Protein AF-0000000080325460 (afdb_homodimer)

Structure (mmCIF, N/CA/C/O backbone):
data_AF-0000000080325460-model_v1
#
loop_
_entity.id
_entity.type
_entity.pdbx_description
1 polymer 'DeoR faimly transcriptional regulator'
#
loop_
_atom_site.group_PDB
_atom_site.id
_atom_site.type_symbol
_atom_site.label_atom_id
_atom_site.label_alt_id
_atom_site.label_comp_id
_atom_site.label_asym_id
_atom_site.label_entity_id
_atom_site.label_seq_id
_atom_site.pdbx_PDB_ins_code
_atom_site.Cartn_x
_atom_site.Cartn_y
_atom_site.Cartn_z
_atom_site.occupancy
_atom_site.B_iso_or_equiv
_atom_site.auth_seq_id
_atom_site.auth_comp_id
_atom_site.auth_asym_id
_atom_site.auth_atom_id
_atom_site.pdbx_PDB_model_num
ATOM 1 N N . MET A 1 1 ? -28.156 44.875 14.109 1 83.12 1 MET A N 1
ATOM 2 C CA . MET A 1 1 ? -27.75 43.938 13.062 1 83.12 1 MET A CA 1
ATOM 3 C C . MET A 1 1 ? -28.438 42.594 13.227 1 83.12 1 MET A C 1
ATOM 5 O O . MET A 1 1 ? -28.703 42.156 14.352 1 83.12 1 MET A O 1
ATOM 9 N N . ILE A 1 2 ? -28.984 42.062 12.258 1 88.31 2 ILE A N 1
ATOM 10 C CA . ILE A 1 2 ? -29.672 40.781 12.391 1 88.31 2 ILE A CA 1
ATOM 11 C C . ILE A 1 2 ? -28.641 39.656 12.492 1 88.31 2 ILE A C 1
ATOM 13 O O . ILE A 1 2 ? -27.516 39.781 12.031 1 88.31 2 ILE A O 1
ATOM 17 N N . LYS A 1 3 ? -29.125 38.594 13.211 1 91.56 3 LYS A N 1
ATOM 18 C CA . LYS A 1 3 ? -28.234 37.5 13.523 1 91.56 3 LYS A CA 1
ATOM 19 C C . LYS A 1 3 ? -27.562 36.969 12.266 1 91.56 3 LYS A C 1
ATOM 21 O O . LYS A 1 3 ? -26.359 36.688 12.25 1 91.56 3 LYS A O 1
ATOM 26 N N . ALA A 1 4 ? -28.344 36.781 11.234 1 88.94 4 ALA A N 1
ATOM 27 C CA . ALA A 1 4 ? -27.828 36.219 9.992 1 88.94 4 ALA A CA 1
ATOM 28 C C . ALA A 1 4 ? -26.688 37.062 9.438 1 88.94 4 ALA A C 1
ATOM 30 O O . ALA A 1 4 ? -25.688 36.531 8.961 1 88.94 4 ALA A O 1
ATOM 31 N N . GLU A 1 5 ? -26.859 38.281 9.453 1 90.88 5 GLU A N 1
ATOM 32 C CA . GLU A 1 5 ? -25.844 39.219 9 1 90.88 5 GLU A CA 1
ATOM 33 C C . GLU A 1 5 ? -24.609 39.156 9.898 1 90.88 5 GLU A C 1
ATOM 35 O O . GLU A 1 5 ? -23.469 39.219 9.414 1 90.88 5 GLU A O 1
ATOM 40 N N . ARG A 1 6 ? -24.891 39.156 11.141 1 92.69 6 ARG A N 1
ATOM 41 C CA . ARG A 1 6 ? -23.812 39.094 12.125 1 92.69 6 ARG A CA 1
ATOM 42 C C . ARG A 1 6 ? -22.969 37.844 11.938 1 92.69 6 ARG A C 1
ATOM 44 O O . ARG A 1 6 ? -21.734 37.906 11.938 1 92.69 6 ARG A O 1
ATOM 51 N N . LEU A 1 7 ? -23.578 36.719 11.727 1 93.25 7 LEU A N 1
ATOM 52 C CA . LEU A 1 7 ? -22.875 35.469 11.5 1 93.25 7 LEU A CA 1
ATOM 53 C C . LEU A 1 7 ? -22.016 35.531 10.25 1 93.25 7 LEU A C 1
ATOM 55 O O . LEU A 1 7 ? -20.859 35.062 10.25 1 93.25 7 LEU A O 1
ATOM 59 N N . GLN A 1 8 ? -22.516 36.156 9.25 1 92.06 8 GLN A N 1
ATOM 60 C CA . GLN A 1 8 ? -21.766 36.312 8 1 92.06 8 GLN A CA 1
ATOM 61 C C . GLN A 1 8 ? -20.531 37.156 8.203 1 92.06 8 GLN A C 1
ATOM 63 O O . GLN A 1 8 ? -19.469 36.875 7.645 1 92.06 8 GLN A O 1
ATOM 68 N N . LEU A 1 9 ? -20.672 38.188 8.938 1 92.19 9 LEU A N 1
ATOM 69 C CA . LEU A 1 9 ? -19.562 39.094 9.211 1 92.19 9 LEU A CA 1
ATOM 70 C C . LEU A 1 9 ? -18.469 38.375 10.016 1 92.19 9 LEU A C 1
ATOM 72 O O . LEU A 1 9 ? -17.281 38.594 9.781 1 92.19 9 LEU A O 1
ATOM 76 N N . ILE A 1 10 ? -18.938 37.562 10.906 1 91.56 10 ILE A N 1
ATOM 77 C CA . ILE A 1 10 ? -17.984 36.812 11.703 1 91.56 10 ILE A CA 1
ATOM 78 C C . ILE A 1 10 ? -17.188 35.875 10.789 1 91.56 10 ILE A C 1
ATOM 80 O O . ILE A 1 10 ? -15.953 35.812 10.875 1 91.56 10 ILE A O 1
ATOM 84 N N . ILE A 1 11 ? -17.859 35.188 9.891 1 88.19 11 ILE A N 1
ATOM 85 C CA . ILE A 1 11 ? -17.234 34.25 8.977 1 88.19 11 ILE A CA 1
ATOM 86 C C . ILE A 1 11 ? -16.25 35 8.078 1 88.19 11 ILE A C 1
ATOM 88 O O . ILE A 1 11 ? -15.125 34.531 7.871 1 88.19 11 ILE A O 1
ATOM 92 N N . GLU A 1 12 ? -16.656 36.094 7.602 1 88.06 12 GLU A N 1
ATOM 93 C CA . GLU A 1 12 ? -15.797 36.906 6.73 1 88.06 12 GLU A CA 1
ATOM 94 C C . GLU A 1 12 ? -14.547 37.375 7.469 1 88.06 12 GLU A C 1
ATOM 96 O O . GLU A 1 12 ? -13.445 37.344 6.918 1 88.06 12 GLU A O 1
ATOM 101 N N . HIS A 1 13 ? -14.836 37.781 8.68 1 88.69 13 HIS A N 1
ATOM 102 C CA . HIS A 1 13 ? -13.719 38.25 9.492 1 88.69 13 HIS A CA 1
ATOM 103 C C . HIS A 1 13 ? -12.727 37.125 9.773 1 88.69 13 HIS A C 1
ATOM 105 O O . HIS A 1 13 ? -11.516 37.312 9.648 1 88.69 13 HIS A O 1
ATOM 111 N N . ILE A 1 14 ? -13.203 36.062 10.133 1 86.62 14 ILE A N 1
ATOM 112 C CA . ILE A 1 14 ? -12.352 34.938 10.469 1 86.62 14 ILE A CA 1
ATOM 113 C C . ILE A 1 14 ? -11.633 34.438 9.219 1 86.62 14 ILE A C 1
ATOM 115 O O . ILE A 1 14 ? -10.477 34 9.289 1 86.62 14 ILE A O 1
ATOM 119 N N . ARG A 1 15 ? -12.305 34.438 8.164 1 80.44 15 ARG A N 1
ATOM 120 C CA . ARG A 1 15 ? -11.68 34.031 6.906 1 80.44 15 ARG A CA 1
ATOM 121 C C . ARG A 1 15 ? -10.5 34.938 6.566 1 80.44 15 ARG A C 1
ATOM 123 O O . ARG A 1 15 ? -9.477 34.469 6.062 1 80.44 15 ARG A O 1
ATOM 130 N N . LYS A 1 16 ? -10.648 36.156 6.895 1 81.31 16 LYS A N 1
ATOM 131 C CA . LYS A 1 16 ? -9.625 37.125 6.566 1 81.31 16 LYS A CA 1
ATOM 132 C C . LYS A 1 16 ? -8.5 37.125 7.594 1 81.31 16 LYS A C 1
ATOM 134 O O . LYS A 1 16 ? -7.324 37.094 7.234 1 81.31 16 LYS A O 1
A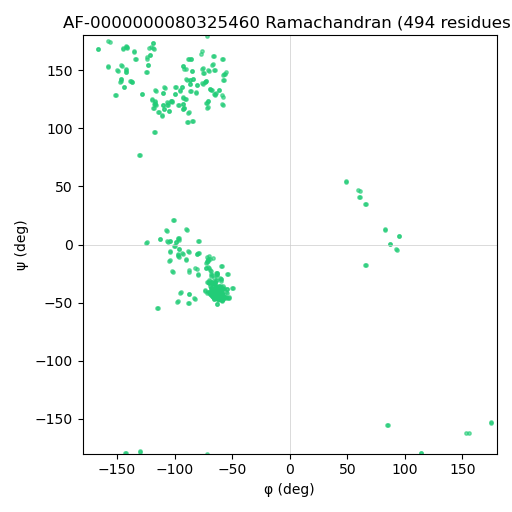TOM 139 N N . GLU A 1 17 ? -8.914 37.125 8.828 1 81.69 17 GLU A N 1
ATOM 140 C CA . GLU A 1 17 ? -7.934 37.312 9.898 1 81.69 17 GLU A CA 1
ATOM 141 C C . GLU A 1 17 ? -7.48 35.969 10.469 1 81.69 17 GLU A C 1
ATOM 143 O O . GLU A 1 17 ? -6.535 35.906 11.258 1 81.69 17 GLU A O 1
ATOM 148 N N . ARG A 1 18 ? -8.102 34.844 10.164 1 82.38 18 ARG A N 1
ATOM 149 C CA . ARG A 1 18 ? -7.84 33.469 10.57 1 82.38 18 ARG A CA 1
ATOM 150 C C . ARG A 1 18 ? -8.078 33.281 12.062 1 82.38 18 ARG A C 1
ATOM 152 O O . ARG A 1 18 ? -8.148 32.156 12.555 1 82.38 18 ARG A O 1
ATOM 159 N N . LYS A 1 19 ? -8.102 34.406 12.789 1 85.31 19 LYS A N 1
ATOM 160 C CA . LYS A 1 19 ? -8.391 34.344 14.219 1 85.31 19 LYS A CA 1
ATOM 161 C C . LYS A 1 19 ? -9.109 35.625 14.68 1 85.31 19 LYS A C 1
ATOM 163 O O . LYS A 1 19 ? -8.977 36.688 14.055 1 85.31 19 LYS A O 1
ATOM 168 N N . VAL A 1 20 ? -9.969 35.438 15.734 1 86 20 VAL A N 1
ATOM 169 C CA . VAL A 1 20 ? -10.656 36.594 16.281 1 86 20 VAL A CA 1
ATOM 170 C C . VAL A 1 20 ? -10.859 36.406 17.797 1 86 20 VAL A C 1
ATOM 172 O O . VAL A 1 20 ? -11.055 35.281 18.266 1 86 20 VAL A O 1
ATOM 175 N N . LEU A 1 21 ? -10.68 37.469 18.469 1 89.69 21 LEU A N 1
ATOM 176 C CA . LEU A 1 21 ? -10.977 37.469 19.906 1 89.69 21 LEU A CA 1
ATOM 177 C C . LEU A 1 21 ? -12.422 37.906 20.156 1 89.69 21 LEU A C 1
ATOM 179 O O . LEU A 1 21 ? -12.961 38.75 19.422 1 89.69 21 LEU A O 1
ATOM 183 N N . LEU A 1 22 ? -12.945 37.375 21.25 1 91.19 22 LEU A N 1
ATOM 184 C CA . LEU A 1 22 ? -14.32 37.688 21.594 1 91.19 22 LEU A CA 1
ATOM 185 C C . LEU A 1 22 ? -14.492 39.188 21.766 1 91.19 22 LEU A C 1
ATOM 187 O O . LEU A 1 22 ? -15.461 39.781 21.266 1 91.19 22 LEU A O 1
ATOM 191 N N . GLY A 1 23 ? -13.523 39.75 22.422 1 92.25 23 GLY A N 1
ATOM 192 C CA . GLY A 1 23 ? -13.586 41.188 22.656 1 92.25 23 GLY A CA 1
ATOM 193 C C . GLY A 1 23 ? -13.57 42 21.375 1 92.25 23 GLY A C 1
ATOM 194 O O . GLY A 1 23 ? -14.352 42.938 21.234 1 92.25 23 GLY A O 1
ATOM 195 N N . ASP A 1 24 ? -12.727 41.656 20.484 1 92.75 24 ASP A N 1
ATOM 196 C CA . ASP A 1 24 ? -12.609 42.344 19.219 1 92.75 24 ASP A CA 1
ATOM 197 C C . ASP A 1 24 ? -13.906 42.25 18.406 1 92.75 24 ASP A C 1
ATOM 199 O O . ASP A 1 24 ? -14.367 43.25 17.844 1 92.75 24 ASP A O 1
ATOM 203 N N . LEU A 1 25 ? -14.406 41.094 18.359 1 92.69 25 LEU A N 1
ATOM 204 C CA . LEU A 1 25 ? -15.656 40.906 17.641 1 92.69 25 LEU A CA 1
ATOM 205 C C . LEU A 1 25 ? -16.797 41.688 18.281 1 92.69 25 LEU A C 1
ATOM 207 O O . LEU A 1 25 ? -17.641 42.25 17.594 1 92.69 25 LEU A O 1
ATOM 211 N N . SER A 1 26 ? -16.781 41.594 19.578 1 94.38 26 SER A N 1
ATOM 212 C CA . SER A 1 26 ? -17.797 42.344 20.312 1 94.38 26 SER A CA 1
ATOM 213 C C . SER A 1 26 ? -17.75 43.812 19.938 1 94.38 26 SER A C 1
ATOM 215 O O . SER A 1 26 ? -18.797 44.438 19.672 1 94.38 26 SER A O 1
ATOM 217 N N . THR A 1 27 ? -16.609 44.375 19.891 1 94.94 27 THR A N 1
ATOM 218 C CA . THR A 1 27 ? -16.422 45.781 19.547 1 94.94 27 THR A CA 1
ATOM 219 C C . THR A 1 27 ? -16.797 46.031 18.094 1 94.94 27 THR A C 1
ATOM 221 O O . THR A 1 27 ? -17.531 47 17.797 1 94.94 27 THR A O 1
ATOM 224 N N . MET A 1 28 ? -16.406 45.219 17.266 1 92.5 28 MET A N 1
ATOM 225 C CA . MET A 1 28 ? -16.625 45.406 15.828 1 92.5 28 MET A CA 1
ATOM 226 C C . MET A 1 28 ? -18.109 45.281 15.484 1 92.5 28 MET A C 1
ATOM 228 O O . MET A 1 28 ? -18.609 46 14.625 1 92.5 28 MET A O 1
ATOM 232 N N . LEU A 1 29 ? -18.703 44.406 16.141 1 93.69 29 LEU A N 1
ATOM 233 C CA . LEU A 1 29 ? -20.094 44.094 15.789 1 93.69 29 LEU A CA 1
ATOM 234 C C . LEU A 1 29 ? -21.062 44.844 16.703 1 93.69 29 LEU A C 1
ATOM 236 O O . LEU A 1 29 ? -22.281 44.75 16.5 1 93.69 29 LEU A O 1
ATOM 240 N N . GLU A 1 30 ? -20.578 45.469 17.734 1 93.88 30 GLU A N 1
ATOM 241 C CA . GLU A 1 30 ? -21.375 46.25 18.672 1 93.88 30 GLU A CA 1
ATOM 242 C C . GLU A 1 30 ? -22.422 45.375 19.375 1 93.88 30 GLU A C 1
ATOM 244 O O . GLU A 1 30 ? -23.594 45.75 19.438 1 93.88 30 GLU A O 1
ATOM 249 N N . VAL A 1 31 ? -21.938 44.25 19.812 1 95.12 31 VAL A N 1
ATOM 250 C CA . VAL A 1 31 ? -22.766 43.344 20.609 1 95.12 31 VAL A CA 1
ATOM 251 C C . VAL A 1 31 ? -21.953 42.844 21.812 1 95.12 31 VAL A C 1
ATOM 253 O O . VAL A 1 31 ? -20.734 43.031 21.859 1 95.12 31 VAL A O 1
ATOM 256 N N . SER A 1 32 ? -22.641 42.25 22.781 1 94.06 32 SER A N 1
ATOM 257 C CA . SER A 1 32 ? -21.953 41.719 23.969 1 94.06 32 SER A CA 1
ATOM 258 C C . SER A 1 32 ? -21.062 40.531 23.625 1 94.06 32 SER A C 1
ATOM 260 O O . SER A 1 32 ? -21.297 39.844 22.641 1 94.06 32 SER A O 1
ATOM 262 N N . GLU A 1 33 ? -20.062 40.344 24.453 1 94.69 33 GLU A N 1
ATOM 263 C CA . GLU A 1 33 ? -19.219 39.156 24.281 1 94.69 33 GLU A CA 1
ATOM 264 C C . GLU A 1 33 ? -20.016 37.875 24.391 1 94.69 33 GLU A C 1
ATOM 266 O O . GLU A 1 33 ? -19.719 36.875 23.734 1 94.69 33 GLU A O 1
ATOM 271 N N . ASP A 1 34 ? -21.078 37.938 25.188 1 94.44 34 ASP A N 1
ATOM 272 C CA . ASP A 1 34 ? -21.922 36.75 25.344 1 94.44 34 ASP A CA 1
ATOM 273 C C . ASP A 1 34 ? -22.656 36.438 24.047 1 94.44 34 ASP A C 1
ATOM 275 O O . ASP A 1 34 ? -22.812 35.281 23.688 1 94.44 34 ASP A O 1
ATOM 279 N N . THR A 1 35 ? -23.062 37.438 23.422 1 94.06 35 THR A N 1
ATOM 280 C CA . THR A 1 35 ? -23.719 37.25 22.125 1 94.06 35 THR A CA 1
ATOM 281 C C . THR A 1 35 ? -22.734 36.656 21.109 1 94.06 35 THR A C 1
ATOM 283 O O . THR A 1 35 ? -23.078 35.719 20.391 1 94.06 35 THR A O 1
ATOM 286 N N . VAL A 1 36 ? -21.531 37.188 21.094 1 94.38 36 VAL A N 1
ATOM 287 C CA . VAL A 1 36 ? -20.516 36.719 20.172 1 94.38 36 VAL A CA 1
ATOM 288 C C . VAL A 1 36 ? -20.188 35.25 20.469 1 94.38 36 VAL A C 1
ATOM 290 O O . VAL A 1 36 ? -20.047 34.438 19.547 1 94.38 36 VAL A O 1
ATOM 293 N N . ARG A 1 37 ? -20.141 34.906 21.734 1 94.06 37 ARG A N 1
ATOM 294 C CA . ARG A 1 37 ? -19.844 33.562 22.156 1 94.06 37 ARG A CA 1
ATOM 295 C C . ARG A 1 37 ? -20.875 32.562 21.625 1 94.06 37 ARG A C 1
ATOM 297 O O . ARG A 1 37 ? -20.531 31.484 21.156 1 94.06 37 ARG A O 1
ATOM 304 N N . ARG A 1 38 ? -22.094 32.906 21.688 1 94.69 38 ARG A N 1
ATOM 305 C CA . ARG A 1 38 ? -23.172 32.062 21.203 1 94.69 38 ARG A CA 1
ATOM 306 C C . ARG A 1 38 ? -23.094 31.906 19.688 1 94.69 38 ARG A C 1
ATOM 308 O O . ARG A 1 38 ? -23.297 30.812 19.172 1 94.69 38 ARG A O 1
ATOM 315 N N . ASP A 1 39 ? -22.797 33 19.078 1 94.25 39 ASP A N 1
ATOM 316 C CA . ASP A 1 39 ? -22.672 32.969 17.625 1 94.25 39 ASP A CA 1
ATOM 317 C C . ASP A 1 39 ? -21.516 32.094 17.188 1 94.25 39 ASP A C 1
ATOM 319 O O . ASP A 1 39 ? -21.656 31.266 16.281 1 94.25 39 ASP A O 1
ATOM 323 N N . ILE A 1 40 ? -20.422 32.219 17.844 1 93 40 ILE A N 1
ATOM 324 C CA . ILE A 1 40 ? -19.219 31.453 17.547 1 93 40 ILE A CA 1
ATOM 325 C C . ILE A 1 40 ? -19.484 29.969 17.766 1 93 40 ILE A C 1
ATOM 327 O O . ILE A 1 40 ? -19.078 29.125 16.969 1 93 40 ILE A O 1
ATOM 331 N N . LYS A 1 41 ? -20.156 29.656 18.797 1 93.06 41 LYS A N 1
ATOM 332 C CA . LYS A 1 41 ? -20.484 28.266 19.078 1 93.06 41 LYS A CA 1
ATOM 333 C C . LYS A 1 41 ? -21.344 27.672 17.969 1 93.06 41 LYS A C 1
ATOM 335 O O . LYS A 1 41 ? -21.109 26.547 17.531 1 93.06 41 LYS A O 1
ATOM 340 N N . GLU A 1 42 ? -22.266 28.422 17.609 1 92 42 GLU A N 1
ATOM 341 C CA . GLU A 1 42 ? -23.141 27.984 16.531 1 92 42 GLU A CA 1
ATOM 342 C C . GLU A 1 42 ? -22.344 27.734 15.242 1 92 42 GLU A C 1
ATOM 344 O O . GLU A 1 42 ? -22.547 26.719 14.57 1 92 42 GLU A O 1
ATOM 349 N N . LEU A 1 43 ? -21.531 28.672 14.922 1 91.5 43 LEU A N 1
ATOM 350 C CA . LEU A 1 43 ? -20.719 28.547 13.711 1 91.5 43 LEU A CA 1
ATOM 351 C C . LEU A 1 43 ? -19.734 27.391 13.828 1 91.5 43 LEU A C 1
ATOM 353 O O . LEU A 1 43 ? -19.453 26.719 12.836 1 91.5 43 LEU A O 1
ATOM 357 N N . SER A 1 44 ? -19.281 27.172 14.953 1 90.81 44 SER A N 1
ATOM 358 C CA . SER A 1 44 ? -18.375 26.047 15.211 1 90.81 44 SER A CA 1
ATOM 359 C C . SER A 1 44 ? -19.078 24.719 15.047 1 90.81 44 SER A C 1
ATOM 361 O O . SER A 1 44 ? -18.547 23.781 14.445 1 90.81 44 SER A O 1
ATOM 363 N N . ASP A 1 45 ? -20.281 24.703 15.523 1 89.12 45 ASP A N 1
ATOM 364 C CA . ASP A 1 45 ? -21.094 23.484 15.414 1 89.12 45 ASP A CA 1
ATOM 365 C C . ASP A 1 45 ? -21.375 23.156 13.945 1 89.12 45 ASP A C 1
ATOM 367 O O . ASP A 1 45 ? -21.516 21.984 13.586 1 89.12 45 ASP A O 1
ATOM 371 N N . GLN A 1 46 ? -21.359 24.203 13.148 1 87.06 46 GLN A N 1
ATOM 372 C CA . GLN A 1 46 ? -21.609 24.031 11.719 1 87.06 46 GLN A CA 1
ATOM 373 C C . GLN A 1 46 ? -20.312 23.734 10.969 1 87.06 46 GLN A C 1
ATOM 375 O O . GLN A 1 46 ? -20.328 23.531 9.75 1 87.06 46 GLN A O 1
ATOM 380 N N . GLY A 1 47 ? -19.234 23.797 11.672 1 83.12 47 GLY A N 1
ATOM 381 C CA . GLY A 1 47 ? -17.953 23.469 11.078 1 83.12 47 GLY A CA 1
ATOM 382 C C . GLY A 1 47 ? -17.328 24.625 10.312 1 83.12 47 GLY A C 1
ATOM 383 O O . GLY A 1 47 ? -16.375 24.438 9.555 1 83.12 47 GLY A O 1
ATOM 384 N N . LEU A 1 48 ? -17.828 25.828 10.461 1 82.88 48 LEU A N 1
ATOM 385 C CA . LEU A 1 48 ? -17.391 26.984 9.672 1 82.88 48 LEU A CA 1
ATOM 386 C C . LEU A 1 48 ? -16.188 27.672 10.32 1 82.88 48 LEU A C 1
ATOM 388 O O . LEU A 1 48 ? -15.469 28.422 9.664 1 82.88 48 LEU A O 1
ATOM 392 N N . LEU A 1 49 ? -16.047 27.453 11.531 1 86.88 49 LEU A N 1
ATOM 393 C CA . LEU A 1 49 ? -14.906 27.891 12.328 1 86.88 49 LEU A CA 1
ATOM 394 C C . LEU A 1 49 ? -14.758 27.031 13.578 1 86.88 49 LEU A C 1
ATOM 396 O O . LEU A 1 49 ? -15.57 26.125 13.82 1 86.88 49 LEU A O 1
ATOM 400 N N . LYS A 1 50 ? -13.695 27.266 14.32 1 88.88 50 LYS A N 1
ATOM 401 C CA . LYS A 1 50 ? -13.508 26.531 15.57 1 88.88 50 LYS A CA 1
ATOM 402 C C . LYS A 1 50 ? -13.508 27.484 16.766 1 88.88 50 LYS A C 1
ATOM 404 O O . LYS A 1 50 ? -12.664 28.375 16.859 1 88.88 50 LYS A O 1
ATOM 409 N N . ALA A 1 51 ? -14.469 27.234 17.688 1 88.31 51 ALA A N 1
ATOM 410 C CA . ALA A 1 51 ? -14.508 27.984 18.922 1 88.31 51 ALA A CA 1
ATOM 411 C C . ALA A 1 51 ? -13.352 27.594 19.844 1 88.31 51 ALA A C 1
ATOM 413 O O . ALA A 1 51 ? -13.07 26.406 20.016 1 88.31 51 ALA A O 1
ATOM 414 N N . VAL A 1 52 ? -12.547 28.578 20.25 1 84.81 52 VAL A N 1
ATOM 415 C CA . VAL A 1 52 ? -11.492 28.359 21.234 1 84.81 52 VAL A CA 1
ATOM 416 C C . VAL A 1 52 ? -11.695 29.281 22.438 1 84.81 52 VAL A C 1
ATOM 418 O O . VAL A 1 52 ? -12.617 30.109 22.453 1 84.81 52 VAL A O 1
ATOM 421 N N . ARG A 1 53 ? -10.992 29.078 23.469 1 82.62 53 ARG A N 1
ATOM 422 C CA . ARG A 1 53 ? -11.117 29.969 24.625 1 82.62 53 ARG A CA 1
ATOM 423 C C . ARG A 1 53 ? -10.812 31.406 24.25 1 82.62 53 ARG A C 1
ATOM 425 O O . ARG A 1 53 ? -9.719 31.703 23.75 1 82.62 53 ARG A O 1
ATOM 432 N N . GLY A 1 54 ? -11.758 32.312 24.422 1 85.19 54 GLY A N 1
ATOM 433 C CA . GLY A 1 54 ? -11.562 33.75 24.219 1 85.19 54 GLY A CA 1
ATOM 434 C C . GLY A 1 54 ? -11.789 34.156 22.781 1 85.19 54 GLY A C 1
ATOM 435 O O . GLY A 1 54 ? -11.594 35.344 22.438 1 85.19 54 GLY A O 1
ATOM 436 N N . GLY A 1 55 ? -12.148 33.125 21.891 1 89.31 55 GLY A N 1
ATOM 437 C CA . GLY A 1 55 ? -12.344 33.562 20.5 1 89.31 55 GLY A CA 1
ATOM 438 C C . GLY A 1 55 ? -12.617 32.375 19.562 1 89.31 55 GLY A C 1
ATOM 439 O O . GLY A 1 55 ? -13.328 31.453 19.922 1 89.31 55 GLY A O 1
ATOM 440 N N . ALA A 1 56 ? -12.25 32.625 18.328 1 88.38 56 ALA A N 1
ATOM 441 C CA . ALA A 1 56 ? -12.422 31.609 17.297 1 88.38 56 ALA A CA 1
ATOM 442 C C . ALA A 1 56 ? -11.25 31.625 16.312 1 88.38 56 ALA A C 1
ATOM 444 O O . ALA A 1 56 ? -10.562 32.625 16.172 1 88.38 56 ALA A O 1
ATOM 445 N N . ILE A 1 57 ? -10.977 30.422 15.82 1 86.38 57 ILE A N 1
ATOM 446 C CA . ILE A 1 57 ? -9.914 30.25 14.828 1 86.38 57 ILE A CA 1
ATOM 447 C C . ILE A 1 57 ? -10.469 29.578 13.586 1 86.38 57 ILE A C 1
ATOM 449 O O . ILE A 1 57 ? -11.422 28.797 13.664 1 86.38 57 ILE A O 1
ATOM 453 N N . SER A 1 58 ? -9.891 29.922 12.492 1 86.56 58 SER A N 1
ATOM 454 C CA . SER A 1 58 ? -10.352 29.375 11.219 1 86.56 58 SER A CA 1
ATOM 455 C C . SER A 1 58 ? -10 27.891 11.094 1 86.56 58 SER A C 1
ATOM 457 O O . SER A 1 58 ? -8.992 27.453 11.648 1 86.56 58 SER A O 1
ATOM 459 N N . ARG A 1 59 ? -10.852 27.188 10.352 1 84.44 59 ARG A N 1
ATOM 460 C CA . ARG A 1 59 ? -10.531 25.828 9.945 1 84.44 59 ARG A CA 1
ATOM 461 C C . ARG A 1 59 ? -9.766 25.812 8.625 1 84.44 59 ARG A C 1
ATOM 463 O O . ARG A 1 59 ? -9.789 26.812 7.883 1 84.44 59 ARG A O 1
ATOM 470 N N . SER A 1 60 ? -9.094 24.688 8.43 1 81.88 60 SER A N 1
ATOM 471 C CA . SER A 1 60 ? -8.414 24.562 7.148 1 81.88 60 SER A CA 1
ATOM 472 C C . SER A 1 60 ? -9.414 24.531 5.996 1 81.88 60 SER A C 1
ATOM 474 O O . SER A 1 60 ? -10.43 23.828 6.066 1 81.88 60 SER A O 1
ATOM 476 N N . PRO A 1 61 ? -9.188 25.359 4.965 1 77.5 61 PRO A N 1
ATOM 477 C CA . PRO A 1 61 ? -10.094 25.391 3.814 1 77.5 61 PRO A CA 1
ATOM 478 C C . PRO A 1 61 ? -9.844 24.234 2.846 1 77.5 61 PRO A C 1
ATOM 480 O O . PRO A 1 61 ? -10.531 24.125 1.822 1 77.5 61 PRO A O 1
ATOM 483 N N . ILE A 1 62 ? -8.953 23.391 3.174 1 82.12 62 ILE A N 1
ATOM 484 C CA . ILE A 1 62 ? -8.453 22.391 2.238 1 82.12 62 ILE A CA 1
ATOM 485 C C . ILE A 1 62 ? -9.391 21.188 2.234 1 82.12 62 ILE A C 1
ATOM 487 O O . ILE A 1 62 ? -9.852 20.734 3.289 1 82.12 62 ILE A O 1
ATOM 491 N N . PRO A 1 63 ? -9.586 20.594 0.985 1 83 63 PRO A N 1
ATOM 492 C CA . PRO A 1 63 ? -10.422 19.391 0.894 1 83 63 PRO A CA 1
ATOM 493 C C . PRO A 1 63 ? -9.891 18.25 1.749 1 83 63 PRO A C 1
ATOM 495 O O . PRO A 1 63 ? -8.695 18.203 2.059 1 83 63 PRO A O 1
ATOM 498 N N . GLN A 1 64 ? -10.789 17.312 2.043 1 83.88 64 GLN A N 1
ATOM 499 C CA . GLN A 1 64 ? -10.406 16.25 2.965 1 83.88 64 GLN A CA 1
ATOM 500 C C . GLN A 1 64 ? -9.914 15.016 2.207 1 83.88 64 GLN A C 1
ATOM 502 O O . GLN A 1 64 ? -8.906 14.414 2.574 1 83.88 64 GLN A O 1
ATOM 507 N N . HIS A 1 65 ? -10.594 14.688 1.133 1 90.06 65 HIS A N 1
ATOM 508 C CA . HIS A 1 65 ? -10.273 13.445 0.432 1 90.06 65 HIS A CA 1
ATOM 509 C C . HIS A 1 65 ? -8.953 13.562 -0.31 1 90.06 65 HIS A C 1
ATOM 511 O O . HIS A 1 65 ? -8.688 14.57 -0.97 1 90.06 65 HIS A O 1
ATOM 517 N N . PHE A 1 66 ? -8.195 12.539 -0.297 1 93.88 66 PHE A N 1
ATOM 518 C CA . PHE A 1 66 ? -6.84 12.516 -0.829 1 93.88 66 PHE A CA 1
ATOM 519 C C . PHE A 1 66 ? -6.832 12.883 -2.309 1 93.88 66 PHE A C 1
ATOM 521 O O . PHE A 1 66 ? -6.047 13.727 -2.742 1 93.88 66 PHE A O 1
ATOM 528 N N . ARG A 1 67 ? -7.672 12.289 -3.088 1 91.75 67 ARG A N 1
ATOM 529 C CA . ARG A 1 67 ? -7.68 12.484 -4.535 1 91.75 67 ARG A CA 1
ATOM 530 C C . ARG A 1 67 ? -8 13.93 -4.895 1 91.75 67 ARG A C 1
ATOM 532 O O . ARG A 1 67 ? -7.492 14.461 -5.883 1 91.75 67 ARG A O 1
ATOM 539 N N . GLU A 1 68 ? -8.758 14.555 -4.098 1 91.88 68 GLU A N 1
ATOM 540 C CA . GLU A 1 68 ? -9.031 15.977 -4.281 1 91.88 68 GLU A CA 1
ATOM 541 C C . GLU A 1 68 ? -7.828 16.828 -3.902 1 91.88 68 GLU A C 1
ATOM 543 O O . GLU A 1 68 ? -7.496 17.797 -4.598 1 91.88 68 GLU A O 1
ATOM 548 N N . ARG A 1 69 ? -7.172 16.453 -2.852 1 93.5 69 ARG A N 1
ATOM 549 C CA . ARG A 1 69 ? -6.02 17.203 -2.357 1 93.5 69 ARG A CA 1
ATOM 550 C C . ARG A 1 69 ? -4.824 17.047 -3.287 1 93.5 69 ARG A C 1
ATOM 552 O O . ARG A 1 69 ? -3.996 17.953 -3.406 1 93.5 69 ARG A O 1
ATOM 559 N N . GLU A 1 70 ? -4.75 15.875 -3.898 1 93.44 70 GLU A N 1
ATOM 560 C CA . GLU A 1 70 ? -3.633 15.594 -4.793 1 93.44 70 GLU A CA 1
ATOM 561 C C . GLU A 1 70 ? -3.502 16.672 -5.867 1 93.44 70 GLU A C 1
ATOM 563 O O . GLU A 1 70 ? -2.393 17 -6.285 1 93.44 70 GLU A O 1
ATOM 568 N N . HIS A 1 71 ? -4.543 17.312 -6.16 1 91.75 71 HIS A N 1
ATOM 569 C CA . HIS A 1 71 ? -4.551 18.281 -7.246 1 91.75 71 HIS A CA 1
ATOM 570 C C . HIS A 1 71 ? -4.75 19.703 -6.715 1 91.75 71 HIS A C 1
ATOM 572 O O . HIS A 1 71 ? -4.832 20.656 -7.492 1 91.75 71 HIS A O 1
ATOM 578 N N . TYR A 1 72 ? -4.777 19.781 -5.453 1 91.44 72 TYR A N 1
ATOM 579 C CA . TYR A 1 72 ? -4.922 21.078 -4.789 1 91.44 72 TYR A CA 1
ATOM 580 C C . TYR A 1 72 ? -3.562 21.672 -4.473 1 91.44 72 TYR A C 1
ATOM 582 O O . TYR A 1 72 ? -2.688 21 -3.926 1 91.44 72 TYR A O 1
ATOM 590 N N . ASP A 1 73 ? -3.281 22.969 -4.906 1 91.69 73 ASP A N 1
ATOM 591 C CA . ASP A 1 73 ? -2.078 23.719 -4.551 1 91.69 73 ASP A CA 1
ATOM 592 C C . ASP A 1 73 ? -0.821 23 -5.02 1 91.69 73 ASP A C 1
ATOM 594 O O . ASP A 1 73 ? 0.165 22.906 -4.285 1 91.69 73 ASP A O 1
ATOM 598 N N . VAL A 1 74 ? -0.873 22.453 -6.176 1 94.5 74 VAL A N 1
ATOM 599 C CA . VAL A 1 74 ? 0.199 21.625 -6.715 1 94.5 74 VAL A CA 1
ATOM 600 C C . VAL A 1 74 ? 1.496 22.438 -6.77 1 94.5 74 VAL A C 1
ATOM 602 O O . VAL A 1 74 ? 2.549 21.953 -6.34 1 94.5 74 VAL A O 1
ATOM 605 N N . SER A 1 75 ? 1.424 23.672 -7.262 1 96.12 75 SER A N 1
ATOM 606 C CA . SER A 1 75 ? 2.617 24.516 -7.379 1 96.12 75 SER A CA 1
ATOM 607 C C . SER A 1 75 ? 3.227 24.797 -6.012 1 96.12 75 SER A C 1
ATOM 609 O O . SER A 1 75 ? 4.449 24.812 -5.859 1 96.12 75 SER A O 1
ATOM 611 N N . HIS A 1 76 ? 2.414 25.031 -5.031 1 95.56 76 HIS A N 1
ATOM 612 C CA . HIS A 1 76 ? 2.889 25.281 -3.678 1 95.56 76 HIS A CA 1
ATOM 613 C C . HIS A 1 76 ? 3.561 24.047 -3.09 1 95.56 76 HIS A C 1
ATOM 615 O O . HIS A 1 76 ? 4.602 24.156 -2.439 1 95.56 76 HIS A O 1
ATOM 621 N N . LYS A 1 77 ? 2.971 22.875 -3.352 1 96.88 77 LYS A N 1
ATOM 622 C CA . LYS A 1 77 ? 3.57 21.641 -2.877 1 96.88 77 LYS A CA 1
ATOM 623 C C . LYS A 1 77 ? 4.918 21.391 -3.547 1 96.88 77 LYS A C 1
ATOM 625 O O . LYS A 1 77 ? 5.84 20.859 -2.924 1 96.88 77 LYS A O 1
ATOM 630 N N . GLU A 1 78 ? 5.023 21.812 -4.738 1 96.88 78 GLU A N 1
ATOM 631 C CA . GLU A 1 78 ? 6.289 21.656 -5.449 1 96.88 78 GLU A CA 1
ATOM 632 C C . GLU A 1 78 ? 7.387 22.5 -4.805 1 96.88 78 GLU A C 1
ATOM 634 O O . GLU A 1 78 ? 8.523 22.031 -4.652 1 96.88 78 GLU A O 1
ATOM 639 N N . ILE A 1 79 ? 7.074 23.719 -4.488 1 97.25 79 ILE A N 1
ATOM 640 C CA . ILE A 1 79 ? 8.016 24.594 -3.807 1 97.25 79 ILE A CA 1
ATOM 641 C C . ILE A 1 79 ? 8.492 23.938 -2.51 1 97.25 79 ILE A C 1
ATOM 643 O O . ILE A 1 79 ? 9.688 23.875 -2.232 1 97.25 79 ILE A O 1
ATOM 647 N N . ILE A 1 80 ? 7.586 23.406 -1.8 1 97.88 80 ILE A N 1
ATOM 648 C CA . ILE A 1 80 ? 7.879 22.75 -0.53 1 97.88 80 ILE A CA 1
ATOM 649 C C . ILE A 1 80 ? 8.758 21.516 -0.772 1 97.88 80 ILE A C 1
ATOM 651 O O . ILE A 1 80 ? 9.734 21.297 -0.058 1 97.88 80 ILE A O 1
ATOM 655 N N . ALA A 1 81 ? 8.406 20.734 -1.775 1 98.38 81 ALA A N 1
ATOM 656 C CA . ALA A 1 81 ? 9.141 19.516 -2.102 1 98.38 81 ALA A CA 1
ATOM 657 C C . ALA A 1 81 ? 10.602 19.828 -2.412 1 98.38 81 ALA A C 1
ATOM 659 O O . ALA A 1 81 ? 11.5 19.125 -1.938 1 98.38 81 ALA A O 1
ATOM 660 N N . GLN A 1 82 ? 10.812 20.859 -3.113 1 97.62 82 GLN A N 1
ATOM 661 C CA . GLN A 1 82 ? 12.164 21.25 -3.506 1 97.62 82 GLN A CA 1
ATOM 662 C C . GLN A 1 82 ? 13 21.641 -2.289 1 97.62 82 GLN A C 1
ATOM 664 O O . GLN A 1 82 ? 14.195 21.359 -2.236 1 97.62 82 GLN A O 1
ATOM 669 N N . LYS A 1 83 ? 12.391 22.281 -1.393 1 98.06 83 LYS A N 1
ATOM 670 C CA . LYS A 1 83 ? 13.078 22.625 -0.153 1 98.06 83 LYS A CA 1
ATOM 671 C C . LYS A 1 83 ? 13.359 21.391 0.688 1 98.06 83 LYS A C 1
ATOM 673 O O . LYS A 1 83 ? 14.461 21.234 1.215 1 98.06 83 LYS A O 1
ATOM 678 N N . ALA A 1 84 ? 12.398 20.516 0.775 1 98.5 84 ALA A N 1
ATOM 679 C CA . ALA A 1 84 ? 12.438 19.359 1.665 1 98.5 84 ALA A CA 1
ATOM 680 C C . ALA A 1 84 ? 13.516 18.359 1.231 1 98.5 84 ALA A C 1
ATOM 682 O O . ALA A 1 84 ? 14.25 17.828 2.066 1 98.5 84 ALA A O 1
ATOM 683 N N . VAL A 1 85 ? 13.664 18.125 -0.082 1 98.38 85 VAL A N 1
ATOM 684 C CA . VAL A 1 85 ? 14.555 17.078 -0.596 1 98.38 85 VAL A CA 1
ATOM 685 C C . VAL A 1 85 ? 16 17.422 -0.232 1 98.38 85 VAL A C 1
ATOM 687 O O . VAL A 1 85 ? 16.828 16.531 -0.054 1 98.38 85 VAL A O 1
ATOM 690 N N . LYS A 1 86 ? 16.297 18.688 -0.01 1 97.94 86 LYS A N 1
ATOM 691 C CA . LYS A 1 86 ? 17.641 19.141 0.299 1 97.94 86 LYS A CA 1
ATOM 692 C C . LYS A 1 86 ? 18.062 18.734 1.708 1 97.94 86 LYS A C 1
ATOM 694 O O . LYS A 1 86 ? 19.25 18.75 2.045 1 97.94 86 LYS A O 1
ATOM 699 N N . LEU A 1 87 ? 17.109 18.359 2.479 1 98.25 87 LEU A N 1
ATOM 700 C CA . LEU A 1 87 ? 17.375 18.047 3.879 1 98.25 87 LEU A CA 1
ATOM 701 C C . LEU A 1 87 ? 17.656 16.562 4.066 1 98.25 87 LEU A C 1
ATOM 703 O O . LEU A 1 87 ? 18.016 16.125 5.16 1 98.25 87 LEU A O 1
ATOM 707 N N . ILE A 1 88 ? 17.469 15.727 3.043 1 98.69 88 ILE A N 1
ATOM 708 C CA . ILE A 1 88 ? 17.594 14.273 3.129 1 98.69 88 ILE A CA 1
ATOM 709 C C . ILE A 1 88 ? 19.016 13.859 2.74 1 98.69 88 ILE A C 1
ATOM 711 O O . ILE A 1 88 ? 19.562 14.352 1.751 1 98.69 88 ILE A O 1
ATOM 715 N N . LYS A 1 89 ? 19.562 12.977 3.494 1 98.5 89 LYS A N 1
ATOM 716 C CA . LYS A 1 89 ? 20.922 12.484 3.244 1 98.5 89 LYS A CA 1
ATOM 717 C C . LYS A 1 89 ? 20.922 10.961 3.086 1 98.5 89 LYS A C 1
ATOM 719 O O . LYS A 1 89 ? 20.094 10.266 3.684 1 98.5 89 LYS A O 1
ATOM 724 N N . ASN A 1 90 ? 21.938 10.477 2.342 1 98.56 90 ASN A N 1
ATOM 725 C CA . ASN A 1 90 ? 22.109 9.039 2.156 1 98.56 90 ASN A CA 1
ATOM 726 C C . ASN A 1 90 ? 22.234 8.312 3.492 1 98.56 90 ASN A C 1
ATOM 728 O O . ASN A 1 90 ? 22.859 8.812 4.422 1 98.56 90 ASN A O 1
ATOM 732 N N . GLY A 1 91 ? 21.656 7.145 3.59 1 98.56 91 GLY A N 1
ATOM 733 C CA . GLY A 1 91 ? 21.797 6.289 4.758 1 98.56 91 GLY A CA 1
ATOM 734 C C . GLY A 1 91 ? 20.703 6.508 5.793 1 98.56 91 GLY A C 1
ATOM 735 O O . GLY A 1 91 ? 20.609 5.75 6.762 1 98.56 91 GLY A O 1
ATOM 736 N N . GLN A 1 92 ? 19.828 7.473 5.559 1 98.75 92 GLN A N 1
ATOM 737 C CA . GLN A 1 92 ? 18.828 7.82 6.559 1 98.75 92 GLN A CA 1
ATOM 738 C C . GLN A 1 92 ? 17.609 6.926 6.445 1 98.75 92 GLN A C 1
ATOM 740 O O . GLN A 1 92 ? 17.312 6.406 5.367 1 98.75 92 GLN A O 1
ATOM 745 N N . VAL A 1 93 ? 16.969 6.691 7.559 1 98.88 93 VAL A N 1
ATOM 746 C CA . VAL A 1 93 ? 15.602 6.191 7.613 1 98.88 93 VAL A CA 1
ATOM 747 C C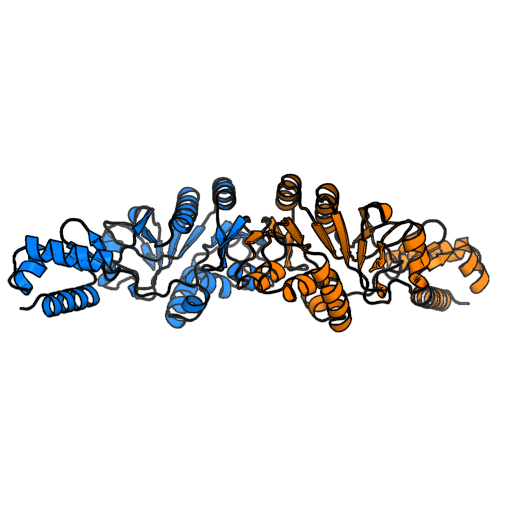 . VAL A 1 93 ? 14.625 7.359 7.688 1 98.88 93 VAL A C 1
ATOM 749 O O . VAL A 1 93 ? 14.656 8.148 8.641 1 98.88 93 VAL A O 1
ATOM 752 N N . VAL A 1 94 ? 13.805 7.461 6.672 1 98.94 94 VAL A N 1
ATOM 753 C CA . VAL A 1 94 ? 12.906 8.609 6.555 1 98.94 94 VAL A CA 1
ATOM 754 C C . VAL A 1 94 ? 11.453 8.141 6.617 1 98.94 94 VAL A C 1
ATOM 756 O O . VAL A 1 94 ? 11.047 7.277 5.836 1 98.94 94 VAL A O 1
ATOM 759 N N . LEU A 1 95 ? 10.703 8.68 7.566 1 98.88 95 LEU A N 1
ATOM 760 C CA . LEU A 1 95 ? 9.289 8.391 7.738 1 98.88 95 LEU A CA 1
ATOM 761 C C . LEU A 1 95 ? 8.43 9.398 6.984 1 98.88 95 LEU A C 1
ATOM 763 O O . LEU A 1 95 ? 8.508 10.602 7.242 1 98.88 95 LEU A O 1
ATOM 767 N N . PHE A 1 96 ? 7.672 8.906 5.984 1 98.81 96 PHE A N 1
ATOM 768 C CA . PHE A 1 96 ? 6.77 9.734 5.188 1 98.81 96 PHE A CA 1
ATOM 769 C C . PHE A 1 96 ? 5.324 9.531 5.625 1 98.81 96 PHE A C 1
ATOM 771 O O . PHE A 1 96 ? 4.801 8.414 5.566 1 98.81 96 PHE A O 1
ATOM 778 N N . ASP A 1 97 ? 4.703 10.586 5.988 1 97.19 97 ASP A N 1
ATOM 779 C CA . ASP A 1 97 ? 3.273 10.555 6.289 1 97.19 97 ASP A CA 1
ATOM 780 C C . ASP A 1 97 ? 2.451 10.391 5.012 1 97.19 97 ASP A C 1
ATOM 782 O O . ASP A 1 97 ? 3.006 10.336 3.912 1 97.19 97 ASP A O 1
ATOM 786 N N . SER A 1 98 ? 1.118 10.328 5.109 1 97.06 98 SER A N 1
ATOM 787 C CA . SER A 1 98 ? 0.277 9.961 3.975 1 97.06 98 SER A CA 1
ATOM 788 C C . SER A 1 98 ? -0.346 11.195 3.332 1 97.06 98 SER A C 1
ATOM 790 O O . SER A 1 98 ? -1.275 11.086 2.529 1 97.06 98 SER A O 1
ATOM 792 N N . GLY A 1 99 ? 0.184 12.344 3.506 1 96.44 99 GLY A N 1
ATOM 793 C CA . GLY A 1 99 ? -0.381 13.539 2.91 1 96.44 99 GLY A CA 1
ATOM 794 C C . GLY A 1 99 ? 0.093 13.781 1.489 1 96.44 99 GLY A C 1
ATOM 795 O O . GLY A 1 99 ? 1.139 13.273 1.083 1 96.44 99 GLY A O 1
ATOM 796 N N . THR A 1 100 ? -0.703 14.602 0.75 1 97.38 100 THR A N 1
ATOM 797 C CA . THR A 1 100 ? -0.373 14.898 -0.639 1 97.38 100 THR A CA 1
ATOM 798 C C . THR A 1 100 ? 0.87 15.781 -0.72 1 97.38 100 THR A C 1
ATOM 800 O O . THR A 1 100 ? 1.612 15.734 -1.702 1 97.38 100 THR A O 1
ATOM 803 N N . SER A 1 101 ? 1.09 16.609 0.255 1 97.19 101 SER A N 1
ATOM 804 C CA . SER A 1 101 ? 2.311 17.406 0.281 1 97.19 101 SER A CA 1
ATOM 805 C C . SER A 1 101 ? 3.545 16.531 0.446 1 97.19 101 SER A C 1
ATOM 807 O O . SER A 1 101 ? 4.586 16.797 -0.157 1 97.19 101 SER A O 1
ATOM 809 N N . VAL A 1 102 ? 3.408 15.539 1.251 1 98.25 102 VAL A N 1
ATOM 810 C CA . VAL A 1 102 ? 4.492 14.578 1.453 1 98.25 102 VAL A CA 1
A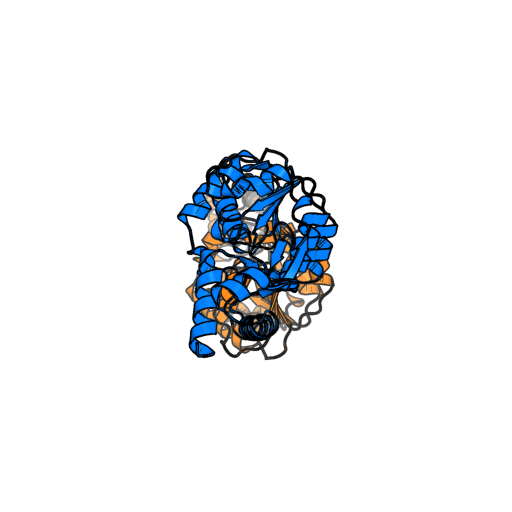TOM 811 C C . VAL A 1 102 ? 4.711 13.773 0.177 1 98.25 102 VAL A C 1
ATOM 813 O O . VAL A 1 102 ? 5.852 13.484 -0.195 1 98.25 102 VAL A O 1
ATOM 816 N N . LEU A 1 103 ? 3.613 13.414 -0.5 1 98.56 103 LEU A N 1
ATOM 817 C CA . LEU A 1 103 ? 3.732 12.734 -1.787 1 98.56 103 LEU A CA 1
ATOM 818 C C . LEU A 1 103 ? 4.578 13.555 -2.756 1 98.56 103 LEU A C 1
ATOM 820 O O . LEU A 1 103 ? 5.398 13 -3.494 1 98.56 103 LEU A O 1
ATOM 824 N N . ALA A 1 104 ? 4.414 14.852 -2.781 1 98.31 104 ALA A N 1
ATOM 825 C CA . ALA A 1 104 ? 5.195 15.719 -3.654 1 98.31 104 ALA A CA 1
ATOM 826 C C . ALA A 1 104 ? 6.688 15.602 -3.354 1 98.31 104 ALA A C 1
ATOM 828 O O . ALA A 1 104 ? 7.512 15.586 -4.27 1 98.31 104 ALA A O 1
ATOM 829 N N . ILE A 1 105 ? 7.027 15.492 -2.096 1 98.62 105 ILE A N 1
ATOM 830 C CA . ILE A 1 105 ? 8.422 15.305 -1.716 1 98.62 105 ILE A CA 1
ATOM 831 C C . ILE A 1 105 ? 8.945 13.984 -2.279 1 98.62 105 ILE A C 1
ATOM 833 O O . ILE A 1 105 ? 10 13.945 -2.912 1 98.62 105 ILE A O 1
ATOM 837 N N . ALA A 1 106 ? 8.203 12.906 -2.035 1 98.69 106 ALA A N 1
ATOM 838 C CA . ALA A 1 106 ? 8.594 11.586 -2.506 1 98.69 106 ALA A CA 1
ATOM 839 C C . ALA A 1 106 ? 8.828 11.586 -4.012 1 98.69 106 ALA A C 1
ATOM 841 O O . ALA A 1 106 ? 9.766 10.945 -4.504 1 98.69 106 ALA A O 1
ATOM 842 N N . THR A 1 107 ? 8.023 12.312 -4.754 1 98.06 107 THR A N 1
ATOM 843 C CA . THR A 1 107 ? 8.078 12.375 -6.211 1 98.06 107 THR A CA 1
ATOM 844 C C . THR A 1 107 ? 9.352 13.078 -6.68 1 98.06 107 THR A C 1
ATOM 846 O O . THR A 1 107 ? 9.836 12.828 -7.781 1 98.06 107 THR A O 1
ATOM 849 N N . HIS A 1 108 ? 9.93 13.875 -5.852 1 97.81 108 HIS A N 1
ATOM 850 C CA . HIS A 1 108 ? 11.047 14.711 -6.254 1 97.81 108 HIS A CA 1
ATOM 851 C C . HIS A 1 108 ? 12.367 14.148 -5.738 1 97.81 108 HIS A C 1
ATOM 853 O O . HIS A 1 108 ? 13.43 14.758 -5.93 1 97.81 108 HIS A O 1
ATOM 859 N N . LEU A 1 109 ? 12.289 13.016 -5.102 1 98.56 109 LEU A N 1
ATOM 860 C CA . LEU A 1 109 ? 13.523 12.453 -4.566 1 98.56 109 LEU A CA 1
ATOM 861 C C . LEU A 1 109 ? 14.516 12.156 -5.688 1 98.56 109 LEU A C 1
ATOM 863 O O . LEU A 1 109 ? 14.148 11.562 -6.703 1 98.56 109 LEU A O 1
ATOM 867 N N . PRO A 1 110 ? 15.805 12.578 -5.492 1 98.12 110 PRO A N 1
ATOM 868 C CA . PRO A 1 110 ? 16.812 12.281 -6.508 1 98.12 110 PRO A CA 1
ATOM 869 C C . PRO A 1 110 ? 16.953 10.781 -6.785 1 98.12 110 PRO A C 1
ATOM 871 O O . PRO A 1 110 ? 16.859 9.969 -5.859 1 98.12 110 PRO A O 1
ATOM 874 N N . ARG A 1 111 ? 17.234 10.398 -8.039 1 97 111 ARG A N 1
ATOM 875 C CA . ARG A 1 111 ? 17.266 9 -8.477 1 97 111 ARG A CA 1
ATOM 876 C C . ARG A 1 111 ? 18.453 8.266 -7.887 1 97 111 ARG A C 1
ATOM 878 O O . ARG A 1 111 ? 18.469 7.031 -7.836 1 97 111 ARG A O 1
ATOM 885 N N . ASP A 1 112 ? 19.484 9.031 -7.434 1 97.81 112 ASP A N 1
ATOM 886 C CA . ASP A 1 112 ? 20.672 8.398 -6.883 1 97.81 112 ASP A CA 1
ATOM 887 C C . ASP A 1 112 ? 20.625 8.383 -5.355 1 97.81 112 ASP A C 1
ATOM 889 O O . ASP A 1 112 ? 21.578 7.914 -4.711 1 97.81 112 ASP A O 1
ATOM 893 N N . LEU A 1 113 ? 19.578 8.859 -4.777 1 98.38 113 LEU A N 1
ATOM 894 C CA . LEU A 1 113 ? 19.422 8.906 -3.324 1 98.38 113 LEU A CA 1
ATOM 895 C C . LEU A 1 113 ? 19.297 7.496 -2.748 1 98.38 113 LEU A C 1
ATOM 897 O O . LEU A 1 113 ? 18.547 6.672 -3.275 1 98.38 113 LEU A O 1
ATOM 901 N N . GLN A 1 114 ? 20.062 7.223 -1.675 1 98.56 114 GLN A N 1
ATOM 902 C CA . GLN A 1 114 ? 20.047 5.922 -1.017 1 98.56 114 GLN A CA 1
ATOM 903 C C . GLN A 1 114 ? 19.562 6.043 0.424 1 98.56 114 GLN A C 1
ATOM 905 O O . GLN A 1 114 ? 20.359 6.27 1.338 1 98.56 114 GLN A O 1
ATOM 910 N N . ILE A 1 115 ? 18.266 5.77 0.579 1 98.75 115 ILE A N 1
ATOM 911 C CA . ILE A 1 115 ? 17.672 5.844 1.907 1 98.75 115 ILE A CA 1
ATOM 912 C C . ILE A 1 115 ? 16.641 4.719 2.078 1 98.75 115 ILE A C 1
ATOM 914 O O . ILE A 1 115 ? 16.391 3.955 1.143 1 98.75 115 ILE A O 1
ATOM 918 N N . THR A 1 116 ? 16.203 4.57 3.309 1 98.88 116 THR A N 1
ATOM 919 C CA . THR A 1 116 ? 15.047 3.738 3.607 1 98.88 116 THR A CA 1
ATOM 920 C C . THR A 1 116 ? 13.828 4.602 3.928 1 98.88 116 THR A C 1
ATOM 922 O O . THR A 1 116 ? 13.883 5.445 4.824 1 98.88 116 THR A O 1
ATOM 925 N N . VAL A 1 117 ? 12.812 4.387 3.154 1 98.88 117 VAL A N 1
ATOM 926 C CA . VAL A 1 117 ? 11.555 5.09 3.396 1 98.88 117 VAL A CA 1
ATOM 927 C C . VAL A 1 117 ? 10.586 4.172 4.141 1 98.88 117 VAL A C 1
ATOM 929 O O . VAL A 1 117 ? 10.406 3.012 3.762 1 98.88 117 VAL A O 1
ATOM 932 N N . VAL A 1 118 ? 10.031 4.664 5.203 1 98.88 118 VAL A N 1
ATOM 933 C CA . VAL A 1 118 ? 8.922 4.02 5.898 1 98.88 118 VAL A CA 1
ATOM 934 C C . VAL A 1 118 ? 7.645 4.832 5.699 1 98.88 118 VAL A C 1
ATOM 936 O O . VAL A 1 118 ? 7.648 6.055 5.871 1 98.88 118 VAL A O 1
ATOM 939 N N . THR A 1 119 ? 6.52 4.18 5.293 1 98.88 119 THR A N 1
ATOM 940 C CA . THR A 1 119 ? 5.312 4.949 5.008 1 98.88 119 THR A CA 1
ATOM 941 C C . THR A 1 119 ? 4.07 4.066 5.105 1 98.88 119 THR A C 1
ATOM 943 O O . THR A 1 119 ? 4.16 2.844 4.973 1 98.88 119 THR A O 1
ATOM 946 N N . ASN A 1 120 ? 2.988 4.699 5.414 1 98.75 120 ASN A N 1
ATOM 947 C CA . ASN A 1 120 ? 1.692 4.031 5.34 1 98.75 120 ASN A CA 1
ATOM 948 C C . ASN A 1 120 ? 0.88 4.52 4.141 1 98.75 120 ASN A C 1
ATOM 950 O O . ASN A 1 120 ? -0.328 4.289 4.07 1 98.75 120 ASN A O 1
ATOM 954 N N . SER A 1 121 ? 1.492 5.258 3.234 1 98.75 121 SER A N 1
ATOM 955 C CA . SER A 1 121 ? 0.841 5.867 2.078 1 98.75 121 SER A CA 1
ATOM 956 C C . SER A 1 121 ? 1.002 5 0.833 1 98.75 121 SER A C 1
ATOM 958 O O . SER A 1 121 ? 2.117 4.801 0.348 1 98.75 121 SER A O 1
ATOM 960 N N . PHE A 1 122 ? -0.138 4.559 0.266 1 98.69 122 PHE A N 1
ATOM 961 C CA . PHE A 1 122 ? -0.084 3.785 -0.97 1 98.69 122 PHE A CA 1
ATOM 962 C C . PHE A 1 122 ? 0.495 4.621 -2.105 1 98.69 122 PHE A C 1
ATOM 964 O O . PHE A 1 122 ? 1.357 4.152 -2.852 1 98.69 122 PHE A O 1
ATOM 971 N N . PRO A 1 123 ? 0.177 5.91 -2.256 1 98.5 123 PRO A N 1
ATOM 972 C CA . PRO A 1 123 ? 0.754 6.73 -3.324 1 98.5 123 PRO A CA 1
ATOM 973 C C . PRO A 1 123 ? 2.266 6.898 -3.189 1 98.5 123 PRO A C 1
ATOM 975 O O . PRO A 1 123 ? 2.986 6.867 -4.188 1 98.5 123 PRO A O 1
ATOM 978 N N . VAL A 1 124 ? 2.707 7.062 -1.977 1 98.69 124 VAL A N 1
ATOM 979 C CA . VAL A 1 124 ? 4.145 7.211 -1.773 1 98.69 124 VAL A CA 1
ATOM 980 C C . VAL A 1 124 ? 4.863 5.934 -2.193 1 98.69 124 VAL A C 1
ATOM 982 O O . VAL A 1 124 ? 5.875 5.984 -2.895 1 98.69 124 VAL A O 1
ATOM 985 N N . ALA A 1 125 ? 4.328 4.77 -1.761 1 98.62 125 ALA A N 1
ATOM 986 C CA . ALA A 1 125 ? 4.906 3.496 -2.178 1 98.62 125 ALA A CA 1
ATOM 987 C C . ALA A 1 125 ? 4.906 3.363 -3.697 1 98.62 125 ALA A C 1
ATOM 989 O O . ALA A 1 125 ? 5.875 2.875 -4.285 1 98.62 125 ALA A O 1
ATOM 990 N N . THR A 1 126 ? 3.863 3.828 -4.324 1 97.81 126 THR A N 1
ATOM 991 C CA . THR A 1 126 ? 3.689 3.695 -5.766 1 97.81 126 THR A CA 1
ATOM 992 C C . THR A 1 126 ? 4.742 4.508 -6.516 1 97.81 126 THR A C 1
ATOM 994 O O . THR A 1 126 ? 5.371 4.004 -7.449 1 97.81 126 THR A O 1
ATOM 997 N N . VAL A 1 127 ? 5.008 5.727 -6.129 1 97.62 127 VAL A N 1
ATOM 998 C CA . VAL A 1 127 ? 5.938 6.57 -6.867 1 97.62 127 VAL A CA 1
ATOM 999 C C . VAL A 1 127 ? 7.367 6.09 -6.645 1 97.62 127 VAL A C 1
ATOM 1001 O O . VAL A 1 127 ? 8.258 6.371 -7.445 1 97.62 127 VAL A O 1
ATOM 1004 N N . LEU A 1 128 ? 7.559 5.34 -5.566 1 98.25 128 LEU A N 1
ATOM 1005 C CA . LEU A 1 128 ? 8.914 4.898 -5.25 1 98.25 128 LEU A CA 1
ATOM 1006 C C . LEU A 1 128 ? 9.156 3.488 -5.777 1 98.25 128 LEU A C 1
ATOM 1008 O O . LEU A 1 128 ? 10.25 2.941 -5.613 1 98.25 128 LEU A O 1
ATOM 1012 N N . GLU A 1 129 ? 8.117 2.863 -6.359 1 95.12 129 GLU A N 1
ATOM 1013 C CA . GLU A 1 129 ? 8.203 1.503 -6.883 1 95.12 129 GLU A CA 1
ATOM 1014 C C . GLU A 1 129 ? 9.414 1.334 -7.785 1 95.12 129 GLU A C 1
ATOM 1016 O O . GLU A 1 129 ? 10.102 0.308 -7.734 1 95.12 129 GLU A O 1
ATOM 1021 N N . ASP A 1 130 ? 9.703 2.395 -8.555 1 91.31 130 ASP A N 1
ATOM 1022 C CA . ASP A 1 130 ? 10.75 2.254 -9.57 1 91.31 130 ASP A CA 1
ATOM 1023 C C . ASP A 1 130 ? 12.023 2.986 -9.156 1 91.31 130 ASP A C 1
ATOM 1025 O O . ASP A 1 130 ? 12.938 3.158 -9.969 1 91.31 130 ASP A O 1
ATOM 1029 N N . HIS A 1 131 ? 11.992 3.545 -7.996 1 96.69 131 HIS A N 1
ATOM 1030 C CA . HIS A 1 131 ? 13.227 4.199 -7.566 1 96.69 131 HIS A CA 1
ATOM 1031 C C . HIS A 1 131 ? 14.352 3.186 -7.375 1 96.69 131 HIS A C 1
ATOM 1033 O O . HIS A 1 131 ? 14.172 2.182 -6.68 1 96.69 131 HIS A O 1
ATOM 1039 N N . PRO A 1 132 ? 15.484 3.369 -7.926 1 95.88 132 PRO A N 1
ATOM 1040 C CA . PRO A 1 132 ? 16.516 2.33 -8.016 1 95.88 132 PRO A CA 1
ATOM 1041 C C . PRO A 1 132 ? 17.141 1.993 -6.66 1 95.88 132 PRO A C 1
ATOM 1043 O O . PRO A 1 132 ? 17.484 0.836 -6.406 1 95.88 132 PRO A O 1
ATOM 1046 N N . PHE A 1 133 ? 17.266 3.043 -5.711 1 97.19 133 PHE A N 1
ATOM 1047 C CA . PHE A 1 133 ? 18.125 2.795 -4.562 1 97.19 133 PHE A CA 1
ATOM 1048 C C . PHE A 1 133 ? 17.359 3.016 -3.258 1 97.19 133 PHE A C 1
ATOM 1050 O O . PHE A 1 133 ? 17.922 2.838 -2.172 1 97.19 133 PHE A O 1
ATOM 1057 N N . ILE A 1 134 ? 16.125 3.348 -3.352 1 98.62 134 ILE A N 1
ATOM 1058 C CA . ILE A 1 134 ? 15.359 3.57 -2.129 1 98.62 134 ILE A CA 1
ATOM 1059 C C . ILE A 1 134 ? 14.664 2.275 -1.71 1 98.62 134 ILE A C 1
ATOM 1061 O O . ILE A 1 134 ? 13.953 1.656 -2.506 1 98.62 134 ILE A O 1
ATOM 1065 N N . GLU A 1 135 ? 14.969 1.841 -0.54 1 98.38 135 GLU A N 1
ATOM 1066 C CA . GLU A 1 135 ? 14.203 0.774 0.094 1 98.38 135 GLU A CA 1
ATOM 1067 C C . GLU A 1 135 ? 12.922 1.318 0.727 1 98.38 135 GLU A C 1
ATOM 1069 O O . GLU A 1 135 ? 12.938 2.389 1.339 1 98.38 135 GLU A O 1
ATOM 1074 N N . VAL A 1 136 ? 11.812 0.592 0.547 1 98.75 136 VAL A N 1
ATOM 1075 C CA . VAL A 1 136 ? 10.555 1.03 1.128 1 98.75 136 VAL A CA 1
ATOM 1076 C C . VAL A 1 136 ? 10.031 -0.028 2.1 1 98.75 136 VAL A C 1
ATOM 1078 O O . VAL A 1 136 ? 9.953 -1.209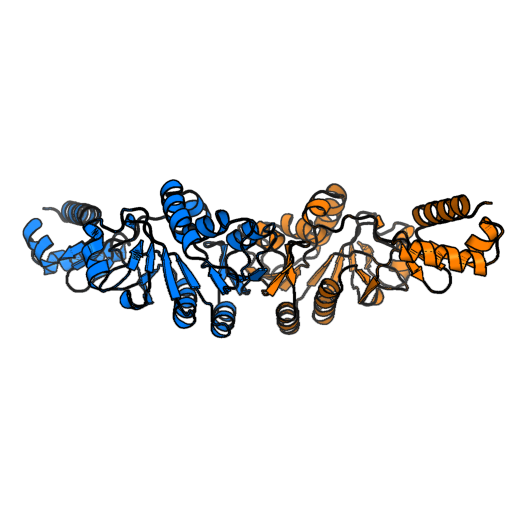 1.755 1 98.75 136 VAL A O 1
ATOM 1081 N N . ILE A 1 137 ? 9.789 0.353 3.279 1 98.62 137 ILE A N 1
ATOM 1082 C CA . ILE A 1 137 ? 9.047 -0.423 4.27 1 98.62 137 ILE A CA 1
ATOM 1083 C C . ILE A 1 137 ? 7.645 0.15 4.434 1 98.62 137 ILE A C 1
ATOM 1085 O O . ILE A 1 137 ? 7.48 1.294 4.863 1 98.62 137 ILE A O 1
ATOM 1089 N N . PHE A 1 138 ? 6.668 -0.654 4.059 1 98.81 138 PHE A N 1
ATOM 1090 C CA . PHE A 1 138 ? 5.285 -0.197 4.113 1 98.81 138 PHE A CA 1
ATOM 1091 C C . PHE A 1 138 ? 4.625 -0.629 5.418 1 98.81 138 PHE A C 1
ATOM 1093 O O . PHE A 1 138 ? 4.695 -1.8 5.797 1 98.81 138 PHE A O 1
ATOM 1100 N N . LEU A 1 139 ? 3.959 0.288 6.074 1 98.62 139 LEU A N 1
ATOM 1101 C CA . LEU A 1 139 ? 3.238 0.039 7.316 1 98.62 139 LEU A CA 1
ATOM 1102 C C . LEU A 1 139 ? 1.844 -0.51 7.035 1 98.62 139 LEU A C 1
ATOM 1104 O O . LEU A 1 139 ? 0.946 0.237 6.645 1 98.62 139 LEU A O 1
ATOM 1108 N N . GLY A 1 140 ? 1.676 -1.759 7.273 1 97.44 140 GLY A N 1
ATOM 1109 C CA . GLY A 1 140 ? 0.414 -2.416 6.977 1 97.44 140 GLY A CA 1
ATOM 1110 C C . GLY A 1 140 ? -0.677 -2.1 7.98 1 97.44 140 GLY A C 1
ATOM 1111 O O . GLY A 1 140 ? -0.393 -1.628 9.086 1 97.44 140 GLY A O 1
ATOM 1112 N N . GLY A 1 141 ? -1.926 -2.438 7.605 1 97.81 141 GLY A N 1
ATOM 1113 C CA . GLY A 1 141 ? -3.125 -2.184 8.383 1 97.81 141 GLY A CA 1
ATOM 1114 C C . GLY A 1 141 ? -4.375 -2.051 7.535 1 97.81 141 GLY A C 1
ATOM 1115 O O . GLY A 1 141 ? -4.398 -2.502 6.387 1 97.81 141 GLY A O 1
ATOM 1116 N N . ARG A 1 142 ? -5.375 -1.462 8.18 1 98.06 142 ARG A N 1
ATOM 1117 C CA . ARG A 1 142 ? -6.641 -1.273 7.473 1 98.06 142 ARG A CA 1
ATOM 1118 C C . ARG A 1 142 ? -6.543 -0.128 6.469 1 98.06 142 ARG A C 1
ATOM 1120 O O . ARG A 1 142 ? -5.98 0.926 6.777 1 98.06 142 ARG A O 1
ATOM 1127 N N . LEU A 1 143 ? -7.129 -0.353 5.289 1 98.25 143 LEU A N 1
ATOM 1128 C CA . LEU A 1 143 ? -7.148 0.696 4.277 1 98.25 143 LEU A CA 1
ATOM 1129 C C . LEU A 1 143 ? -8.102 1.818 4.672 1 98.25 143 LEU A C 1
ATOM 1131 O O . LEU A 1 143 ? -9.289 1.577 4.906 1 98.25 143 LEU A O 1
ATOM 1135 N N . ASN A 1 144 ? -7.539 2.967 4.844 1 97.56 144 ASN A N 1
ATOM 1136 C CA . ASN A 1 144 ? -8.328 4.191 4.871 1 97.56 144 ASN A CA 1
ATOM 1137 C C . ASN A 1 144 ? -8.5 4.781 3.475 1 97.56 144 ASN A C 1
ATOM 1139 O O . ASN A 1 144 ? -7.566 5.355 2.916 1 97.56 144 ASN A O 1
ATOM 1143 N N . LYS A 1 145 ? -9.664 4.617 2.973 1 95.06 145 LYS A N 1
ATOM 1144 C CA . LYS A 1 145 ? -9.938 4.977 1.585 1 95.06 145 LYS A CA 1
ATOM 1145 C C . LYS A 1 145 ? -9.852 6.484 1.38 1 95.06 145 LYS A C 1
ATOM 1147 O O . LYS A 1 145 ? -9.367 6.949 0.344 1 95.06 145 LYS A O 1
ATOM 1152 N N . SER A 1 146 ? -10.195 7.258 2.322 1 93.81 146 SER A N 1
ATOM 1153 C CA . SER A 1 146 ? -10.234 8.711 2.197 1 93.81 146 SER A CA 1
ATOM 1154 C C . SER A 1 146 ? -8.828 9.289 2.082 1 93.81 146 SER A C 1
ATOM 1156 O O . SER A 1 146 ? -8.602 10.258 1.353 1 93.81 146 SER A O 1
ATOM 1158 N N . SER A 1 147 ? -7.902 8.703 2.777 1 94.94 147 SER A N 1
ATOM 1159 C CA . SER A 1 147 ? -6.531 9.195 2.744 1 94.94 147 SER A CA 1
ATOM 1160 C C . SER A 1 147 ? -5.645 8.305 1.884 1 94.94 147 SER A C 1
ATOM 1162 O O . SER A 1 147 ? -4.469 8.609 1.663 1 94.94 147 SER A O 1
ATOM 1164 N N . PHE A 1 148 ? -6.172 7.168 1.391 1 97 148 PHE A N 1
ATOM 1165 C CA . PHE A 1 148 ? -5.477 6.141 0.626 1 97 148 PHE A CA 1
ATOM 1166 C C . PHE A 1 148 ? -4.172 5.746 1.312 1 97 148 PHE A C 1
ATOM 1168 O O . PHE A 1 148 ? -3.104 5.797 0.7 1 97 148 PHE A O 1
ATOM 1175 N N . SER A 1 149 ? -4.34 5.391 2.518 1 98.44 149 SER A N 1
ATOM 1176 C CA . SER A 1 149 ? -3.293 4.965 3.441 1 98.44 149 SER A CA 1
ATOM 1177 C C . SER A 1 149 ? -3.793 3.871 4.375 1 98.44 149 SER A C 1
ATOM 1179 O O . SER A 1 149 ? -4.973 3.518 4.352 1 98.44 149 SER A O 1
ATOM 1181 N N . THR A 1 150 ? -2.885 3.293 5.055 1 98.56 150 THR A N 1
ATOM 1182 C CA . THR A 1 150 ? -3.324 2.355 6.082 1 98.56 150 THR A CA 1
ATOM 1183 C C . THR A 1 150 ? -3.465 3.055 7.43 1 98.56 150 THR A C 1
ATOM 1185 O O . THR A 1 150 ? -2.83 4.082 7.672 1 98.56 150 THR A O 1
ATOM 1188 N N . THR A 1 151 ? -4.348 2.482 8.258 1 98 151 THR A N 1
ATOM 1189 C CA . THR A 1 151 ? -4.637 3.012 9.586 1 98 151 THR A CA 1
ATOM 1190 C C . THR A 1 151 ? -4.836 1.878 10.586 1 98 151 THR A C 1
ATOM 1192 O O . THR A 1 151 ? -4.836 0.704 10.211 1 98 151 THR A O 1
ATOM 1195 N N . GLY A 1 152 ? -4.879 2.303 11.914 1 96.44 152 GLY A N 1
ATOM 1196 C CA . GLY A 1 152 ? -5.195 1.327 12.945 1 96.44 152 GLY A CA 1
ATOM 1197 C C . GLY A 1 152 ? -4.043 1.067 13.891 1 96.44 152 GLY A C 1
ATOM 1198 O O . GLY A 1 152 ? -2.957 1.626 13.727 1 96.44 152 GLY A O 1
ATOM 1199 N N . PHE A 1 153 ? -4.312 0.203 14.789 1 95.38 153 PHE A N 1
ATOM 1200 C CA . PHE A 1 153 ? -3.4 -0.126 15.875 1 95.38 153 PHE A CA 1
ATOM 1201 C C . PHE A 1 153 ? -2.104 -0.719 15.344 1 95.38 153 PHE A C 1
ATOM 1203 O O . PHE A 1 153 ? -1.022 -0.43 15.859 1 95.38 153 PHE A O 1
ATOM 1210 N N . GLU A 1 154 ? -2.168 -1.508 14.305 1 94.31 154 GLU A N 1
ATOM 1211 C CA . GLU A 1 154 ? -0.998 -2.176 13.742 1 94.31 154 GLU A CA 1
ATOM 1212 C C . GLU A 1 154 ? 0.005 -1.164 13.195 1 94.31 154 GLU A C 1
ATOM 1214 O O . GLU A 1 154 ? 1.216 -1.34 13.344 1 94.31 154 GLU A O 1
ATOM 1219 N N . VAL A 1 155 ? -0.523 -0.145 12.57 1 97.69 155 VAL A N 1
ATOM 1220 C CA . VAL A 1 155 ? 0.334 0.909 12.039 1 97.69 155 VAL A CA 1
ATOM 1221 C C . VAL A 1 155 ? 1.104 1.573 13.18 1 97.69 155 VAL A C 1
ATOM 1223 O O . VAL A 1 155 ? 2.326 1.723 13.109 1 97.69 155 VAL A O 1
ATOM 1226 N N . ILE A 1 156 ? 0.41 1.896 14.234 1 97.88 156 ILE A N 1
ATOM 1227 C CA . ILE A 1 156 ? 0.985 2.59 15.383 1 97.88 156 ILE A CA 1
ATOM 1228 C C . ILE A 1 156 ? 2.037 1.704 16.047 1 97.88 156 ILE A C 1
ATOM 1230 O O . ILE A 1 156 ? 3.129 2.17 16.375 1 97.88 156 ILE A O 1
ATOM 1234 N N . GLN A 1 157 ? 1.712 0.465 16.141 1 96.31 157 GLN A N 1
ATOM 1235 C CA . GLN A 1 157 ? 2.637 -0.464 16.781 1 96.31 157 GLN A CA 1
ATOM 1236 C C . GLN A 1 157 ? 3.938 -0.576 16 1 96.31 157 GLN A C 1
ATOM 1238 O O . GLN A 1 157 ? 5.023 -0.592 16.578 1 96.31 157 GLN A O 1
ATOM 1243 N N . THR A 1 158 ? 3.82 -0.673 14.711 1 96.62 158 THR A N 1
ATOM 1244 C CA . THR A 1 158 ? 5.023 -0.766 13.891 1 96.62 158 THR A CA 1
ATOM 1245 C C . THR A 1 158 ? 5.84 0.519 13.977 1 96.62 158 THR A C 1
ATOM 1247 O O . THR A 1 158 ? 7.066 0.474 14.078 1 96.62 158 THR A O 1
ATOM 1250 N N . ILE A 1 159 ? 5.188 1.648 13.992 1 98.25 159 ILE A N 1
ATOM 1251 C CA . ILE A 1 159 ? 5.875 2.93 14.109 1 98.25 159 ILE A CA 1
ATOM 1252 C C . ILE A 1 159 ? 6.645 2.98 15.43 1 98.25 159 ILE A C 1
ATOM 1254 O O . ILE A 1 159 ? 7.793 3.434 15.469 1 98.25 159 ILE A O 1
ATOM 1258 N N . ARG A 1 160 ? 6.098 2.473 16.422 1 97.69 160 ARG A N 1
ATOM 1259 C CA . ARG A 1 160 ? 6.707 2.525 17.734 1 97.69 160 ARG A CA 1
ATOM 1260 C C . ARG A 1 160 ? 7.926 1.61 17.828 1 97.69 160 ARG A C 1
ATOM 1262 O O . ARG A 1 160 ? 8.719 1.709 18.75 1 97.69 160 ARG A O 1
ATOM 1269 N N . SER A 1 161 ? 8.07 0.78 16.859 1 96.56 161 SER A N 1
ATOM 1270 C CA . SER A 1 161 ? 9.195 -0.15 16.859 1 96.56 161 SER A CA 1
ATOM 1271 C C . SER A 1 161 ? 10.344 0.384 16.016 1 96.56 161 SER A C 1
ATOM 1273 O O . SER A 1 161 ? 11.352 -0.302 15.828 1 96.56 161 SER A O 1
ATOM 1275 N N . ILE A 1 162 ? 10.234 1.576 15.5 1 97.31 162 ILE A N 1
ATOM 1276 C CA . ILE A 1 162 ? 11.289 2.148 14.672 1 97.31 162 ILE A CA 1
ATOM 1277 C C . ILE A 1 162 ? 11.734 3.49 15.25 1 97.31 162 ILE A C 1
ATOM 1279 O O . ILE A 1 162 ? 11.031 4.078 16.078 1 97.31 162 ILE A O 1
ATOM 1283 N N . ARG A 1 163 ? 12.93 3.926 14.867 1 98.44 163 ARG A N 1
ATOM 1284 C CA . ARG A 1 163 ? 13.5 5.219 15.234 1 98.44 163 ARG A CA 1
ATOM 1285 C C . ARG A 1 163 ? 14.016 5.953 14 1 98.44 163 ARG A C 1
ATOM 1287 O O . ARG A 1 163 ? 15.227 6.043 13.789 1 98.44 163 ARG A O 1
ATOM 1294 N N . PRO A 1 164 ? 13.109 6.535 13.211 1 98.69 164 PRO A N 1
ATOM 1295 C CA . PRO A 1 164 ? 13.539 7.207 11.984 1 98.69 164 PRO A CA 1
ATOM 1296 C C . PRO A 1 164 ? 14.406 8.438 12.258 1 98.69 164 PRO A C 1
ATOM 1298 O O . PRO A 1 164 ? 14.258 9.078 13.305 1 98.69 164 PRO A O 1
ATOM 1301 N N . ASP A 1 165 ? 15.297 8.711 11.305 1 98.75 165 ASP A N 1
ATOM 1302 C CA . ASP A 1 165 ? 16.125 9.906 11.383 1 98.75 165 ASP A CA 1
ATOM 1303 C C . ASP A 1 165 ? 15.297 11.172 11.156 1 98.75 165 ASP A C 1
ATOM 1305 O O . ASP A 1 165 ? 15.5 12.18 11.836 1 98.75 165 ASP A O 1
ATOM 1309 N N . ILE A 1 166 ? 14.367 11.07 10.18 1 98.69 166 ILE A N 1
ATOM 1310 C CA . ILE A 1 166 ? 13.523 12.203 9.797 1 98.69 166 ILE A CA 1
ATOM 1311 C C . ILE A 1 166 ? 12.086 11.734 9.609 1 98.69 166 ILE A C 1
ATOM 1313 O O . ILE A 1 166 ? 11.844 10.641 9.094 1 98.69 166 ILE A O 1
ATOM 1317 N N . CYS A 1 167 ? 11.203 12.555 10.07 1 98.81 167 CYS A N 1
ATOM 1318 C CA . CYS A 1 167 ? 9.789 12.406 9.742 1 98.81 167 CYS A CA 1
ATOM 1319 C C . CYS A 1 167 ? 9.273 13.617 8.984 1 98.81 167 CYS A C 1
ATOM 1321 O O . CYS A 1 167 ? 9.336 14.742 9.492 1 98.81 167 CYS A O 1
ATOM 1323 N N . PHE A 1 168 ? 8.836 13.391 7.77 1 98.88 168 PHE A N 1
ATOM 1324 C CA . PHE A 1 168 ? 8.07 14.414 7.074 1 98.88 168 PHE A CA 1
ATOM 1325 C C . PHE A 1 168 ? 6.582 14.289 7.387 1 98.88 168 PHE A C 1
ATOM 1327 O O . PHE A 1 168 ? 5.93 13.336 6.949 1 98.88 168 PHE A O 1
ATOM 1334 N N . LEU A 1 169 ? 6.062 15.266 8.062 1 98.69 169 LEU A N 1
ATOM 1335 C CA . LEU A 1 169 ? 4.695 15.258 8.578 1 98.69 169 LEU A CA 1
ATOM 1336 C C . LEU A 1 169 ? 3.826 16.266 7.832 1 98.69 169 LEU A C 1
ATOM 1338 O O . LEU A 1 169 ? 4.027 17.469 7.949 1 98.69 169 LEU A O 1
ATOM 1342 N N . GLY A 1 170 ? 2.879 15.727 7.047 1 97.75 170 GLY A N 1
ATOM 1343 C CA . GLY A 1 170 ? 1.9 16.625 6.457 1 97.75 170 GLY A CA 1
ATOM 1344 C C . GLY A 1 170 ? 0.946 17.219 7.477 1 97.75 170 GLY A C 1
ATOM 1345 O O . GLY A 1 170 ? 0.339 16.484 8.266 1 97.75 170 GLY A O 1
ATOM 1346 N N . ILE A 1 171 ? 0.757 18.453 7.387 1 95.75 171 ILE A N 1
ATOM 1347 C CA . ILE A 1 171 ? -0.026 19.172 8.391 1 95.75 171 ILE A CA 1
ATOM 1348 C C . ILE A 1 171 ? -1.366 19.594 7.797 1 95.75 171 ILE A C 1
ATOM 1350 O O . ILE A 1 171 ? -1.42 20.094 6.672 1 95.75 171 ILE A O 1
ATOM 1354 N N . CYS A 1 172 ? -2.363 19.375 8.562 1 94.62 172 CYS A N 1
ATOM 1355 C CA . CYS A 1 172 ? -3.68 19.922 8.234 1 94.62 172 CYS A CA 1
ATOM 1356 C C . CYS A 1 172 ? -3.85 21.328 8.812 1 94.62 172 CYS A C 1
ATOM 1358 O O . CYS A 1 172 ? -4.25 22.25 8.102 1 94.62 172 CYS A O 1
ATOM 1360 N N . SER A 1 173 ? -3.551 21.469 10.086 1 94.56 173 SER A N 1
ATOM 1361 C CA . SER A 1 173 ? -3.65 22.75 10.789 1 94.56 173 SER A CA 1
ATOM 1362 C C . SER A 1 173 ? -2.566 22.875 11.852 1 94.56 173 SER A C 1
ATOM 1364 O O . SER A 1 173 ? -2.221 21.906 12.516 1 94.56 173 SER A O 1
ATOM 1366 N N . ILE A 1 174 ? -2.098 24.094 11.93 1 95.19 174 ILE A N 1
ATOM 1367 C CA . ILE A 1 174 ? -1.092 24.359 12.953 1 95.19 174 ILE A CA 1
ATOM 1368 C C . ILE A 1 174 ? -1.291 25.766 13.516 1 95.19 174 ILE A C 1
ATOM 1370 O O . ILE A 1 174 ? -1.581 26.703 12.766 1 95.19 174 ILE A O 1
ATOM 1374 N N . ASP A 1 175 ? -1.213 25.844 14.773 1 91.25 175 ASP A N 1
ATOM 1375 C CA . ASP A 1 175 ? -1.257 27.125 15.484 1 91.25 175 ASP A CA 1
ATOM 1376 C C . ASP A 1 175 ? -0.375 27.094 16.734 1 91.25 175 ASP A C 1
ATOM 1378 O O . ASP A 1 175 ? -0.102 26.016 17.266 1 91.25 175 ASP A O 1
ATOM 1382 N N . LEU A 1 176 ? 0.078 28.234 17.141 1 90.12 176 LEU A N 1
ATOM 1383 C CA . LEU A 1 176 ? 1.059 28.328 18.219 1 90.12 176 LEU A CA 1
ATOM 1384 C C . LEU A 1 176 ? 0.458 27.844 19.547 1 90.12 176 LEU A C 1
ATOM 1386 O O . LEU A 1 176 ? 1.165 27.297 20.391 1 90.12 176 LEU A O 1
ATOM 1390 N N . ILE A 1 177 ? -0.75 27.984 19.688 1 86.38 177 ILE A N 1
ATOM 1391 C CA . ILE A 1 177 ? -1.391 27.688 20.969 1 86.38 177 ILE A CA 1
ATOM 1392 C C . ILE A 1 177 ? -1.974 26.281 20.938 1 86.38 177 ILE A C 1
ATOM 1394 O O . ILE A 1 177 ? -1.655 25.453 21.781 1 86.38 177 ILE A O 1
ATOM 1398 N N . SER A 1 178 ? -2.693 25.969 19.922 1 89.94 178 SER A N 1
ATOM 1399 C CA . SER A 1 178 ? -3.398 24.703 19.844 1 89.94 178 SER A CA 1
ATOM 1400 C C . SER A 1 178 ? -2.467 23.578 19.375 1 89.94 178 SER A C 1
ATOM 1402 O O . SER A 1 178 ? -2.771 22.406 19.562 1 89.94 178 SER A O 1
ATOM 1404 N N . GLY A 1 179 ? -1.354 24.016 18.734 1 94.81 179 GLY A N 1
ATOM 1405 C CA . GLY A 1 179 ? -0.427 23.016 18.219 1 94.81 179 GLY A CA 1
ATOM 1406 C C . GLY A 1 179 ? -0.809 22.5 16.844 1 94.81 179 GLY A C 1
ATOM 1407 O O . GLY A 1 179 ? -1.41 23.234 16.047 1 94.81 179 GLY A O 1
ATOM 1408 N N . VAL A 1 180 ? -0.326 21.281 16.609 1 97.5 180 VAL A N 1
ATOM 1409 C CA . VAL A 1 180 ? -0.68 20.609 15.359 1 97.5 180 VAL A CA 1
ATOM 1410 C C . VAL A 1 180 ? -1.95 19.781 15.562 1 97.5 180 VAL A C 1
ATOM 1412 O O . VAL A 1 180 ? -2.037 18.984 16.5 1 97.5 180 VAL A O 1
ATOM 1415 N N . THR A 1 181 ? -2.918 20.062 14.703 1 96.06 181 THR A N 1
ATOM 1416 C CA . THR A 1 181 ? -4.199 19.375 14.844 1 96.06 181 THR A CA 1
ATOM 1417 C C . THR A 1 181 ? -4.691 18.859 13.5 1 96.06 181 THR A C 1
ATOM 1419 O O . THR A 1 181 ? -4.172 19.234 12.453 1 96.06 181 THR A O 1
ATOM 1422 N N . GLY A 1 182 ? -5.582 17.891 13.555 1 95.06 182 GLY A N 1
ATOM 1423 C CA . GLY A 1 182 ? -6.16 17.312 12.352 1 95.06 182 GLY A CA 1
ATOM 1424 C C . GLY A 1 182 ? -7.625 16.969 12.5 1 95.06 182 GLY A C 1
ATOM 1425 O O . GLY A 1 182 ? -8.203 17.125 13.578 1 95.06 182 GLY A O 1
ATOM 1426 N N . ILE A 1 183 ? -8.25 16.438 11.484 1 91.5 183 ILE A N 1
ATOM 1427 C CA . ILE A 1 183 ? -9.695 16.25 11.414 1 91.5 183 ILE A CA 1
ATOM 1428 C C . ILE A 1 183 ? -10.047 14.797 11.711 1 91.5 183 ILE A C 1
ATOM 1430 O O . ILE A 1 183 ? -11.164 14.5 12.148 1 91.5 183 ILE A O 1
ATOM 1434 N N . SER A 1 184 ? -9.148 13.898 11.508 1 94.56 184 SER A N 1
ATOM 1435 C CA . SER A 1 184 ? -9.375 12.469 11.727 1 94.56 184 SER A CA 1
ATOM 1436 C C . SER A 1 184 ? -8.68 11.984 12.992 1 94.56 184 SER A C 1
ATOM 1438 O O . SER A 1 184 ? -7.449 12.031 13.086 1 94.56 184 SER A O 1
ATOM 1440 N N . TYR A 1 185 ? -9.469 11.492 13.875 1 94.81 185 TYR A N 1
ATOM 1441 C CA . TYR A 1 185 ? -8.898 11.016 15.125 1 94.81 185 TYR A CA 1
ATOM 1442 C C . TYR A 1 185 ? -7.852 9.938 14.867 1 94.81 185 TYR A C 1
ATOM 1444 O O . TYR A 1 185 ? -6.742 10 15.406 1 94.81 185 TYR A O 1
ATOM 1452 N N . GLU A 1 186 ? -8.164 8.984 14.031 1 95.62 186 GLU A N 1
ATOM 1453 C CA . GLU A 1 186 ? -7.258 7.867 13.758 1 95.62 186 GLU A CA 1
ATOM 1454 C C . GLU A 1 186 ? -5.973 8.352 13.094 1 95.62 186 GLU A C 1
ATOM 1456 O O . GLU A 1 186 ? -4.879 7.902 13.445 1 95.62 186 GLU A O 1
ATOM 1461 N N . ASP A 1 187 ? -6.129 9.203 12.188 1 96.5 187 ASP A N 1
ATOM 1462 C CA . ASP A 1 187 ? -4.965 9.758 11.508 1 96.5 187 ASP A CA 1
ATOM 1463 C C . ASP A 1 187 ? -4.062 10.516 12.484 1 96.5 187 ASP A C 1
ATOM 1465 O O . ASP A 1 187 ? -2.838 10.391 12.422 1 96.5 187 ASP A O 1
ATOM 1469 N N . CYS A 1 188 ? -4.684 11.227 13.383 1 97.5 188 CYS A N 1
ATOM 1470 C CA . CYS A 1 188 ? -3.928 12.016 14.352 1 97.5 188 CYS A CA 1
ATOM 1471 C C . CYS A 1 188 ? -3.164 11.109 15.312 1 97.5 188 CYS A C 1
ATOM 1473 O O . CYS A 1 188 ? -2.061 11.445 15.742 1 97.5 188 CYS A O 1
ATOM 1475 N N . GLN A 1 189 ? -3.736 9.945 15.609 1 97.94 189 GLN A N 1
ATOM 1476 C CA . GLN A 1 189 ? -3.025 9 16.469 1 97.94 189 GLN A CA 1
ATOM 1477 C C . GLN A 1 189 ? -1.777 8.461 15.773 1 97.94 189 GLN A C 1
ATOM 1479 O O . GLN A 1 189 ? -0.739 8.273 16.406 1 97.94 189 GLN A O 1
ATOM 1484 N N . ILE A 1 190 ? -1.878 8.227 14.547 1 98.56 190 ILE A N 1
ATOM 1485 C CA . ILE A 1 190 ? -0.743 7.746 13.766 1 98.56 190 ILE A CA 1
ATOM 1486 C C . ILE A 1 190 ? 0.335 8.828 13.703 1 98.56 190 ILE A C 1
ATOM 1488 O O . ILE A 1 190 ? 1.51 8.555 13.961 1 98.56 190 ILE A O 1
ATOM 1492 N N . LYS A 1 191 ? -0.06 10.023 13.422 1 98.62 191 LYS A N 1
ATOM 1493 C CA . LYS A 1 191 ? 0.884 11.133 13.336 1 98.62 191 LYS A CA 1
ATOM 1494 C C . LYS A 1 191 ? 1.549 11.391 14.688 1 98.62 191 LYS A C 1
ATOM 1496 O O . LYS A 1 191 ? 2.732 11.734 14.75 1 98.62 191 LYS A O 1
ATOM 1501 N N . LYS A 1 192 ? 0.785 11.234 15.734 1 98.5 192 LYS A N 1
ATOM 1502 C CA . LYS A 1 192 ? 1.357 11.367 17.078 1 98.5 192 LYS A CA 1
ATOM 1503 C C . LYS A 1 192 ? 2.49 10.367 17.281 1 98.5 192 LYS A C 1
ATOM 1505 O O . LYS A 1 192 ? 3.564 10.734 17.766 1 98.5 192 LYS A O 1
ATOM 1510 N N . ALA A 1 193 ? 2.246 9.141 16.922 1 98.69 193 ALA A N 1
ATOM 1511 C CA . ALA A 1 193 ? 3.273 8.109 17.031 1 98.69 193 ALA A CA 1
ATOM 1512 C C . ALA A 1 193 ? 4.5 8.453 16.203 1 98.69 193 ALA A C 1
ATOM 1514 O O . ALA A 1 193 ? 5.633 8.234 16.625 1 98.69 193 ALA A O 1
ATOM 1515 N N . MET A 1 194 ? 4.285 9.008 15.008 1 98.75 194 MET A N 1
ATOM 1516 C CA . MET A 1 194 ? 5.383 9.406 14.133 1 98.75 194 MET A CA 1
ATOM 1517 C C . MET A 1 194 ? 6.254 10.461 14.805 1 98.75 194 MET A C 1
ATOM 1519 O O . MET A 1 194 ? 7.484 10.367 14.773 1 98.75 194 MET A O 1
ATOM 1523 N N . VAL A 1 195 ? 5.605 11.375 15.383 1 98.56 195 VAL A N 1
ATOM 1524 C CA . VAL A 1 195 ? 6.32 12.461 16.062 1 98.56 195 VAL A CA 1
ATOM 1525 C C . VAL A 1 195 ? 7.109 11.906 17.234 1 98.56 195 VAL A C 1
ATOM 1527 O O . VAL A 1 195 ? 8.289 12.234 17.406 1 98.56 195 VAL A O 1
ATOM 1530 N N . GLU A 1 196 ? 6.531 11.023 17.969 1 98.19 196 GLU A N 1
ATOM 1531 C CA . GLU A 1 196 ? 7.098 10.508 19.219 1 98.19 196 GLU A CA 1
ATOM 1532 C C . GLU A 1 196 ? 8.336 9.656 18.953 1 98.19 196 GLU A C 1
ATOM 1534 O O . GLU A 1 196 ? 9.234 9.586 19.781 1 98.19 196 GLU A O 1
ATOM 1539 N N . THR A 1 197 ? 8.438 9.102 17.828 1 98.44 197 THR A N 1
ATOM 1540 C CA . THR A 1 197 ? 9.484 8.117 17.594 1 98.44 197 THR A CA 1
ATOM 1541 C C . THR A 1 197 ? 10.609 8.711 16.75 1 98.44 197 THR A C 1
ATOM 1543 O O . THR A 1 197 ? 11.703 8.148 16.672 1 98.44 197 THR A O 1
ATOM 1546 N N . SER A 1 198 ? 10.422 9.844 16.125 1 98.62 198 SER A N 1
ATOM 1547 C CA . SER A 1 198 ? 11.359 10.367 15.133 1 98.62 198 SER A CA 1
ATOM 1548 C C . SER A 1 198 ? 12.422 11.242 15.797 1 98.62 198 SER A C 1
ATOM 1550 O O . SER A 1 198 ? 12.117 12 16.719 1 98.62 198 SER A O 1
ATOM 1552 N N . LYS A 1 199 ? 13.633 11.141 15.312 1 98.38 199 LYS A N 1
ATOM 1553 C CA . LYS A 1 199 ? 14.719 11.984 15.797 1 98.38 199 LYS A CA 1
ATOM 1554 C C . LYS A 1 199 ? 14.5 13.445 15.406 1 98.38 199 LYS A C 1
ATOM 1556 O O . LYS A 1 199 ? 14.742 14.352 16.203 1 98.38 199 LYS A O 1
ATOM 1561 N N . GLN A 1 200 ? 14.109 13.641 14.195 1 98.25 200 GLN A N 1
ATOM 1562 C CA . GLN A 1 200 ? 13.797 14.969 13.688 1 98.25 200 GLN A CA 1
ATOM 1563 C C . GLN A 1 200 ? 12.422 15.008 13.031 1 98.25 200 GLN A C 1
ATOM 1565 O O . GLN A 1 200 ? 12.109 14.164 12.18 1 98.25 200 GLN A O 1
ATOM 1570 N N . VAL A 1 201 ? 11.625 15.969 13.43 1 98.38 201 VAL A N 1
ATOM 1571 C CA . VAL A 1 201 ? 10.281 16.109 12.883 1 98.38 201 VAL A CA 1
ATOM 1572 C C . VAL A 1 201 ? 10.211 17.359 12.008 1 98.38 201 VAL A C 1
ATOM 1574 O O . VAL A 1 201 ? 10.438 18.484 12.492 1 98.38 201 VAL A O 1
ATOM 1577 N N . ILE A 1 202 ? 9.883 17.188 10.742 1 98.69 202 ILE A N 1
ATOM 1578 C CA . ILE A 1 202 ? 9.727 18.266 9.773 1 98.69 202 ILE A CA 1
ATOM 1579 C C . ILE A 1 202 ? 8.266 18.375 9.344 1 98.69 202 ILE A C 1
ATOM 1581 O O . ILE A 1 202 ? 7.734 17.469 8.688 1 98.69 202 ILE A O 1
ATOM 1585 N N . ALA A 1 203 ? 7.676 19.469 9.703 1 98.44 203 ALA A N 1
ATOM 1586 C CA . ALA A 1 203 ? 6.285 19.734 9.336 1 98.44 203 ALA A CA 1
ATOM 1587 C C . ALA A 1 203 ? 6.199 20.391 7.961 1 98.44 203 ALA A C 1
ATOM 1589 O O . ALA A 1 203 ? 6.934 21.344 7.672 1 98.44 203 ALA A O 1
ATOM 1590 N N . ILE A 1 204 ? 5.316 19.828 7.191 1 97.75 204 ILE A N 1
ATOM 1591 C CA . ILE A 1 204 ? 5.074 20.312 5.836 1 97.75 204 ILE A CA 1
ATOM 1592 C C . ILE A 1 204 ? 3.709 21 5.773 1 97.75 204 ILE A C 1
ATOM 1594 O O . ILE A 1 204 ? 2.674 20.344 5.945 1 97.75 204 ILE A O 1
ATOM 1598 N N . ALA A 1 205 ? 3.736 22.312 5.473 1 95.5 205 ALA A N 1
ATOM 1599 C CA . ALA A 1 205 ? 2.475 23.062 5.465 1 95.5 205 ALA A CA 1
ATOM 1600 C C . ALA A 1 205 ? 2.531 24.234 4.492 1 95.5 205 ALA A C 1
ATOM 1602 O O . ALA A 1 205 ? 3.473 25.031 4.523 1 95.5 205 ALA A O 1
ATOM 1603 N N . THR A 1 206 ? 1.51 24.281 3.627 1 93.88 206 THR A N 1
ATOM 1604 C CA . THR A 1 206 ? 1.354 25.531 2.895 1 93.88 206 THR A CA 1
ATOM 1605 C C . THR A 1 206 ? 0.973 26.672 3.838 1 93.88 206 THR A C 1
ATOM 1607 O O . THR A 1 206 ? 0.475 26.422 4.941 1 93.88 206 THR A O 1
ATOM 1610 N N . PHE A 1 207 ? 1.158 27.828 3.367 1 89.75 207 PHE A N 1
ATOM 1611 C CA . PHE A 1 207 ? 0.949 29.016 4.176 1 89.75 207 PHE A CA 1
ATOM 1612 C C . PHE A 1 207 ? -0.475 29.062 4.719 1 89.75 207 PHE A C 1
ATOM 1614 O O . PHE A 1 207 ? -0.701 29.5 5.848 1 89.75 207 PHE A O 1
ATOM 1621 N N . GLU A 1 208 ? -1.43 28.656 4.004 1 88.38 208 GLU A N 1
ATOM 1622 C CA . GLU A 1 208 ? -2.842 28.781 4.348 1 88.38 208 GLU A CA 1
ATOM 1623 C C . GLU A 1 208 ? -3.215 27.875 5.508 1 88.38 208 GLU A C 1
ATOM 1625 O O . GLU A 1 208 ? -4.285 28.016 6.105 1 88.38 208 GLU A O 1
ATOM 1630 N N . LYS A 1 209 ? -2.357 26.953 5.875 1 92.12 209 LYS A N 1
ATOM 1631 C CA . LYS A 1 209 ? -2.619 26.016 6.969 1 92.12 209 LYS A CA 1
ATOM 1632 C C . LYS A 1 209 ? -2.131 26.578 8.297 1 92.12 209 LYS A C 1
ATOM 1634 O O . LYS A 1 209 ? -2.455 26.047 9.359 1 92.12 209 LYS A O 1
ATOM 1639 N N . LEU A 1 210 ? -1.352 27.641 8.234 1 91.44 210 LEU A N 1
ATOM 1640 C CA . LEU A 1 210 ? -0.831 28.281 9.438 1 91.44 210 LEU A CA 1
ATOM 1641 C C . LEU A 1 210 ? -1.925 29.062 10.164 1 91.44 210 LEU A C 1
ATOM 1643 O O . LEU A 1 210 ? -2.797 29.641 9.523 1 91.44 210 LEU A O 1
ATOM 1647 N N . ASP A 1 211 ? -1.899 28.969 11.438 1 89.69 211 ASP A N 1
ATOM 1648 C CA . ASP A 1 211 ? -2.814 29.688 12.32 1 89.69 211 ASP A CA 1
ATOM 1649 C C . ASP A 1 211 ? -4.25 29.203 12.125 1 89.69 211 ASP A C 1
ATOM 1651 O O . ASP A 1 211 ? -5.18 30.016 12.078 1 89.69 211 ASP A O 1
ATOM 1655 N N . THR A 1 212 ? -4.32 27.984 11.867 1 90.19 212 THR A N 1
ATOM 1656 C CA . THR A 1 212 ? -5.605 27.281 11.844 1 90.19 212 THR A CA 1
ATOM 1657 C C . THR A 1 212 ? -5.613 26.125 12.844 1 90.19 212 THR A C 1
ATOM 1659 O O . THR A 1 212 ? -4.566 25.75 13.375 1 90.19 212 THR A O 1
ATOM 1662 N N . THR A 1 213 ? -6.891 25.656 13.156 1 90.88 213 THR A N 1
ATOM 1663 C CA . THR A 1 213 ? -7.004 24.578 14.125 1 90.88 213 THR A CA 1
ATOM 1664 C C . THR A 1 213 ? -8.117 23.609 13.734 1 90.88 213 THR A C 1
ATOM 1666 O O . THR A 1 213 ? -9.07 23.984 13.055 1 90.88 213 THR A O 1
ATOM 1669 N N . GLU A 1 214 ? -7.91 22.344 14.141 1 91.81 214 GLU A N 1
ATOM 1670 C CA . GLU A 1 214 ? -8.898 21.297 13.938 1 91.81 214 GLU A CA 1
ATOM 1671 C C . GLU A 1 214 ? -9.164 20.531 15.242 1 91.81 214 GLU A C 1
ATOM 1673 O O . GLU A 1 214 ? -8.609 20.875 16.281 1 91.81 214 GLU A O 1
ATOM 1678 N N . SER A 1 215 ? -9.992 19.562 15.227 1 89.19 215 SER A N 1
ATOM 1679 C CA . SER A 1 215 ? -10.609 19.016 16.422 1 89.19 215 SER A CA 1
ATOM 1680 C C . SER A 1 215 ? -9.664 18.062 17.156 1 89.19 215 SER A C 1
ATOM 1682 O O . SER A 1 215 ? -9.781 17.875 18.375 1 89.19 215 SER A O 1
ATOM 1684 N N . TYR A 1 216 ? -8.727 17.469 16.469 1 94.62 216 TYR A N 1
ATOM 1685 C CA . TYR A 1 216 ? -7.949 16.422 17.125 1 94.62 216 TYR A CA 1
ATOM 1686 C C . TYR A 1 216 ? -6.477 16.812 17.219 1 94.62 216 TYR A C 1
ATOM 1688 O O . TYR A 1 216 ? -5.867 17.219 16.219 1 94.62 216 TYR A O 1
ATOM 1696 N N . TYR A 1 217 ? -5.973 16.625 18.344 1 96.56 217 TYR A N 1
ATOM 1697 C CA . TYR A 1 217 ? -4.625 17.062 18.688 1 96.56 217 TYR A CA 1
ATOM 1698 C C . TYR A 1 217 ? -3.59 16.016 18.297 1 96.56 217 TYR A C 1
ATOM 1700 O O . TYR A 1 217 ? -3.809 14.812 18.484 1 96.56 217 TYR A O 1
ATOM 1708 N N . ILE A 1 218 ? -2.402 16.5 17.797 1 98.25 218 ILE A N 1
ATOM 1709 C CA . ILE A 1 218 ? -1.301 15.625 17.422 1 98.25 218 ILE A CA 1
ATOM 1710 C C . ILE A 1 218 ? -0.102 15.883 18.328 1 98.25 218 ILE A C 1
ATOM 1712 O O . ILE A 1 218 ? 0.397 14.969 19 1 98.25 218 ILE A O 1
ATOM 1716 N N . THR A 1 219 ? 0.289 17.125 18.359 1 98.12 219 THR A N 1
ATOM 1717 C CA . THR A 1 219 ? 1.476 17.5 19.125 1 98.12 219 THR A CA 1
ATOM 1718 C C . THR A 1 219 ? 1.558 19.016 19.297 1 98.12 219 THR A C 1
ATOM 1720 O O . THR A 1 219 ? 0.823 19.766 18.641 1 98.12 219 THR A O 1
ATOM 1723 N N . SER A 1 220 ? 2.465 19.344 20.188 1 96.88 220 SER A N 1
ATOM 1724 C CA . SER A 1 220 ? 2.754 20.766 20.344 1 96.88 220 SER A CA 1
ATOM 1725 C C . SER A 1 220 ? 3.592 21.297 19.172 1 96.88 220 SER A C 1
ATOM 1727 O O . SER A 1 220 ? 4.434 20.578 18.641 1 96.88 220 SER A O 1
ATOM 1729 N N . THR A 1 221 ? 3.342 22.578 18.844 1 96.19 221 THR A N 1
ATOM 1730 C CA . THR A 1 221 ? 4.148 23.203 17.812 1 96.19 221 THR A CA 1
ATOM 1731 C C . THR A 1 221 ? 5.625 23.203 18.203 1 96.19 221 THR A C 1
ATOM 1733 O O . THR A 1 221 ? 6.496 23.078 17.328 1 96.19 221 THR A O 1
ATOM 1736 N N . SER A 1 222 ? 5.93 23.25 19.438 1 94.19 222 SER A N 1
ATOM 1737 C CA . SER A 1 222 ? 7.297 23.297 19.938 1 94.19 222 SER A CA 1
ATOM 1738 C C . SER A 1 222 ? 8.008 21.969 19.75 1 94.19 222 SER A C 1
ATOM 1740 O O . SER A 1 222 ? 9.234 21.875 19.891 1 94.19 222 SER A O 1
ATOM 1742 N N . ASP A 1 223 ? 7.273 20.922 19.453 1 95.62 223 ASP A N 1
ATOM 1743 C CA . ASP A 1 223 ? 7.863 19.609 19.219 1 95.62 223 ASP A CA 1
ATOM 1744 C C . ASP A 1 223 ? 8.43 19.5 17.812 1 95.62 223 ASP A C 1
ATOM 1746 O O . ASP A 1 223 ? 9.156 18.547 17.5 1 95.62 223 ASP A O 1
ATOM 1750 N N . LEU A 1 224 ? 8.164 20.484 17.016 1 97.25 224 LEU A N 1
ATOM 1751 C CA . LEU A 1 224 ? 8.625 20.469 15.633 1 97.25 224 LEU A CA 1
ATOM 1752 C C . LEU A 1 224 ? 10.039 21.031 15.523 1 97.25 224 LEU A C 1
ATOM 1754 O O . LEU A 1 224 ? 10.367 22.016 16.188 1 97.25 224 LEU A O 1
ATOM 1758 N N . ASP A 1 225 ? 10.812 20.391 14.734 1 96.69 225 ASP A N 1
ATOM 1759 C CA . ASP A 1 225 ? 12.172 20.875 14.523 1 96.69 225 ASP A CA 1
ATOM 1760 C C . ASP A 1 225 ? 12.227 21.891 13.391 1 96.69 225 ASP A C 1
ATOM 1762 O O . ASP A 1 225 ? 12.953 22.875 13.461 1 96.69 225 ASP A O 1
ATOM 1766 N N . ILE A 1 226 ? 11.516 21.594 12.344 1 97.88 226 ILE A N 1
ATOM 1767 C CA . ILE A 1 226 ? 11.484 22.438 11.148 1 97.88 226 ILE A CA 1
ATOM 1768 C C . ILE A 1 226 ? 10.055 22.531 10.625 1 97.88 226 ILE A C 1
ATOM 1770 O O . ILE A 1 226 ? 9.305 21.547 10.664 1 97.88 226 ILE A O 1
ATOM 1774 N N . ILE A 1 227 ? 9.68 23.672 10.18 1 97.94 227 ILE A N 1
ATOM 1775 C CA . ILE A 1 227 ? 8.469 23.859 9.391 1 97.94 227 ILE A CA 1
ATOM 1776 C C . ILE A 1 227 ? 8.828 24.359 7.996 1 97.94 227 ILE A C 1
ATOM 1778 O O . ILE A 1 227 ? 9.484 25.391 7.855 1 97.94 227 ILE A O 1
ATOM 1782 N N . ILE A 1 228 ? 8.422 23.578 6.996 1 98.19 228 ILE A N 1
ATOM 1783 C CA . ILE A 1 228 ? 8.641 24 5.617 1 98.19 228 ILE A CA 1
ATOM 1784 C C . ILE A 1 228 ? 7.34 24.531 5.027 1 98.19 228 ILE A C 1
ATOM 1786 O O . ILE A 1 228 ? 6.312 23.859 5.043 1 98.19 228 ILE A O 1
ATOM 1790 N N . THR A 1 229 ? 7.367 25.781 4.551 1 97 229 THR A N 1
ATOM 1791 C CA . THR A 1 229 ? 6.219 26.391 3.893 1 97 229 THR A CA 1
ATOM 1792 C C . THR A 1 229 ? 6.555 26.766 2.453 1 97 229 THR A C 1
ATOM 1794 O O . THR A 1 229 ? 7.684 26.547 1.998 1 97 229 THR A O 1
ATOM 1797 N N . ASP A 1 230 ? 5.512 27.203 1.728 1 96.12 230 ASP A N 1
ATOM 1798 C CA . ASP A 1 230 ? 5.691 27.609 0.337 1 96.12 230 ASP A CA 1
ATOM 1799 C C . ASP A 1 230 ? 6.051 29.094 0.238 1 96.12 230 ASP A C 1
ATOM 1801 O O . ASP A 1 230 ? 6.012 29.672 -0.847 1 96.12 230 ASP A O 1
ATOM 1805 N N . THR A 1 231 ? 6.406 29.75 1.351 1 93 231 THR A N 1
ATOM 1806 C CA . THR A 1 231 ? 6.719 31.172 1.382 1 93 231 THR A CA 1
ATOM 1807 C C . THR A 1 231 ? 8.164 31.391 1.829 1 93 231 THR A C 1
ATOM 1809 O O . THR A 1 231 ? 8.836 30.469 2.273 1 93 231 THR A O 1
ATOM 1812 N N . ASP A 1 232 ? 8.578 32.625 1.65 1 93.69 232 ASP A N 1
ATOM 1813 C CA . ASP A 1 232 ? 9.883 33.031 2.15 1 93.69 232 ASP A CA 1
ATOM 1814 C C . ASP A 1 232 ? 9.992 32.812 3.658 1 93.69 232 ASP A C 1
ATOM 1816 O O . ASP A 1 232 ? 9.117 33.25 4.414 1 93.69 232 ASP A O 1
ATOM 1820 N N . PRO A 1 233 ? 11.039 32.094 4.062 1 93.38 233 PRO A N 1
ATOM 1821 C CA . PRO A 1 233 ? 11.188 31.812 5.488 1 93.38 233 PRO A CA 1
ATOM 1822 C C . PRO A 1 233 ? 11.273 33.062 6.344 1 93.38 233 PRO A C 1
ATOM 1824 O O . PRO A 1 233 ? 11.055 33 7.559 1 93.38 233 PRO A O 1
ATOM 1827 N N . ASN A 1 234 ? 11.594 34.188 5.699 1 93.06 234 ASN A N 1
ATOM 1828 C CA . ASN A 1 234 ? 11.727 35.438 6.441 1 93.06 234 ASN A CA 1
ATOM 1829 C C . ASN A 1 234 ? 10.453 36.25 6.379 1 93.06 234 ASN A C 1
ATOM 1831 O O . ASN A 1 234 ? 10.414 37.375 6.879 1 93.06 234 ASN A O 1
ATOM 1835 N N . HIS A 1 235 ? 9.531 35.656 5.816 1 91.88 235 HIS A N 1
ATOM 1836 C CA . HIS A 1 235 ? 8.258 36.375 5.746 1 91.88 235 HIS A CA 1
ATOM 1837 C C . HIS A 1 235 ? 7.781 36.781 7.133 1 91.88 235 HIS A C 1
ATOM 1839 O O . HIS A 1 235 ? 7.902 36.031 8.094 1 91.88 235 HIS A O 1
ATOM 1845 N N . GLU A 1 236 ? 7.113 37.906 7.242 1 90 236 GLU A N 1
ATOM 1846 C CA . GLU A 1 236 ? 6.711 38.5 8.508 1 90 236 GLU A CA 1
ATOM 1847 C C . GLU A 1 236 ? 5.699 37.625 9.242 1 90 236 GLU A C 1
ATOM 1849 O O . GLU A 1 236 ? 5.715 37.531 10.469 1 90 236 GLU A O 1
ATOM 1854 N N . ASN A 1 237 ? 4.91 37 8.523 1 84.25 237 ASN A N 1
ATOM 1855 C CA . ASN A 1 237 ? 3.854 36.188 9.094 1 84.25 237 ASN A CA 1
ATOM 1856 C C . ASN A 1 237 ? 4.422 34.938 9.781 1 84.25 237 ASN A C 1
ATOM 1858 O O . ASN A 1 237 ? 3.721 34.281 10.531 1 84.25 237 ASN A O 1
ATOM 1862 N N . LEU A 1 238 ? 5.668 34.656 9.602 1 92.06 238 LEU A N 1
ATOM 1863 C CA . LEU A 1 238 ? 6.297 33.5 10.188 1 92.06 238 LEU A CA 1
ATOM 1864 C C . LEU A 1 238 ? 7.09 33.844 11.438 1 92.06 238 LEU A C 1
ATOM 1866 O O . LEU A 1 238 ? 7.664 33 12.094 1 92.06 238 LEU A O 1
ATOM 1870 N N . LYS A 1 239 ? 7.078 35.125 11.727 1 92.62 239 LYS A N 1
ATOM 1871 C CA . LYS A 1 239 ? 7.902 35.625 12.82 1 92.62 239 LYS A CA 1
ATOM 1872 C C . LYS A 1 239 ? 7.559 34.938 14.141 1 92.62 239 LYS A C 1
ATOM 1874 O O . LYS A 1 239 ? 8.445 34.625 14.922 1 92.62 239 LYS A O 1
ATOM 1879 N N . SER A 1 240 ? 6.285 34.781 14.383 1 90 240 SER A N 1
ATOM 1880 C CA . SER A 1 240 ? 5.855 34.188 15.641 1 90 240 SER A CA 1
ATOM 1881 C C . SER A 1 240 ? 6.387 32.781 15.781 1 90 240 SER A C 1
ATOM 1883 O O . SER A 1 240 ? 6.73 32.344 16.891 1 90 240 SER A O 1
ATOM 1885 N N . TYR A 1 241 ? 6.48 32.031 14.734 1 92.56 241 TYR A N 1
ATOM 1886 C CA . TYR A 1 241 ? 7.02 30.672 14.75 1 92.56 241 TYR A CA 1
ATOM 1887 C C . TYR A 1 241 ? 8.531 30.688 14.961 1 92.56 241 TYR A C 1
ATOM 1889 O O . TYR A 1 241 ? 9.062 29.891 15.742 1 92.56 241 TYR A O 1
ATOM 1897 N N . ARG A 1 242 ? 9.156 31.625 14.289 1 93.44 242 ARG A N 1
ATOM 1898 C CA . ARG A 1 242 ? 10.594 31.781 14.453 1 93.44 242 ARG A CA 1
ATOM 1899 C C . ARG A 1 242 ? 10.945 32.156 15.891 1 93.44 242 ARG A C 1
ATOM 1901 O O . ARG A 1 242 ? 11.93 31.656 16.438 1 93.44 242 ARG A O 1
ATOM 1908 N N . ASP A 1 243 ? 10.164 32.969 16.406 1 91.69 243 ASP A N 1
ATOM 1909 C CA . ASP A 1 243 ? 10.398 33.438 17.766 1 91.69 243 ASP A CA 1
ATOM 1910 C C . ASP A 1 243 ? 10.305 32.281 18.766 1 91.69 243 ASP A C 1
ATOM 1912 O O . ASP A 1 243 ? 10.867 32.344 19.859 1 91.69 243 ASP A O 1
ATOM 1916 N N . LEU A 1 244 ? 9.586 31.25 18.422 1 89.25 244 LEU A N 1
ATOM 1917 C CA . LEU A 1 244 ? 9.477 30.047 19.266 1 89.25 244 LEU A CA 1
ATOM 1918 C C . LEU A 1 244 ? 10.703 29.172 19.109 1 89.25 244 LEU A C 1
ATOM 1920 O O . LEU A 1 244 ? 10.828 28.141 19.797 1 89.25 244 LEU A O 1
ATOM 1924 N N . GLY A 1 245 ? 11.555 29.5 18.203 1 90.06 245 GLY A N 1
ATOM 1925 C CA . GLY A 1 245 ? 12.773 28.734 17.984 1 90.06 245 GLY A CA 1
ATOM 1926 C C . GLY A 1 245 ? 12.648 27.688 16.891 1 90.06 245 GLY A C 1
ATOM 1927 O O . GLY A 1 245 ? 13.531 26.844 16.719 1 90.06 245 GLY A O 1
ATOM 1928 N N . ILE A 1 246 ? 11.57 27.719 16.219 1 92.38 246 ILE A N 1
ATOM 1929 C CA . ILE A 1 246 ? 11.367 26.75 15.133 1 92.38 246 ILE A CA 1
ATOM 1930 C C . ILE A 1 246 ? 12.086 27.234 13.875 1 92.38 246 ILE A C 1
ATOM 1932 O O . ILE A 1 246 ? 11.969 28.406 13.5 1 92.38 246 ILE A O 1
ATOM 1936 N N . ARG A 1 247 ? 12.836 26.328 13.305 1 95.94 247 ARG A N 1
ATOM 1937 C CA . ARG A 1 247 ? 13.469 26.641 12.031 1 95.94 247 ARG A CA 1
ATOM 1938 C C . ARG A 1 247 ? 12.438 26.656 10.898 1 95.94 247 ARG A C 1
ATOM 1940 O O . ARG A 1 247 ? 11.734 25.672 10.688 1 95.94 247 ARG A O 1
ATOM 1947 N N . MET A 1 248 ? 12.359 27.797 10.242 1 95.25 248 MET A N 1
ATOM 1948 C CA . MET A 1 248 ? 11.461 27.922 9.094 1 95.25 248 MET A CA 1
ATOM 1949 C C . MET A 1 248 ? 12.227 27.766 7.785 1 95.25 248 MET A C 1
ATOM 1951 O O . MET A 1 248 ? 13.344 28.281 7.652 1 95.25 248 MET A O 1
ATOM 1955 N N . GLU A 1 249 ? 11.625 27.016 6.938 1 94 249 GLU A N 1
ATOM 1956 C CA . GLU A 1 249 ? 12.172 26.891 5.59 1 94 249 GLU A CA 1
ATOM 1957 C C . GLU A 1 249 ? 11.141 27.297 4.539 1 94 249 GLU A C 1
ATOM 1959 O O . GLU A 1 249 ? 9.938 27.125 4.746 1 94 249 GLU A O 1
ATOM 1964 N N . MET B 1 1 ? 24.25 -36.562 -34.625 1 82.75 1 MET B N 1
ATOM 1965 C CA . MET B 1 1 ? 23.656 -35.219 -34.406 1 82.75 1 MET B CA 1
ATOM 1966 C C . MET B 1 1 ? 24.578 -34.375 -33.562 1 82.75 1 MET B C 1
ATOM 1968 O O . MET B 1 1 ? 25.281 -34.875 -32.656 1 82.75 1 MET B O 1
ATOM 1972 N N . ILE B 1 2 ? 24.844 -33.219 -33.906 1 87.69 2 ILE B N 1
ATOM 1973 C CA . ILE B 1 2 ? 25.734 -32.375 -33.125 1 87.69 2 ILE B CA 1
ATOM 1974 C C . ILE B 1 2 ? 25 -31.859 -31.891 1 87.69 2 ILE B C 1
ATOM 1976 O O . ILE B 1 2 ? 23.766 -31.797 -31.875 1 87.69 2 ILE B O 1
ATOM 1980 N N . LYS B 1 3 ? 25.875 -31.641 -30.859 1 91.25 3 LYS B N 1
ATOM 1981 C CA . LYS B 1 3 ? 25.312 -31.281 -29.562 1 91.25 3 LYS B CA 1
ATOM 1982 C C . LYS B 1 3 ? 24.359 -30.094 -29.688 1 91.25 3 LYS B C 1
ATOM 1984 O O . LYS B 1 3 ? 23.281 -30.094 -29.078 1 91.25 3 LYS B O 1
ATOM 1989 N N . ALA B 1 4 ? 24.781 -29.109 -30.422 1 87.62 4 ALA B N 1
ATOM 1990 C CA . ALA B 1 4 ? 23.969 -27.906 -30.578 1 87.62 4 ALA B CA 1
ATOM 1991 C C . ALA B 1 4 ? 22.594 -28.234 -31.125 1 87.62 4 ALA B C 1
ATOM 1993 O O . ALA B 1 4 ? 21.578 -27.672 -30.672 1 87.62 4 ALA B O 1
ATOM 1994 N N . GLU B 1 5 ? 22.547 -29.016 -32.062 1 90.56 5 GLU B N 1
ATOM 1995 C CA . GLU B 1 5 ? 21.281 -29.453 -32.656 1 90.56 5 GLU B CA 1
ATOM 1996 C C . GLU B 1 5 ? 20.453 -30.266 -31.672 1 90.56 5 GLU B C 1
ATOM 1998 O O . GLU B 1 5 ? 19.234 -30.125 -31.609 1 90.56 5 GLU B O 1
ATOM 2003 N N . ARG B 1 6 ? 21.156 -31.125 -31.031 1 92.56 6 ARG B N 1
ATOM 2004 C CA . ARG B 1 6 ? 20.5 -31.984 -30.047 1 92.56 6 ARG B CA 1
ATOM 2005 C C . ARG B 1 6 ? 19.844 -31.141 -28.953 1 92.56 6 ARG B C 1
ATOM 2007 O O . ARG B 1 6 ? 18.688 -31.391 -28.578 1 92.56 6 ARG B O 1
ATOM 2014 N N . LEU B 1 7 ? 20.516 -30.156 -28.453 1 93.06 7 LEU B N 1
ATOM 2015 C CA . LEU B 1 7 ? 19.984 -29.266 -27.438 1 93.06 7 LEU B CA 1
ATOM 2016 C C . LEU B 1 7 ? 18.75 -28.531 -27.938 1 93.06 7 LEU B C 1
ATOM 2018 O O . LEU B 1 7 ? 17.766 -28.391 -27.203 1 93.06 7 LEU B O 1
ATOM 2022 N N . GLN B 1 8 ? 18.781 -28.109 -29.141 1 91.81 8 GLN B N 1
ATOM 2023 C CA . GLN B 1 8 ? 17.641 -27.406 -29.734 1 91.81 8 GLN B CA 1
ATOM 2024 C C . GLN B 1 8 ? 16.422 -28.328 -29.828 1 91.81 8 GLN B C 1
ATOM 2026 O O . GLN B 1 8 ? 15.305 -27.891 -29.578 1 91.81 8 GLN B O 1
ATOM 2031 N N . LEU B 1 9 ? 16.656 -29.531 -30.203 1 92 9 LEU B N 1
ATOM 2032 C CA . LEU B 1 9 ? 15.57 -30.484 -30.312 1 92 9 LEU B CA 1
ATOM 2033 C C . LEU B 1 9 ? 14.945 -30.766 -28.953 1 92 9 LEU B C 1
ATOM 2035 O O . LEU B 1 9 ? 13.727 -30.922 -28.844 1 92 9 LEU B O 1
ATOM 2039 N N . ILE B 1 10 ? 15.805 -30.812 -27.984 1 91.38 10 ILE B N 1
ATOM 2040 C CA . ILE B 1 10 ? 15.32 -31.031 -26.641 1 91.38 10 ILE B CA 1
ATOM 2041 C C . ILE B 1 10 ? 14.414 -29.859 -26.219 1 91.38 10 ILE B C 1
ATOM 2043 O O . ILE B 1 10 ? 13.312 -30.078 -25.703 1 91.38 10 ILE B O 1
ATOM 2047 N N . ILE B 1 11 ? 14.859 -28.672 -26.5 1 87.88 11 ILE B N 1
ATOM 2048 C CA . ILE B 1 11 ? 14.125 -27.469 -26.125 1 87.88 11 ILE B CA 1
ATOM 2049 C C . ILE B 1 11 ? 12.781 -27.438 -26.859 1 87.88 11 ILE B C 1
ATOM 2051 O O . ILE B 1 11 ? 11.742 -27.156 -26.25 1 87.88 11 ILE B O 1
ATOM 2055 N N . GLU B 1 12 ? 12.82 -27.766 -28.078 1 87.81 12 GLU B N 1
ATOM 2056 C CA . GLU B 1 12 ? 11.602 -27.781 -28.891 1 87.81 12 GLU B CA 1
ATOM 2057 C C . GLU B 1 12 ? 10.617 -28.828 -28.375 1 87.81 12 GLU B C 1
ATOM 2059 O O . GLU B 1 12 ? 9.414 -28.578 -28.297 1 87.81 12 GLU B O 1
ATOM 2064 N N . HIS B 1 13 ? 11.219 -29.938 -28.062 1 88.5 13 HIS B N 1
ATOM 2065 C CA . HIS B 1 13 ? 10.383 -31.016 -27.547 1 88.5 13 HIS B CA 1
ATOM 2066 C C . HIS B 1 13 ? 9.734 -30.625 -26.219 1 88.5 13 HIS B C 1
ATOM 2068 O O . HIS B 1 13 ? 8.531 -30.844 -26.031 1 88.5 13 HIS B O 1
ATOM 2074 N N . ILE B 1 14 ? 10.469 -30.109 -25.391 1 86.44 14 ILE B N 1
ATOM 2075 C CA . ILE B 1 14 ? 9.977 -29.734 -24.062 1 86.44 14 ILE B CA 1
ATOM 2076 C C . ILE B 1 14 ? 8.961 -28.594 -24.203 1 86.44 14 ILE B C 1
ATOM 2078 O O . ILE B 1 14 ? 7.984 -28.531 -23.453 1 86.44 14 ILE B O 1
ATOM 2082 N N . ARG B 1 15 ? 9.242 -27.719 -25.062 1 79.88 15 ARG B N 1
ATOM 2083 C CA . ARG B 1 15 ? 8.305 -26.625 -25.297 1 79.88 15 ARG B CA 1
ATOM 2084 C C . ARG B 1 15 ? 6.953 -27.156 -25.75 1 79.88 15 ARG B C 1
ATOM 2086 O O . ARG B 1 15 ? 5.91 -26.625 -25.359 1 79.88 15 ARG B O 1
ATOM 2093 N N . LYS B 1 16 ? 7.012 -28.172 -26.5 1 81.12 16 LYS B N 1
ATOM 2094 C CA . LYS B 1 16 ? 5.797 -28.75 -27.078 1 81.12 16 LYS B CA 1
ATOM 2095 C C . LYS B 1 16 ? 5.098 -29.672 -26.078 1 81.12 16 LYS B C 1
ATOM 2097 O O . LYS B 1 16 ? 3.887 -29.562 -25.875 1 81.12 16 LYS B O 1
ATOM 2102 N N . GLU B 1 17 ? 5.898 -30.5 -25.484 1 81.44 17 GLU B N 1
ATOM 2103 C CA . GLU B 1 17 ? 5.312 -31.562 -24.656 1 81.44 17 GLU B CA 1
ATOM 2104 C C . GLU B 1 17 ? 5.301 -31.172 -23.188 1 81.44 17 GLU B C 1
ATOM 2106 O O . GLU B 1 17 ? 4.711 -31.859 -22.359 1 81.44 17 GLU B O 1
ATOM 2111 N N . ARG B 1 18 ? 5.957 -30.094 -22.766 1 82.12 18 ARG B N 1
ATOM 2112 C CA . ARG B 1 18 ? 6.066 -29.516 -21.438 1 82.12 18 ARG B CA 1
ATOM 2113 C C . ARG B 1 18 ? 6.82 -30.469 -20.5 1 82.12 18 ARG B C 1
ATOM 2115 O O . ARG B 1 18 ? 7.234 -30.062 -19.406 1 82.12 18 ARG B O 1
ATOM 2122 N N . LYS B 1 19 ? 6.922 -31.734 -20.891 1 85 19 LYS B N 1
ATOM 2123 C CA . LYS B 1 19 ? 7.684 -32.688 -20.094 1 85 19 LYS B CA 1
ATOM 2124 C C . LYS B 1 19 ? 8.297 -33.781 -21 1 85 19 LYS B C 1
ATOM 2126 O O . LYS B 1 19 ? 7.805 -34.031 -22.094 1 85 19 LYS B O 1
ATOM 2131 N N . VAL B 1 20 ? 9.469 -34.312 -20.547 1 85.81 20 VAL B N 1
ATOM 2132 C CA . VAL B 1 20 ? 10.094 -35.375 -21.297 1 85.81 20 VAL B CA 1
ATOM 2133 C C . VAL B 1 20 ? 10.828 -36.344 -20.359 1 85.81 20 VAL B C 1
ATOM 2135 O O . VAL B 1 20 ? 11.359 -35.906 -19.328 1 85.81 20 VAL B O 1
ATOM 2138 N N . LEU B 1 21 ? 10.719 -37.562 -20.641 1 89.62 21 LEU B N 1
ATOM 2139 C CA . LEU B 1 21 ? 11.477 -38.562 -19.906 1 89.62 21 LEU B CA 1
ATOM 2140 C C . LEU B 1 21 ? 12.828 -38.812 -20.562 1 89.62 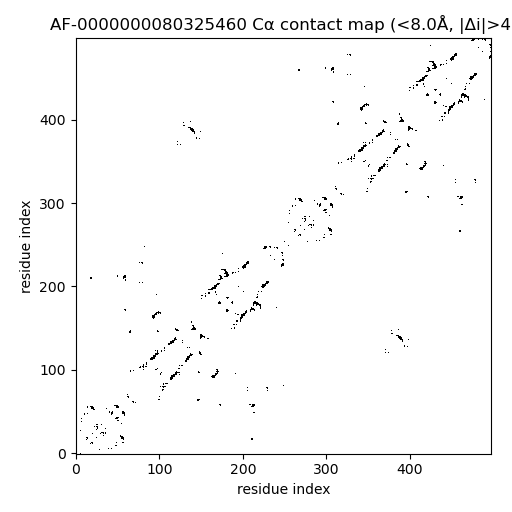21 LEU B C 1
ATOM 2142 O O . LEU B 1 21 ? 12.953 -38.781 -21.797 1 89.62 21 LEU B O 1
ATOM 2146 N N . LEU B 1 22 ? 13.773 -39.188 -19.688 1 91 22 LEU B N 1
ATOM 2147 C CA . LEU B 1 22 ? 15.109 -39.438 -20.203 1 91 22 LEU B CA 1
ATOM 2148 C C . LEU B 1 22 ? 15.086 -40.531 -21.266 1 91 22 LEU B C 1
ATOM 2150 O O . LEU B 1 22 ? 15.719 -40.406 -22.312 1 91 22 LEU B O 1
ATOM 2154 N N . GLY B 1 23 ? 14.32 -41.531 -20.953 1 92.12 23 GLY B N 1
ATOM 2155 C CA . GLY B 1 23 ? 14.234 -42.656 -21.891 1 92.12 23 GLY B CA 1
ATOM 2156 C C . GLY B 1 23 ? 13.656 -42.281 -23.234 1 92.12 23 GLY B C 1
ATOM 2157 O O . GLY B 1 23 ? 14.18 -42.656 -24.281 1 92.12 23 GLY B O 1
ATOM 2158 N N . ASP B 1 24 ? 12.633 -41.5 -23.203 1 92.69 24 ASP B N 1
ATOM 2159 C CA . ASP B 1 24 ? 11.984 -41.031 -24.438 1 92.69 24 ASP B CA 1
ATOM 2160 C C . ASP B 1 24 ? 12.938 -40.188 -25.281 1 92.69 24 ASP B C 1
ATOM 2162 O O . ASP B 1 24 ? 13.008 -40.344 -26.5 1 92.69 24 ASP B O 1
ATOM 2166 N N . LEU B 1 25 ? 13.555 -39.312 -24.656 1 92.5 25 LEU B N 1
ATOM 2167 C CA . LEU B 1 25 ? 14.5 -38.469 -25.359 1 92.5 25 LEU B CA 1
ATOM 2168 C C . LEU B 1 25 ? 15.648 -39.281 -25.938 1 92.5 25 LEU B C 1
ATOM 2170 O O . LEU B 1 25 ? 16.109 -39.031 -27.047 1 92.5 25 LEU B O 1
ATOM 2174 N N . SER B 1 26 ? 16.094 -40.156 -25.094 1 94.31 26 SER B N 1
ATOM 2175 C CA . SER B 1 26 ? 17.156 -41.062 -25.562 1 94.31 26 SER B CA 1
ATOM 2176 C C . SER B 1 26 ? 16.766 -41.781 -26.844 1 94.31 26 SER B C 1
ATOM 2178 O O . SER B 1 26 ? 17.547 -41.812 -27.797 1 94.31 26 SER B O 1
ATOM 2180 N N . THR B 1 27 ? 15.602 -42.281 -26.891 1 94.81 27 THR B N 1
ATOM 2181 C CA . THR B 1 27 ? 15.086 -43 -28.062 1 94.81 27 THR B CA 1
ATOM 2182 C C . THR B 1 27 ? 14.906 -42.031 -29.234 1 94.81 27 THR B C 1
ATOM 2184 O O . THR B 1 27 ? 15.344 -42.312 -30.359 1 94.81 27 THR B O 1
ATOM 2187 N N . MET B 1 28 ? 14.391 -40.969 -29 1 92.38 28 MET B N 1
ATOM 2188 C CA . MET B 1 28 ? 14.078 -39.969 -30.031 1 92.38 28 MET B CA 1
ATOM 2189 C C . MET B 1 28 ? 15.352 -39.406 -30.656 1 92.38 28 MET B C 1
ATOM 2191 O O . MET B 1 28 ? 15.414 -39.188 -31.875 1 92.38 28 MET B O 1
ATOM 2195 N N . LEU B 1 29 ? 16.281 -39.219 -29.828 1 93.5 29 LEU B N 1
ATOM 2196 C CA . LEU B 1 29 ? 17.5 -38.562 -30.281 1 93.5 29 LEU B CA 1
ATOM 2197 C C . LEU B 1 29 ? 18.594 -39.562 -30.625 1 93.5 29 LEU B C 1
ATOM 2199 O O . LEU B 1 29 ? 19.672 -39.188 -31.094 1 93.5 29 LEU B O 1
ATOM 2203 N N . GLU B 1 30 ? 18.375 -40.781 -30.328 1 93.81 30 GLU B N 1
ATOM 2204 C CA . GLU B 1 30 ? 19.297 -41.875 -30.609 1 93.81 30 GLU B CA 1
ATOM 2205 C C . GLU B 1 30 ? 20.641 -41.656 -29.922 1 93.81 30 GLU B C 1
ATOM 2207 O O . GLU B 1 30 ? 21.703 -41.781 -30.547 1 93.81 30 GLU B O 1
ATOM 2212 N N . VAL B 1 31 ? 20.531 -41.312 -28.672 1 95.06 31 VAL B N 1
ATOM 2213 C CA . VAL B 1 31 ? 21.703 -41.188 -27.812 1 95.06 31 VAL B CA 1
ATOM 2214 C C . VAL B 1 31 ? 21.438 -41.844 -26.453 1 95.06 31 VAL B C 1
ATOM 2216 O O . VAL B 1 31 ? 20.297 -42.188 -26.156 1 95.06 31 VAL B O 1
ATOM 2219 N N . SER B 1 32 ? 22.484 -42.062 -25.672 1 94 32 SER B N 1
ATOM 2220 C CA . SER B 1 32 ? 22.344 -42.688 -24.359 1 94 32 SER B CA 1
ATOM 2221 C C . SER B 1 32 ? 21.578 -41.781 -23.391 1 94 32 SER B C 1
ATOM 2223 O O . SER B 1 32 ? 21.578 -40.562 -23.547 1 94 32 SER B O 1
ATOM 2225 N N . GLU B 1 33 ? 20.984 -42.406 -22.422 1 94.56 33 GLU B N 1
ATOM 2226 C CA . GLU B 1 33 ? 20.328 -41.656 -21.375 1 94.56 33 GLU B CA 1
ATOM 2227 C C . GLU B 1 33 ? 21.312 -40.75 -20.641 1 94.56 33 GLU B C 1
ATOM 2229 O O . GLU B 1 33 ? 20.969 -39.656 -20.203 1 94.56 33 GLU B O 1
ATOM 2234 N N . ASP B 1 34 ? 22.547 -41.219 -20.578 1 94.31 34 ASP B N 1
ATOM 2235 C CA . ASP B 1 34 ? 23.578 -40.406 -19.906 1 94.31 34 ASP B CA 1
ATOM 2236 C C . ASP B 1 34 ? 23.875 -39.125 -20.688 1 94.31 34 ASP B C 1
ATOM 2238 O O . ASP B 1 34 ? 24.078 -38.062 -20.094 1 94.31 34 ASP B O 1
ATOM 2242 N N . THR B 1 35 ? 23.875 -39.25 -21.922 1 93.94 35 THR B N 1
ATOM 2243 C CA . THR B 1 35 ? 24.078 -38.094 -22.766 1 93.94 35 THR B CA 1
ATOM 2244 C C . THR B 1 35 ? 22.922 -37.125 -22.625 1 93.94 35 THR B C 1
ATOM 2246 O O . THR B 1 35 ? 23.141 -35.906 -22.453 1 93.94 35 THR B O 1
ATOM 2249 N N . VAL B 1 36 ? 21.719 -37.625 -22.609 1 94.25 36 VAL B N 1
ATOM 2250 C CA . VAL B 1 36 ? 20.531 -36.812 -22.453 1 94.25 36 VAL B CA 1
ATOM 2251 C C . VAL B 1 36 ? 20.562 -36.094 -21.094 1 94.25 36 VAL B C 1
ATOM 2253 O O . VAL B 1 36 ? 20.25 -34.906 -20.984 1 94.25 36 VAL B O 1
ATOM 2256 N N . ARG B 1 37 ? 21.016 -36.812 -20.078 1 94 37 ARG B N 1
ATOM 2257 C CA . ARG B 1 37 ? 21.078 -36.281 -18.719 1 94 37 ARG B CA 1
ATOM 2258 C C . ARG B 1 37 ? 22.016 -35.062 -18.656 1 94 37 ARG B C 1
ATOM 2260 O O . ARG B 1 37 ? 21.703 -34.062 -18.031 1 94 37 ARG B O 1
ATOM 2267 N N . ARG B 1 38 ? 23.109 -35.156 -19.297 1 94.56 38 ARG B N 1
ATOM 2268 C CA . ARG B 1 38 ? 24.078 -34.062 -19.328 1 94.56 38 ARG B CA 1
ATOM 2269 C C . ARG B 1 38 ? 23.531 -32.875 -20.078 1 94.56 38 ARG B C 1
ATOM 2271 O O . ARG B 1 38 ? 23.719 -31.734 -19.641 1 94.56 38 ARG B O 1
ATOM 2278 N N . ASP B 1 39 ? 22.859 -33.188 -21.141 1 94.06 39 ASP B N 1
ATOM 2279 C CA . ASP B 1 39 ? 22.281 -32.125 -21.938 1 94.06 39 ASP B CA 1
ATOM 2280 C C . ASP B 1 39 ? 21.188 -31.391 -21.141 1 94.06 39 ASP B C 1
ATOM 2282 O O . ASP B 1 39 ? 21.141 -30.156 -21.125 1 94.06 39 ASP B O 1
ATOM 2286 N N . ILE B 1 40 ? 20.375 -32.156 -20.484 1 92.88 40 ILE B N 1
ATOM 2287 C CA . ILE B 1 40 ? 19.281 -31.594 -19.703 1 92.88 40 ILE B CA 1
ATOM 2288 C C . ILE B 1 40 ? 19.844 -30.734 -18.562 1 92.88 40 ILE B C 1
ATOM 2290 O O . ILE B 1 40 ? 19.328 -29.641 -18.281 1 92.88 40 ILE B O 1
ATOM 2294 N N . LYS B 1 41 ? 20.859 -31.172 -17.953 1 93.06 41 LYS B N 1
ATOM 2295 C CA . LYS B 1 41 ? 21.484 -30.406 -16.875 1 93.06 41 LYS B CA 1
ATOM 2296 C C . LYS B 1 41 ? 22 -29.062 -17.391 1 93.06 41 LYS B C 1
ATOM 2298 O O . LYS B 1 41 ? 21.812 -28.031 -16.734 1 93.06 41 LYS B O 1
ATOM 2303 N N . GLU B 1 42 ? 22.594 -29.156 -18.469 1 91.81 42 GLU B N 1
ATOM 2304 C CA . GLU B 1 42 ? 23.125 -27.938 -19.078 1 91.81 42 GLU B CA 1
ATOM 2305 C C . GLU B 1 42 ? 22 -26.953 -19.391 1 91.81 42 GLU B C 1
ATOM 2307 O O . GLU B 1 42 ? 22.109 -25.766 -19.094 1 91.81 42 GLU B O 1
ATOM 2312 N N . LEU B 1 43 ? 20.984 -27.469 -19.984 1 91.25 43 LEU B N 1
ATOM 2313 C CA . LEU B 1 43 ? 19.844 -26.625 -20.344 1 91.25 43 LEU B CA 1
ATOM 2314 C C . LEU B 1 43 ? 19.156 -26.094 -19.094 1 91.25 43 LEU B C 1
ATOM 2316 O O . LEU B 1 43 ? 18.672 -24.969 -19.078 1 91.25 43 LEU B O 1
ATOM 2320 N N . SER B 1 44 ? 19.141 -26.844 -18.094 1 90.75 44 SER B N 1
ATOM 2321 C CA . SER B 1 44 ? 18.562 -26.438 -16.812 1 90.75 44 SER B CA 1
ATOM 2322 C C . SER B 1 44 ? 19.391 -25.312 -16.172 1 90.75 44 SER B C 1
ATOM 2324 O O . SER B 1 44 ? 18.828 -24.344 -15.672 1 90.75 44 SER B O 1
ATOM 2326 N N . ASP B 1 45 ? 20.672 -25.469 -16.281 1 89 45 ASP B N 1
ATOM 2327 C CA . ASP B 1 45 ? 21.562 -24.453 -15.742 1 89 45 ASP B CA 1
ATOM 2328 C C . ASP B 1 45 ? 21.391 -23.109 -16.453 1 89 45 ASP B C 1
ATOM 2330 O O . ASP B 1 45 ? 21.594 -22.062 -15.859 1 89 45 ASP B O 1
ATOM 2334 N N . GLN B 1 46 ? 20.938 -23.234 -17.688 1 86.88 46 GLN B N 1
ATOM 2335 C CA . GLN B 1 46 ? 20.719 -22.031 -18.5 1 86.88 46 GLN B CA 1
ATOM 2336 C C . GLN B 1 46 ? 19.312 -21.469 -18.281 1 86.88 46 GLN B C 1
ATOM 2338 O O . GLN B 1 46 ? 18.953 -20.438 -18.844 1 86.88 46 GLN B O 1
ATOM 2343 N N . GLY B 1 47 ? 18.547 -22.203 -17.547 1 82.62 47 GLY B N 1
ATOM 2344 C CA . GLY B 1 47 ? 17.203 -21.75 -17.219 1 82.62 47 GLY B CA 1
ATOM 2345 C C . GLY B 1 47 ? 16.188 -22.047 -18.312 1 82.62 47 GLY B C 1
ATOM 2346 O O . GLY B 1 47 ? 15.078 -21.5 -18.297 1 82.62 47 GLY B O 1
ATOM 2347 N N . LEU B 1 48 ? 16.484 -22.875 -19.281 1 82.5 48 LEU B N 1
ATOM 2348 C CA . LEU B 1 48 ? 15.641 -23.125 -20.438 1 82.5 48 LEU B CA 1
ATOM 2349 C C . LEU B 1 48 ? 14.641 -24.234 -20.141 1 82.5 48 LEU B C 1
ATOM 2351 O O . LEU B 1 48 ? 13.625 -24.359 -20.844 1 82.5 48 LEU B O 1
ATOM 2355 N N . LEU B 1 49 ? 14.961 -25.031 -19.234 1 86.62 49 LEU B N 1
ATOM 2356 C CA . LEU B 1 49 ? 14.094 -26.062 -18.703 1 86.62 49 LEU B CA 1
ATOM 2357 C C . LEU B 1 49 ? 14.523 -26.438 -17.281 1 86.62 49 LEU B C 1
ATOM 2359 O O . LEU B 1 49 ? 15.5 -25.906 -16.766 1 86.62 49 LEU B O 1
ATOM 2363 N N . LYS B 1 50 ? 13.742 -27.281 -16.656 1 88.75 50 LYS B N 1
ATOM 2364 C CA . LYS B 1 50 ? 14.109 -27.75 -15.312 1 88.75 50 LYS B CA 1
ATOM 2365 C C . LYS B 1 50 ? 14.367 -29.25 -15.305 1 88.75 50 LYS B C 1
ATOM 2367 O O . LYS B 1 50 ? 13.469 -30.047 -15.609 1 88.75 50 LYS B O 1
ATOM 2372 N N . ALA B 1 51 ? 15.602 -29.609 -14.914 1 88.25 51 ALA B N 1
ATOM 2373 C CA . ALA B 1 51 ? 15.938 -31.031 -14.75 1 88.25 51 ALA B CA 1
ATOM 2374 C C . ALA B 1 51 ? 15.242 -31.625 -13.523 1 88.25 51 ALA B C 1
ATOM 2376 O O . ALA B 1 51 ? 15.234 -31 -12.453 1 88.25 51 ALA B O 1
ATOM 2377 N N . VAL B 1 52 ? 14.469 -32.688 -13.727 1 84.62 52 VAL B N 1
ATOM 2378 C CA . VAL B 1 52 ? 13.859 -33.438 -12.625 1 84.62 52 VAL B CA 1
ATOM 2379 C C . VAL B 1 52 ? 14.312 -34.875 -12.664 1 84.62 52 VAL B C 1
ATOM 2381 O O . VAL B 1 52 ? 15.031 -35.281 -13.578 1 84.62 52 VAL B O 1
ATOM 2384 N N . ARG B 1 53 ? 14.031 -35.594 -11.664 1 82.69 53 ARG B N 1
ATOM 2385 C CA . ARG B 1 53 ? 14.398 -37.031 -11.68 1 82.69 53 ARG B CA 1
ATOM 2386 C C . ARG B 1 53 ? 13.75 -37.75 -12.852 1 82.69 53 ARG B C 1
ATOM 2388 O O . ARG B 1 53 ? 12.523 -37.75 -12.992 1 82.69 53 ARG B O 1
ATOM 2395 N N . GLY B 1 54 ? 14.547 -38.344 -13.727 1 84.94 54 GLY B N 1
ATOM 2396 C CA . GLY B 1 54 ? 14.062 -39.188 -14.82 1 84.94 54 GLY B CA 1
ATOM 2397 C C . GLY B 1 54 ? 13.719 -38.375 -16.062 1 84.94 54 GLY B C 1
ATOM 2398 O O . GLY B 1 54 ? 13.234 -38.938 -17.062 1 84.94 54 GLY B O 1
ATOM 2399 N N . GLY B 1 55 ? 13.922 -36.969 -15.961 1 89.25 55 GLY B N 1
ATOM 2400 C CA . GLY B 1 55 ? 13.57 -36.188 -17.156 1 89.25 55 GLY B CA 1
ATOM 2401 C C . GLY B 1 55 ? 13.695 -34.688 -16.953 1 89.25 55 GLY B C 1
ATOM 2402 O O . GLY B 1 55 ? 14.625 -34.219 -16.297 1 89.25 55 GLY B O 1
ATOM 2403 N N . ALA B 1 56 ? 12.906 -34 -17.719 1 88.25 56 ALA B N 1
ATOM 2404 C CA . ALA B 1 56 ? 12.883 -32.562 -17.656 1 88.25 56 ALA B CA 1
ATOM 2405 C C . ALA B 1 56 ? 11.461 -32.031 -17.828 1 88.25 56 ALA B C 1
ATOM 2407 O O . ALA B 1 56 ? 10.609 -32.688 -18.422 1 88.25 56 ALA B O 1
ATOM 2408 N N . ILE B 1 57 ? 11.234 -30.891 -17.156 1 86.12 57 ILE B N 1
ATOM 2409 C CA . ILE B 1 57 ? 9.945 -30.219 -17.25 1 86.12 57 ILE B CA 1
ATOM 2410 C C . ILE B 1 57 ? 10.148 -28.766 -17.688 1 86.12 57 ILE B C 1
ATOM 2412 O O . ILE B 1 57 ? 11.188 -28.172 -17.406 1 86.12 57 ILE B O 1
ATOM 2416 N N . SER B 1 58 ? 9.188 -28.281 -18.391 1 86.19 58 SER B N 1
ATOM 2417 C CA . SER B 1 58 ? 9.273 -26.922 -18.891 1 86.19 58 SER B CA 1
ATOM 2418 C C . SER B 1 58 ? 9.141 -25.906 -17.766 1 86.19 58 SER B C 1
ATOM 2420 O O . SER B 1 58 ? 8.453 -26.156 -16.766 1 86.19 58 SER B O 1
ATOM 2422 N N . ARG B 1 59 ? 9.805 -24.781 -17.969 1 83.94 59 ARG B N 1
ATOM 2423 C CA . ARG B 1 59 ? 9.5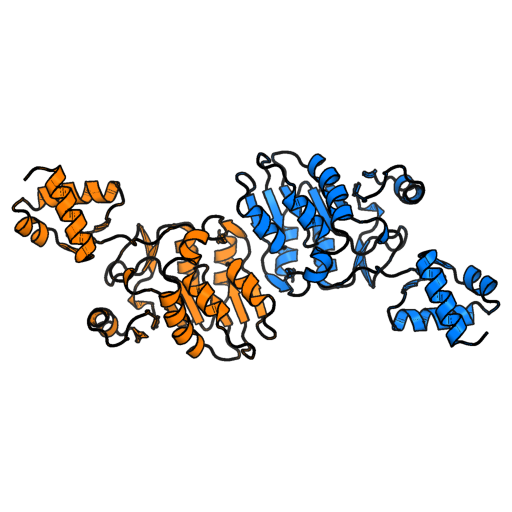86 -23.625 -17.109 1 83.94 59 ARG B CA 1
ATOM 2424 C C . ARG B 1 59 ? 8.43 -22.766 -17.609 1 83.94 59 ARG B C 1
ATOM 2426 O O . ARG B 1 59 ? 8.031 -22.891 -18.781 1 83.94 59 ARG B O 1
ATOM 2433 N N . SER B 1 60 ? 7.934 -21.984 -16.672 1 81.75 60 SER B N 1
ATOM 2434 C CA . SER B 1 60 ? 6.891 -21.062 -17.094 1 81.75 60 SER B CA 1
ATOM 2435 C C . SER B 1 60 ? 7.43 -20.031 -18.078 1 81.75 60 SER B C 1
ATOM 2437 O O . SER B 1 60 ? 8.5 -19.453 -17.875 1 81.75 60 SER B O 1
ATOM 2439 N N . PRO B 1 61 ? 6.734 -19.859 -19.234 1 77.31 61 PRO B N 1
ATOM 2440 C CA . PRO B 1 61 ? 7.184 -18.891 -20.234 1 77.31 61 PRO B CA 1
ATOM 2441 C C . PRO B 1 61 ? 6.805 -17.453 -19.875 1 77.31 61 PRO B C 1
ATOM 2443 O O . PRO B 1 61 ? 7.113 -16.531 -20.625 1 77.31 61 PRO B O 1
ATOM 2446 N N . ILE B 1 62 ? 6.23 -17.281 -18.766 1 81.94 62 ILE B N 1
ATOM 2447 C CA . ILE B 1 62 ? 5.605 -16 -18.422 1 81.94 62 ILE B CA 1
ATOM 2448 C C . ILE B 1 62 ? 6.66 -15.055 -17.859 1 81.94 62 ILE B C 1
ATOM 2450 O O . ILE B 1 62 ? 7.52 -15.453 -17.078 1 81.94 62 ILE B O 1
ATOM 2454 N N . PRO B 1 63 ? 6.508 -13.711 -18.25 1 82.62 63 PRO B N 1
ATOM 2455 C CA . PRO B 1 63 ? 7.43 -12.719 -17.703 1 82.62 63 PRO B CA 1
ATOM 2456 C C . PRO B 1 63 ? 7.414 -12.664 -16.172 1 82.62 63 PRO B C 1
ATOM 2458 O O . PRO B 1 63 ? 6.418 -13.055 -15.555 1 82.62 63 PRO B O 1
ATOM 2461 N N . GLN B 1 64 ? 8.492 -12.125 -15.633 1 83.81 64 GLN B N 1
ATOM 2462 C CA . GLN B 1 64 ? 8.609 -12.156 -14.172 1 83.81 64 GLN B CA 1
ATOM 2463 C C . GLN B 1 64 ? 8.094 -10.859 -13.555 1 83.81 64 GLN B C 1
ATOM 2465 O O . GLN B 1 64 ? 7.371 -10.891 -12.555 1 83.81 64 GLN B O 1
ATOM 2470 N N . HIS B 1 65 ? 8.398 -9.742 -14.172 1 89.81 65 HIS B N 1
ATOM 2471 C CA . HIS B 1 65 ? 8.062 -8.461 -13.57 1 89.81 65 HIS B CA 1
ATOM 2472 C C . HIS B 1 65 ? 6.559 -8.203 -13.648 1 89.81 65 HIS B C 1
ATOM 2474 O O . HIS B 1 65 ? 5.934 -8.43 -14.688 1 89.81 65 HIS B O 1
ATOM 2480 N N . PHE B 1 66 ? 6.023 -7.66 -12.633 1 93.88 66 PHE B N 1
ATOM 2481 C CA . PHE B 1 66 ? 4.586 -7.469 -12.477 1 93.88 66 PHE B CA 1
ATOM 2482 C C . PHE B 1 66 ? 4.023 -6.625 -13.617 1 93.88 66 PHE B C 1
ATOM 2484 O O . PHE B 1 66 ? 3.018 -6.992 -14.227 1 93.88 66 PHE B O 1
ATOM 2491 N N . ARG B 1 67 ? 4.645 -5.539 -13.93 1 91.44 67 ARG B N 1
ATOM 2492 C CA . ARG B 1 67 ? 4.133 -4.609 -14.93 1 91.44 67 ARG B CA 1
ATOM 2493 C C . ARG B 1 67 ? 4.086 -5.262 -16.312 1 91.44 67 ARG B C 1
ATOM 2495 O O . ARG B 1 67 ? 3.195 -4.973 -17.109 1 91.44 67 ARG B O 1
ATOM 2502 N N . GLU B 1 68 ? 4.965 -6.141 -16.547 1 91.69 68 GLU B N 1
ATOM 2503 C CA . GLU B 1 68 ? 4.941 -6.906 -17.797 1 91.69 68 GLU B CA 1
ATOM 2504 C C . GLU B 1 68 ? 3.816 -7.934 -17.781 1 91.69 68 GLU B C 1
ATOM 2506 O O . GLU B 1 68 ? 3.127 -8.117 -18.797 1 91.69 68 GLU B O 1
ATOM 2511 N N . ARG B 1 69 ? 3.609 -8.547 -16.656 1 93.44 69 ARG B N 1
ATOM 2512 C CA . ARG B 1 69 ? 2.59 -9.586 -16.531 1 93.44 69 ARG B CA 1
ATOM 2513 C C . ARG B 1 69 ? 1.19 -8.977 -16.562 1 93.44 69 ARG B C 1
ATOM 2515 O O . ARG B 1 69 ? 0.243 -9.617 -17.031 1 93.44 69 ARG B O 1
ATOM 2522 N N . GLU B 1 70 ? 1.096 -7.77 -16.047 1 93.31 70 GLU B N 1
ATOM 2523 C CA . GLU B 1 70 ? -0.201 -7.102 -15.992 1 93.31 70 GLU B CA 1
ATOM 2524 C C . GLU B 1 70 ? -0.846 -7.043 -17.375 1 93.31 70 GLU B C 1
ATOM 2526 O O . GLU B 1 70 ? -2.07 -7.129 -17.5 1 93.31 70 GLU B O 1
ATOM 2531 N N . HIS B 1 71 ? -0.069 -7.086 -18.359 1 91.62 71 HIS B N 1
ATOM 2532 C CA . HIS B 1 71 ? -0.575 -6.93 -19.719 1 91.62 71 HIS B CA 1
ATOM 2533 C C . HIS B 1 71 ? -0.434 -8.227 -20.516 1 91.62 71 HIS B C 1
ATOM 2535 O O . HIS B 1 71 ? -0.777 -8.273 -21.703 1 91.62 71 HIS B O 1
ATOM 2541 N N . TYR B 1 72 ? -0.001 -9.219 -19.844 1 91.44 72 TYR B N 1
ATOM 2542 C CA . TYR B 1 72 ? 0.154 -10.531 -20.438 1 91.44 72 TYR B CA 1
ATOM 2543 C C . TYR B 1 72 ? -1.098 -11.383 -20.234 1 91.44 72 TYR B C 1
ATOM 2545 O O . TYR B 1 72 ? -1.618 -11.469 -19.125 1 91.44 72 TYR B O 1
ATOM 2553 N N . ASP B 1 73 ? -1.716 -11.961 -21.344 1 91.62 73 ASP B N 1
ATOM 2554 C CA . ASP B 1 73 ? -2.83 -12.906 -21.281 1 91.62 73 ASP B CA 1
ATOM 2555 C C . ASP B 1 73 ? -4.043 -12.273 -20.609 1 91.62 73 ASP B C 1
ATOM 2557 O O . ASP B 1 73 ? -4.699 -12.906 -19.781 1 91.62 73 ASP B O 1
ATOM 2561 N N . VAL B 1 74 ? -4.297 -11.062 -20.906 1 94.38 74 VAL B N 1
ATOM 2562 C CA . VAL B 1 74 ? -5.344 -10.281 -20.25 1 94.38 74 VAL B CA 1
ATOM 2563 C C . VAL B 1 74 ? -6.691 -10.969 -20.438 1 94.38 74 VAL B C 1
ATOM 2565 O O . VAL B 1 74 ? -7.449 -11.133 -19.484 1 94.38 74 VAL B O 1
ATOM 2568 N N . SER B 1 75 ? -6.988 -11.43 -21.656 1 96.06 75 SER B N 1
ATOM 2569 C CA . SER B 1 75 ? -8.266 -12.078 -21.938 1 96.06 75 SER B CA 1
ATOM 2570 C C . SER B 1 75 ? -8.414 -13.367 -21.141 1 96.06 75 SER B C 1
ATOM 2572 O O . SER B 1 75 ? -9.5 -13.68 -20.641 1 96.06 75 SER B O 1
ATOM 2574 N N . HIS B 1 76 ? -7.375 -14.109 -21.016 1 95.56 76 HIS B N 1
ATOM 2575 C CA . HIS B 1 76 ? -7.398 -15.344 -20.234 1 95.56 76 HIS B CA 1
ATOM 2576 C C . HIS B 1 76 ? -7.633 -15.062 -18.75 1 95.56 76 HIS B C 1
ATOM 2578 O O . HIS B 1 76 ? -8.398 -15.766 -18.094 1 95.56 76 HIS B O 1
ATOM 2584 N N . LYS B 1 77 ? -6.988 -14.008 -18.25 1 96.88 77 LYS B N 1
ATOM 2585 C CA . LYS B 1 77 ? -7.195 -13.625 -16.859 1 96.88 77 LYS B CA 1
ATOM 2586 C C . LYS B 1 77 ? -8.633 -13.172 -16.609 1 96.88 77 LYS B C 1
ATOM 2588 O O . LYS B 1 77 ? -9.195 -13.422 -15.539 1 96.88 77 LYS B O 1
ATOM 2593 N N . GLU B 1 78 ? -9.188 -12.602 -17.594 1 96.88 78 GLU B N 1
ATOM 2594 C CA . GLU B 1 78 ? -10.578 -12.172 -17.469 1 96.88 78 GLU B CA 1
ATOM 2595 C C . GLU B 1 78 ? -11.516 -13.367 -17.328 1 96.88 78 GLU B C 1
ATOM 2597 O O . GLU B 1 78 ? -12.445 -13.352 -16.531 1 96.88 78 GLU B O 1
ATOM 2602 N N . ILE B 1 79 ? -11.312 -14.359 -18.156 1 97.25 79 ILE B N 1
ATOM 2603 C CA . ILE B 1 79 ? -12.094 -15.586 -18.078 1 97.25 79 ILE B CA 1
ATOM 2604 C C . ILE B 1 79 ? -11.992 -16.172 -16.672 1 97.25 79 ILE B C 1
ATOM 2606 O O . ILE B 1 79 ? -13.008 -16.531 -16.062 1 97.25 79 ILE B O 1
ATOM 2610 N N . ILE B 1 80 ? -10.828 -16.203 -16.156 1 97.88 80 ILE B N 1
ATOM 2611 C CA . ILE B 1 80 ? -10.578 -16.75 -14.828 1 97.88 80 ILE B CA 1
ATOM 2612 C C . ILE B 1 80 ? -11.281 -15.891 -13.773 1 97.88 80 ILE B C 1
ATOM 2614 O O . ILE B 1 80 ? -11.914 -16.422 -12.859 1 97.88 80 ILE B O 1
ATOM 2618 N N . ALA B 1 81 ? -11.172 -14.594 -13.922 1 98.38 81 ALA B N 1
ATOM 2619 C CA . ALA B 1 81 ? -11.773 -13.656 -12.969 1 98.38 81 ALA B CA 1
ATOM 2620 C C . ALA B 1 81 ? -13.281 -13.859 -12.883 1 98.38 81 ALA B C 1
ATOM 2622 O O . ALA B 1 81 ? -13.852 -13.883 -11.789 1 98.38 81 ALA B O 1
ATOM 2623 N N . GLN B 1 82 ? -13.867 -14.062 -13.992 1 97.62 82 GLN B N 1
ATOM 2624 C CA . GLN B 1 82 ? -15.32 -14.242 -14.047 1 97.62 82 GLN B CA 1
ATOM 2625 C C . GLN B 1 82 ? -15.742 -15.516 -13.336 1 97.62 82 GLN B C 1
ATOM 2627 O O . GLN B 1 82 ? -16.797 -15.555 -12.695 1 97.62 82 GLN B O 1
ATOM 2632 N N . LYS B 1 83 ? -14.984 -16.5 -13.477 1 98.06 83 LYS B N 1
ATOM 2633 C CA . LYS B 1 83 ? -15.266 -17.75 -12.773 1 98.06 83 LYS B CA 1
ATOM 2634 C C . LYS B 1 83 ? -15.055 -17.594 -11.266 1 98.06 83 LYS B C 1
ATOM 2636 O O . LYS B 1 83 ? -15.875 -18.047 -10.469 1 98.06 83 LYS B O 1
ATOM 2641 N N . ALA B 1 84 ? -13.992 -16.922 -10.891 1 98.5 84 ALA B N 1
ATOM 2642 C CA . ALA B 1 84 ? -13.555 -16.812 -9.508 1 98.5 84 ALA B CA 1
ATOM 2643 C C . ALA B 1 84 ? -14.547 -16.016 -8.672 1 98.5 84 ALA B C 1
ATOM 2645 O O . ALA B 1 84 ? -14.859 -16.375 -7.539 1 98.5 84 ALA B O 1
ATOM 2646 N N . VAL B 1 85 ? -15.094 -14.906 -9.211 1 98.38 85 VAL B N 1
ATOM 2647 C CA . VAL B 1 85 ? -15.93 -13.984 -8.461 1 98.38 85 VAL B CA 1
ATOM 2648 C C . VAL B 1 85 ? -17.203 -14.703 -8.008 1 98.38 85 VAL B C 1
ATOM 2650 O O . VAL B 1 85 ? -17.766 -14.367 -6.965 1 98.38 85 VAL B O 1
ATOM 2653 N N . LYS B 1 86 ? -17.578 -15.75 -8.711 1 97.94 86 LYS B N 1
ATOM 2654 C CA . LYS B 1 86 ? -18.812 -16.484 -8.414 1 97.94 86 LYS B CA 1
ATOM 2655 C C . LYS B 1 86 ? -18.656 -17.312 -7.133 1 97.94 86 LYS B C 1
ATOM 2657 O O . LYS B 1 86 ? -19.641 -17.75 -6.551 1 97.94 86 LYS B O 1
ATOM 2662 N N . LEU B 1 87 ? -17.469 -17.484 -6.73 1 98.25 87 LEU B N 1
ATOM 2663 C CA . LEU B 1 87 ? -17.203 -18.344 -5.582 1 98.25 87 LEU B CA 1
ATOM 2664 C C . LEU B 1 87 ? -17.156 -17.531 -4.293 1 98.25 87 LEU B C 1
ATOM 2666 O O . LEU B 1 87 ? -17.062 -18.109 -3.201 1 98.25 87 LEU B O 1
ATOM 2670 N N . ILE B 1 88 ? -17.203 -16.203 -4.348 1 98.69 88 ILE B N 1
ATOM 2671 C CA . ILE B 1 88 ? -17.062 -15.328 -3.189 1 98.69 88 ILE B CA 1
ATOM 2672 C C . ILE B 1 88 ? -18.438 -14.984 -2.637 1 98.69 88 ILE B C 1
ATOM 2674 O O . ILE B 1 88 ? -19.359 -14.664 -3.396 1 98.69 88 ILE B O 1
ATOM 2678 N N . LYS B 1 89 ? -18.562 -15.039 -1.36 1 98.5 89 LYS B N 1
ATOM 2679 C CA . LYS B 1 89 ? -19.828 -14.734 -0.689 1 98.5 89 LYS B CA 1
ATOM 2680 C C . LYS B 1 89 ? -19.656 -13.617 0.331 1 98.5 89 LYS B C 1
ATOM 2682 O O . LYS B 1 89 ? -18.578 -13.469 0.917 1 98.5 89 LYS B O 1
ATOM 2687 N N . ASN B 1 90 ? -20.781 -12.914 0.589 1 98.56 90 ASN B N 1
ATOM 2688 C CA . ASN B 1 90 ? -20.766 -11.844 1.588 1 98.56 90 ASN B CA 1
ATOM 2689 C C . ASN B 1 90 ? -20.328 -12.359 2.953 1 98.56 90 ASN B C 1
ATOM 2691 O O . ASN B 1 90 ? -20.688 -13.469 3.35 1 98.56 90 ASN B O 1
ATOM 2695 N N . GLY B 1 91 ? -19.562 -11.57 3.672 1 98.56 91 GLY B N 1
ATOM 2696 C CA . GLY B 1 91 ? -19.172 -11.883 5.039 1 98.56 91 GLY B CA 1
ATOM 2697 C C . GLY B 1 91 ? -17.844 -12.617 5.125 1 98.56 91 GLY B C 1
ATOM 2698 O O . GLY B 1 91 ? -17.312 -12.805 6.219 1 98.56 91 GLY B O 1
ATOM 2699 N N . GLN B 1 92 ? -17.266 -12.953 3.977 1 98.81 92 GLN B N 1
ATOM 2700 C CA . GLN B 1 92 ? -16.047 -13.766 3.975 1 98.81 92 GLN B CA 1
ATOM 2701 C C . GLN B 1 92 ? -14.812 -12.898 4.148 1 98.81 92 GLN B C 1
ATOM 2703 O O . GLN B 1 92 ? -14.812 -11.719 3.795 1 98.81 92 GLN B O 1
ATOM 2708 N N . VAL B 1 93 ? -13.812 -13.461 4.766 1 98.88 93 VAL B N 1
ATOM 2709 C CA . VAL B 1 93 ? -12.445 -12.961 4.703 1 98.88 93 VAL B CA 1
ATOM 2710 C C . VAL B 1 93 ? -11.695 -13.641 3.562 1 98.88 93 VAL B C 1
ATOM 2712 O O . VAL B 1 93 ? -11.531 -14.859 3.559 1 98.88 93 VAL B O 1
ATOM 2715 N N . VAL B 1 94 ? -11.281 -12.836 2.611 1 98.94 94 VAL B N 1
ATOM 2716 C CA . VAL B 1 94 ? -10.664 -13.367 1.4 1 98.94 94 VAL B CA 1
ATOM 2717 C C . VAL B 1 94 ? -9.219 -12.883 1.298 1 98.94 94 VAL B C 1
ATOM 2719 O O . VAL B 1 94 ? -8.961 -11.672 1.332 1 98.94 94 VAL B O 1
ATOM 2722 N N . LEU B 1 95 ? -8.289 -13.82 1.206 1 98.88 95 LEU B N 1
ATOM 2723 C CA . LEU B 1 95 ? -6.867 -13.539 1.049 1 98.88 95 LEU B CA 1
ATOM 2724 C C . LEU B 1 95 ? -6.477 -13.523 -0.426 1 98.88 95 LEU B C 1
ATOM 2726 O O . LEU B 1 95 ? -6.648 -14.523 -1.128 1 98.88 95 LEU B O 1
ATOM 2730 N N . PHE B 1 96 ? -6.031 -12.344 -0.908 1 98.81 96 PHE B N 1
ATOM 2731 C CA . PHE B 1 96 ? -5.59 -12.164 -2.285 1 98.81 96 PHE B CA 1
ATOM 2732 C C . PHE B 1 96 ? -4.066 -12.133 -2.363 1 98.81 96 PHE B C 1
ATOM 2734 O O . PHE B 1 96 ? -3.428 -11.273 -1.749 1 98.81 96 PHE B O 1
ATOM 2741 N N . ASP B 1 97 ? -3.535 -12.992 -3.131 1 97.19 97 ASP B N 1
ATOM 2742 C CA . ASP B 1 97 ? -2.104 -12.969 -3.414 1 97.19 97 ASP B CA 1
ATOM 2743 C C . ASP B 1 97 ? -1.743 -11.789 -4.316 1 97.19 97 ASP B C 1
ATOM 2745 O O . ASP B 1 97 ? -2.619 -11.031 -4.73 1 97.19 97 ASP B O 1
ATOM 2749 N N . SER B 1 98 ? -0.468 -11.625 -4.672 1 97.06 98 SER B N 1
ATOM 2750 C CA . SER B 1 98 ? -0.014 -10.422 -5.355 1 97.06 98 SER B CA 1
ATOM 2751 C C . SER B 1 98 ? 0.155 -10.664 -6.852 1 97.06 98 SER B C 1
ATOM 2753 O O . SER B 1 98 ? 0.771 -9.859 -7.551 1 97.06 98 SER B O 1
ATOM 2755 N N . GLY B 1 99 ? -0.451 -11.625 -7.418 1 96.44 99 GLY B N 1
ATOM 2756 C CA . GLY B 1 99 ? -0.312 -11.898 -8.844 1 96.44 99 GLY B CA 1
ATOM 2757 C C . GLY B 1 99 ? -1.267 -11.086 -9.695 1 96.44 99 GLY B C 1
ATOM 2758 O O . GLY B 1 99 ? -2.291 -10.609 -9.211 1 96.44 99 GLY B O 1
ATOM 2759 N N . THR B 1 100 ? -0.904 -10.961 -10.992 1 97.31 100 THR B N 1
ATOM 2760 C CA . THR B 1 100 ? -1.724 -10.195 -11.93 1 97.31 100 THR B CA 1
ATOM 2761 C C . THR B 1 100 ? -3.043 -10.914 -12.203 1 97.31 100 THR B C 1
ATOM 2763 O O . THR B 1 100 ? -4.055 -10.266 -12.492 1 97.31 100 THR B O 1
ATOM 2766 N N . SER B 1 101 ? -3.049 -12.203 -12.164 1 97.19 101 SER B N 1
ATOM 2767 C CA . SER B 1 101 ? -4.297 -12.938 -12.328 1 97.19 101 SER B CA 1
ATOM 2768 C C . SER B 1 101 ? -5.25 -12.672 -11.164 1 97.19 101 SER B C 1
ATOM 2770 O O . SER B 1 101 ? -6.465 -12.562 -11.367 1 97.19 101 SER B O 1
ATOM 2772 N N . VAL B 1 102 ? -4.703 -12.594 -10 1 98.19 102 VAL B N 1
ATOM 2773 C CA . VAL B 1 102 ? -5.492 -12.281 -8.812 1 98.19 102 VAL B CA 1
ATOM 2774 C C . VAL B 1 102 ? -6 -10.844 -8.898 1 98.19 102 VAL B C 1
ATOM 2776 O O . VAL B 1 102 ? -7.141 -10.555 -8.523 1 98.19 102 VAL B O 1
ATOM 2779 N N . LEU B 1 103 ? -5.152 -9.93 -9.398 1 98.5 103 LEU B N 1
ATOM 2780 C CA . LEU B 1 103 ? -5.59 -8.555 -9.625 1 98.5 103 LEU B CA 1
ATOM 2781 C C . LEU B 1 103 ? -6.832 -8.523 -10.508 1 98.5 103 LEU B C 1
ATOM 2783 O O . LEU B 1 103 ? -7.754 -7.738 -10.258 1 98.5 103 LEU B O 1
ATOM 2787 N N . ALA B 1 104 ? -6.887 -9.336 -11.539 1 98.31 104 ALA B N 1
ATOM 2788 C CA . ALA B 1 104 ? -8.047 -9.383 -12.422 1 98.31 104 ALA B CA 1
ATOM 2789 C C . ALA B 1 104 ? -9.312 -9.758 -11.656 1 98.31 104 ALA B C 1
ATOM 2791 O O . ALA B 1 104 ? -10.383 -9.211 -11.914 1 98.31 104 ALA B O 1
ATOM 2792 N N . ILE B 1 105 ? -9.188 -10.664 -10.719 1 98.62 105 ILE B N 1
ATOM 2793 C CA . ILE B 1 105 ? -10.328 -11.039 -9.891 1 98.62 105 ILE B CA 1
ATOM 2794 C C . ILE B 1 105 ? -10.797 -9.828 -9.078 1 98.62 105 ILE B C 1
ATOM 2796 O O . ILE B 1 105 ? -11.984 -9.508 -9.062 1 98.62 105 ILE B O 1
ATOM 2800 N N . ALA B 1 106 ? -9.867 -9.188 -8.391 1 98.69 106 ALA B N 1
ATOM 2801 C CA . ALA B 1 106 ? -10.18 -8.023 -7.566 1 98.69 106 ALA B CA 1
ATOM 2802 C C . ALA B 1 106 ? -10.906 -6.953 -8.383 1 98.69 106 ALA B C 1
ATOM 2804 O O . ALA B 1 106 ? -11.844 -6.316 -7.891 1 98.69 106 ALA B O 1
ATOM 2805 N N . THR B 1 107 ? -10.523 -6.773 -9.625 1 98.06 107 THR B N 1
ATOM 2806 C CA . THR B 1 107 ? -11.07 -5.75 -10.508 1 98.06 107 THR B CA 1
ATOM 2807 C C . THR B 1 107 ? -12.516 -6.074 -10.875 1 98.06 107 THR B C 1
ATOM 2809 O O . THR B 1 107 ? -13.305 -5.176 -11.18 1 98.06 107 THR B O 1
ATOM 2812 N N . HIS B 1 108 ? -12.891 -7.293 -10.773 1 97.88 108 HIS B N 1
ATOM 2813 C CA . HIS B 1 108 ? -14.203 -7.73 -11.25 1 97.88 108 HIS B CA 1
ATOM 2814 C C . HIS B 1 108 ? -15.164 -7.938 -10.086 1 97.88 108 HIS B C 1
ATOM 2816 O O . HIS B 1 108 ? -16.297 -8.367 -10.281 1 97.88 108 HIS B O 1
ATOM 2822 N N . LEU B 1 109 ? -14.703 -7.645 -8.906 1 98.56 109 LEU B N 1
ATOM 2823 C CA . LEU B 1 109 ? -15.578 -7.855 -7.762 1 98.56 109 LEU B CA 1
ATOM 2824 C C . LEU B 1 109 ? -16.828 -6.992 -7.871 1 98.56 109 LEU B C 1
ATOM 2826 O O . LEU B 1 109 ? -16.75 -5.793 -8.156 1 98.56 109 LEU B O 1
ATOM 2830 N N . PRO B 1 110 ? -18.031 -7.602 -7.629 1 98.19 110 PRO B N 1
ATOM 2831 C CA . PRO B 1 110 ? -19.266 -6.816 -7.668 1 98.19 110 PRO B CA 1
ATOM 2832 C C . PRO B 1 110 ? -19.25 -5.645 -6.691 1 98.19 110 PRO B C 1
ATOM 2834 O O . PRO B 1 110 ? -18.734 -5.77 -5.578 1 98.19 110 PRO B O 1
ATOM 2837 N N . ARG B 1 111 ? -19.891 -4.523 -7.051 1 97.06 111 ARG B N 1
ATOM 2838 C CA . ARG B 1 111 ? -19.844 -3.285 -6.281 1 97.06 111 ARG B CA 1
ATOM 2839 C C . ARG B 1 111 ? -20.641 -3.412 -4.984 1 97.06 111 ARG B C 1
ATOM 2841 O O . ARG B 1 111 ? -20.438 -2.639 -4.047 1 97.06 111 ARG B O 1
ATOM 2848 N N . ASP B 1 112 ? -21.547 -4.41 -4.938 1 97.88 112 ASP B N 1
ATOM 2849 C CA . ASP B 1 112 ? -22.375 -4.582 -3.746 1 97.88 112 ASP B CA 1
ATOM 2850 C C . ASP B 1 112 ? -21.812 -5.684 -2.848 1 97.88 112 ASP B C 1
ATOM 2852 O O . ASP B 1 112 ? -22.391 -5.996 -1.807 1 97.88 112 ASP B O 1
ATOM 2856 N N . LEU B 1 113 ? -20.703 -6.262 -3.213 1 98.44 113 LEU B N 1
ATOM 2857 C CA . LEU B 1 113 ? -20.094 -7.332 -2.438 1 98.44 113 LEU B CA 1
ATOM 2858 C C . LEU B 1 113 ? -19.562 -6.805 -1.111 1 98.44 113 LEU B C 1
ATOM 2860 O O . LEU B 1 113 ? -18.906 -5.754 -1.072 1 98.44 113 LEU B O 1
ATOM 2864 N N . GLN B 1 114 ? -19.875 -7.527 -0.022 1 98.56 114 GLN B N 1
ATOM 2865 C CA . GLN B 1 114 ? -19.438 -7.145 1.313 1 98.56 114 GLN B CA 1
ATOM 2866 C C . GLN B 1 114 ? -18.516 -8.203 1.909 1 98.56 114 GLN B C 1
ATOM 2868 O O . GLN B 1 114 ? -18.969 -9.156 2.545 1 98.56 114 GLN B O 1
ATOM 2873 N N . ILE B 1 115 ? -17.219 -7.934 1.77 1 98.75 115 ILE B N 1
ATOM 2874 C CA . ILE B 1 115 ? -16.219 -8.867 2.299 1 98.75 115 ILE B CA 1
ATOM 2875 C C . ILE B 1 115 ? -15.047 -8.086 2.883 1 98.75 115 ILE B C 1
ATOM 2877 O O . ILE B 1 115 ? -15.008 -6.859 2.809 1 98.75 115 ILE B O 1
ATOM 2881 N N . THR B 1 116 ? -14.188 -8.828 3.561 1 98.88 116 THR B N 1
ATOM 2882 C CA . THR B 1 116 ? -12.883 -8.312 3.957 1 98.88 116 THR B CA 1
ATOM 2883 C C . THR B 1 116 ? -11.773 -8.938 3.104 1 98.88 116 THR B C 1
ATOM 2885 O O . THR B 1 116 ? -11.656 -10.156 3.029 1 98.88 116 THR B O 1
ATOM 2888 N N . VAL B 1 117 ? -11.055 -8.07 2.467 1 98.88 117 VAL B N 1
ATOM 2889 C CA . VAL B 1 117 ? -9.914 -8.516 1.67 1 98.88 117 VAL B CA 1
ATOM 2890 C C . VAL B 1 117 ? -8.625 -8.312 2.453 1 98.88 117 VAL B C 1
ATOM 2892 O O . VAL B 1 117 ? -8.398 -7.238 3.021 1 98.88 117 VAL B O 1
ATOM 2895 N N . VAL B 1 118 ? -7.824 -9.32 2.533 1 98.88 118 VAL B N 1
ATOM 2896 C CA . VAL B 1 118 ? -6.461 -9.234 3.043 1 98.88 118 VAL B CA 1
ATOM 2897 C C . VAL B 1 118 ? -5.465 -9.43 1.899 1 98.88 118 VAL B C 1
ATOM 2899 O O . VAL B 1 118 ? -5.605 -10.367 1.104 1 98.88 118 VAL B O 1
ATOM 2902 N N . THR B 1 119 ? -4.457 -8.531 1.765 1 98.88 119 THR B N 1
ATOM 2903 C CA . THR B 1 119 ? -3.553 -8.641 0.624 1 98.88 119 THR B CA 1
ATOM 2904 C C . THR B 1 119 ? -2.229 -7.938 0.912 1 98.88 119 THR B C 1
ATOM 2906 O O . THR B 1 119 ? -2.164 -7.047 1.76 1 98.88 119 THR B O 1
ATOM 2909 N N . ASN B 1 120 ? -1.218 -8.414 0.253 1 98.75 120 ASN B N 1
ATOM 2910 C CA . ASN B 1 120 ? 0.063 -7.711 0.262 1 98.75 120 ASN B CA 1
ATOM 2911 C C . ASN B 1 120 ? 0.339 -7.031 -1.076 1 98.75 120 ASN B C 1
ATOM 2913 O O . ASN B 1 120 ? 1.474 -6.637 -1.354 1 98.75 120 ASN B O 1
ATOM 2917 N N . SER B 1 121 ? -0.657 -6.941 -1.941 1 98.75 121 SER B N 1
ATOM 2918 C CA . SER B 1 121 ? -0.534 -6.395 -3.289 1 98.75 121 SER B CA 1
ATOM 2919 C C . SER B 1 121 ? -0.967 -4.934 -3.334 1 98.75 121 SER B C 1
ATOM 2921 O O . SER B 1 121 ? -2.137 -4.621 -3.102 1 98.75 121 SER B O 1
ATOM 2923 N N . PHE B 1 122 ? -0.036 -4.047 -3.725 1 98.69 122 PHE B N 1
ATOM 2924 C CA . PHE B 1 122 ? -0.382 -2.639 -3.871 1 98.69 122 PHE B CA 1
ATOM 2925 C C . PHE B 1 122 ? -1.432 -2.449 -4.961 1 98.69 122 PHE B C 1
ATOM 2927 O O . PHE B 1 122 ? -2.41 -1.726 -4.766 1 98.69 122 PHE B O 1
ATOM 2934 N N . PRO B 1 123 ? -1.384 -3.143 -6.105 1 98.5 123 PRO B N 1
ATOM 2935 C CA . PRO B 1 123 ? -2.408 -2.992 -7.141 1 98.5 123 PRO B CA 1
ATOM 2936 C C . PRO B 1 123 ? -3.791 -3.436 -6.672 1 98.5 123 PRO B C 1
ATOM 2938 O O . PRO B 1 123 ? -4.793 -2.793 -6.996 1 98.5 123 PRO B O 1
ATOM 2941 N N . VAL B 1 124 ? -3.818 -4.5 -5.926 1 98.69 124 VAL B N 1
ATOM 2942 C CA . VAL B 1 124 ? -5.105 -4.969 -5.43 1 98.69 124 VAL B CA 1
ATOM 2943 C C . VAL B 1 124 ? -5.719 -3.922 -4.5 1 98.69 124 VAL B C 1
ATOM 2945 O O . VAL B 1 124 ? -6.902 -3.6 -4.609 1 98.69 124 VAL B O 1
ATOM 2948 N N . ALA B 1 125 ? -4.895 -3.387 -3.564 1 98.62 125 ALA B N 1
ATOM 2949 C CA . ALA B 1 125 ? -5.375 -2.324 -2.684 1 98.62 125 ALA B CA 1
ATOM 2950 C C . ALA B 1 125 ? -5.863 -1.124 -3.488 1 98.62 125 ALA B C 1
ATOM 2952 O O . ALA B 1 125 ? -6.887 -0.519 -3.154 1 98.62 125 ALA B O 1
ATOM 2953 N N . THR B 1 126 ? -5.176 -0.816 -4.555 1 97.88 126 THR B N 1
ATOM 2954 C CA . THR B 1 126 ? -5.48 0.355 -5.371 1 97.88 126 THR B CA 1
ATOM 2955 C C . THR B 1 126 ? -6.836 0.203 -6.051 1 97.88 126 THR B C 1
ATOM 2957 O O . THR B 1 126 ? -7.656 1.122 -6.023 1 97.88 126 THR B O 1
ATOM 2960 N N . VAL B 1 127 ? -7.145 -0.928 -6.629 1 97.62 127 VAL B N 1
ATOM 2961 C CA . VAL B 1 127 ? -8.391 -1.091 -7.375 1 97.62 127 VAL B CA 1
ATOM 2962 C C . VAL B 1 127 ? -9.562 -1.155 -6.406 1 97.62 127 VAL B C 1
ATOM 2964 O O . VAL B 1 127 ? -10.711 -0.885 -6.789 1 97.62 127 VAL B O 1
ATOM 2967 N N . LEU B 1 128 ? -9.266 -1.48 -5.156 1 98.31 128 LEU B N 1
ATOM 2968 C CA . LEU B 1 128 ? -10.352 -1.626 -4.191 1 98.31 128 LEU B CA 1
ATOM 2969 C C . LEU B 1 128 ? -10.539 -0.343 -3.387 1 98.31 128 LEU B C 1
ATOM 2971 O O . LEU B 1 128 ? -11.414 -0.27 -2.521 1 98.31 128 LEU B O 1
ATOM 2975 N N . GLU B 1 129 ? -9.664 0.658 -3.623 1 95.25 129 GLU B N 1
ATOM 2976 C CA . GLU B 1 129 ? -9.711 1.931 -2.91 1 95.25 129 GLU B CA 1
ATOM 2977 C C . GLU B 1 129 ? -11.125 2.516 -2.916 1 95.25 129 GLU B C 1
ATOM 2979 O O . GLU B 1 129 ? -11.586 3.051 -1.905 1 95.25 129 GLU B O 1
ATOM 2984 N N . ASP B 1 130 ? -11.812 2.33 -4.047 1 91.88 130 ASP B N 1
ATOM 2985 C CA . ASP B 1 130 ? -13.094 3.004 -4.199 1 91.88 130 ASP B CA 1
ATOM 2986 C C . ASP B 1 130 ? -14.25 2.018 -4.055 1 91.88 130 ASP B C 1
ATOM 2988 O O . ASP B 1 130 ? -15.398 2.354 -4.348 1 91.88 130 ASP B O 1
ATOM 2992 N N . HIS B 1 131 ? -13.93 0.797 -3.779 1 96.81 131 HIS B N 1
ATOM 2993 C CA . HIS B 1 131 ? -15.031 -0.143 -3.586 1 96.81 131 HIS B CA 1
ATOM 2994 C C . HIS B 1 131 ? -15.844 0.212 -2.348 1 96.81 131 HIS B C 1
ATOM 2996 O O . HIS B 1 131 ? -15.289 0.394 -1.263 1 96.81 131 HIS B O 1
ATOM 3002 N N . PRO B 1 132 ? -17.125 0.315 -2.418 1 96 132 PRO B N 1
ATOM 3003 C CA . PRO B 1 132 ? -17.938 0.908 -1.359 1 96 132 PRO B CA 1
ATOM 3004 C C . PRO B 1 132 ? -18 0.039 -0.105 1 96 132 PRO B C 1
ATOM 3006 O O . PRO B 1 132 ? -18.047 0.562 1.011 1 96 132 PRO B O 1
ATOM 3009 N N . PHE B 1 133 ? -17.969 -1.371 -0.281 1 97.25 133 PHE B N 1
ATOM 3010 C CA . PHE B 1 133 ? -18.344 -2.182 0.871 1 97.25 133 PHE B CA 1
ATOM 3011 C C . PHE B 1 133 ? -17.234 -3.172 1.219 1 97.25 133 PHE B C 1
ATOM 3013 O O . PHE B 1 133 ? -17.359 -3.943 2.172 1 97.25 133 PHE B O 1
ATOM 3020 N N . ILE B 1 134 ? -16.156 -3.123 0.503 1 98.62 134 ILE B N 1
ATOM 3021 C CA . ILE B 1 134 ? -15.07 -4.047 0.8 1 98.62 134 ILE B CA 1
ATOM 3022 C C . ILE B 1 134 ? -14.086 -3.393 1.761 1 98.62 134 ILE B C 1
ATOM 3024 O O . ILE B 1 134 ? -13.594 -2.291 1.5 1 98.62 134 ILE B O 1
ATOM 3028 N N . GLU B 1 135 ? -13.914 -4.008 2.871 1 98.38 135 GLU B N 1
ATOM 3029 C CA . GLU B 1 135 ? -12.812 -3.648 3.766 1 98.38 135 GLU B CA 1
ATOM 3030 C C . GLU B 1 135 ? -11.5 -4.277 3.312 1 98.38 135 GLU B C 1
ATOM 3032 O O . GLU B 1 135 ? -11.477 -5.434 2.891 1 98.38 135 GLU B O 1
ATOM 3037 N N . VAL B 1 136 ? -10.414 -3.484 3.369 1 98.75 136 VAL B N 1
ATOM 3038 C CA . VAL B 1 136 ? -9.117 -4.008 2.965 1 98.75 136 VAL B CA 1
ATOM 3039 C C . VAL B 1 136 ? -8.148 -3.938 4.141 1 98.75 136 VAL B C 1
ATOM 3041 O O . VAL B 1 136 ? -8 -2.891 4.777 1 98.75 136 VAL B O 1
ATOM 3044 N N . ILE B 1 137 ? -7.57 -5.016 4.48 1 98.62 137 ILE B N 1
ATOM 3045 C CA . ILE B 1 137 ? -6.43 -5.113 5.387 1 98.62 137 ILE B CA 1
ATOM 3046 C C . ILE B 1 137 ? -5.16 -5.398 4.59 1 98.62 137 ILE B C 1
ATOM 3048 O O . ILE B 1 137 ? -5.039 -6.445 3.951 1 98.62 137 ILE B O 1
ATOM 3052 N N . PHE B 1 138 ? -4.258 -4.445 4.625 1 98.81 138 PHE B N 1
ATOM 3053 C CA . PHE B 1 138 ? -3.025 -4.574 3.857 1 98.81 138 PHE B CA 1
ATOM 3054 C C . PHE B 1 138 ? -1.907 -5.145 4.723 1 98.81 138 PHE B C 1
ATOM 3056 O O . PHE B 1 138 ? -1.668 -4.668 5.832 1 98.81 138 PHE B O 1
ATOM 3063 N N . LEU B 1 139 ? -1.205 -6.117 4.211 1 98.62 139 LEU B N 1
ATOM 3064 C CA . LEU B 1 139 ? -0.083 -6.758 4.887 1 98.62 139 LEU B CA 1
ATOM 3065 C C . LEU B 1 139 ? 1.206 -5.973 4.664 1 98.62 139 LEU B C 1
ATOM 3067 O O . LEU B 1 139 ? 1.791 -6.027 3.58 1 98.62 139 LEU B O 1
ATOM 3071 N N . GLY B 1 140 ? 1.63 -5.312 5.672 1 97.56 140 GLY B N 1
ATOM 3072 C CA . GLY B 1 140 ? 2.801 -4.461 5.562 1 97.56 140 GLY B CA 1
ATOM 3073 C C . GLY B 1 140 ? 4.105 -5.234 5.559 1 97.56 140 GLY B C 1
ATOM 3074 O O . GLY B 1 140 ? 4.152 -6.387 5.992 1 97.56 140 GLY B O 1
ATOM 3075 N N . GLY B 1 141 ? 5.199 -4.551 5.121 1 97.81 141 GLY B N 1
ATOM 3076 C CA . GLY B 1 141 ? 6.539 -5.098 4.996 1 97.81 141 GLY B CA 1
ATOM 3077 C C . GLY B 1 141 ? 7.395 -4.363 3.982 1 97.81 141 GLY B C 1
ATOM 3078 O O . GLY B 1 141 ? 7.105 -3.217 3.635 1 97.81 141 GLY B O 1
ATOM 3079 N N . ARG B 1 142 ? 8.438 -5.074 3.602 1 98.06 142 ARG B N 1
ATOM 3080 C CA . ARG B 1 142 ? 9.344 -4.48 2.621 1 98.06 142 ARG B CA 1
ATOM 3081 C C . ARG B 1 142 ? 8.742 -4.52 1.222 1 98.06 142 ARG B C 1
ATOM 3083 O O . ARG B 1 142 ? 8.156 -5.531 0.82 1 98.06 142 ARG B O 1
ATOM 3090 N N . LEU B 1 143 ? 8.922 -3.416 0.491 1 98.25 143 LEU B N 1
ATOM 3091 C CA . LEU B 1 143 ? 8.438 -3.365 -0.884 1 98.25 143 LEU B CA 1
ATOM 3092 C C . LEU B 1 143 ? 9.281 -4.25 -1.792 1 98.25 143 LEU B C 1
ATOM 3094 O O . LEU B 1 143 ? 10.5 -4.078 -1.872 1 98.25 143 LEU B O 1
ATOM 3098 N N . ASN B 1 144 ? 8.641 -5.211 -2.35 1 97.56 144 ASN B N 1
ATOM 3099 C CA . ASN B 1 144 ? 9.195 -5.922 -3.496 1 97.56 144 ASN B CA 1
ATOM 3100 C C . ASN B 1 144 ? 8.797 -5.258 -4.812 1 97.56 144 ASN B C 1
ATOM 3102 O O . ASN B 1 144 ? 7.652 -5.375 -5.254 1 97.56 144 ASN B O 1
ATOM 3106 N N . LYS B 1 145 ? 9.727 -4.598 -5.383 1 94.94 145 LYS B N 1
ATOM 3107 C CA . LYS B 1 145 ? 9.461 -3.777 -6.559 1 94.94 145 LYS B CA 1
ATOM 3108 C C . LYS B 1 145 ? 9.07 -4.641 -7.754 1 94.94 145 LYS B C 1
ATOM 3110 O O . LYS B 1 145 ? 8.195 -4.262 -8.539 1 94.94 145 LYS B O 1
ATOM 3115 N N . SER B 1 146 ? 9.594 -5.777 -7.895 1 93.69 146 SER B N 1
ATOM 3116 C CA . SER B 1 146 ? 9.352 -6.641 -9.039 1 93.69 146 SER B CA 1
ATOM 3117 C C . SER B 1 146 ? 7.914 -7.156 -9.055 1 93.69 146 SER B C 1
ATOM 3119 O O . SER B 1 146 ? 7.309 -7.297 -10.117 1 93.69 146 SER B O 1
ATOM 3121 N N . SER B 1 147 ? 7.391 -7.422 -7.902 1 94.88 147 SER B N 1
ATOM 3122 C CA . SER B 1 147 ? 6.031 -7.938 -7.82 1 94.88 147 SER B CA 1
ATOM 3123 C C . SER B 1 147 ? 5.055 -6.855 -7.375 1 94.88 147 SER B C 1
ATOM 3125 O O . SER B 1 147 ? 3.844 -7.082 -7.332 1 94.88 147 SER B O 1
ATOM 3127 N N . PHE B 1 148 ? 5.559 -5.652 -7.004 1 97 148 PHE B N 1
ATOM 3128 C CA . PHE B 1 148 ? 4.812 -4.52 -6.465 1 97 148 PHE B CA 1
ATOM 3129 C C . PHE B 1 148 ? 3.896 -4.969 -5.332 1 97 148 PHE B C 1
ATOM 3131 O O . PHE B 1 148 ? 2.689 -4.719 -5.371 1 97 148 PHE B O 1
ATOM 3138 N N . SER B 1 149 ? 4.508 -5.594 -4.422 1 98.44 149 SER B N 1
ATOM 3139 C CA . SER B 1 149 ? 3.912 -6.156 -3.213 1 98.44 149 SER B CA 1
ATOM 3140 C C . SER B 1 149 ? 4.859 -6.043 -2.025 1 98.44 149 SER B C 1
ATOM 3142 O O . SER B 1 149 ? 6.008 -5.617 -2.178 1 98.44 149 SER B O 1
ATOM 3144 N N . THR B 1 150 ? 4.332 -6.301 -0.894 1 98.56 150 THR B N 1
ATOM 3145 C CA . THR B 1 150 ? 5.23 -6.367 0.254 1 98.56 150 THR B CA 1
ATOM 3146 C C . THR B 1 150 ? 5.699 -7.801 0.491 1 98.56 150 THR B C 1
ATOM 3148 O O . THR B 1 150 ? 5.023 -8.75 0.096 1 98.56 150 THR B O 1
ATOM 3151 N N . THR B 1 151 ? 6.887 -7.895 1.101 1 98 151 THR B N 1
ATOM 3152 C CA . THR B 1 151 ? 7.52 -9.172 1.402 1 98 151 THR B CA 1
ATOM 3153 C C . THR B 1 151 ? 8.211 -9.125 2.762 1 98 151 THR B C 1
ATOM 3155 O O . THR B 1 151 ? 8.258 -8.078 3.404 1 98 151 THR B O 1
ATOM 3158 N N . GLY B 1 152 ? 8.641 -10.375 3.215 1 96.56 152 GLY B N 1
ATOM 3159 C CA . GLY B 1 152 ? 9.43 -10.438 4.434 1 96.56 152 GLY B CA 1
ATOM 3160 C C . GLY B 1 152 ? 8.719 -11.141 5.574 1 96.56 152 GLY B C 1
ATOM 3161 O O . GLY B 1 152 ? 7.562 -11.539 5.434 1 96.56 152 GLY B O 1
ATOM 3162 N N . PHE B 1 153 ? 9.406 -11.188 6.629 1 95.56 153 PHE B N 1
ATOM 3163 C CA . PHE B 1 153 ? 8.977 -11.906 7.82 1 95.56 153 PHE B CA 1
ATOM 3164 C C . PHE B 1 153 ? 7.691 -11.32 8.375 1 95.56 153 PHE B C 1
ATOM 3166 O O . PHE B 1 153 ? 6.812 -12.055 8.836 1 95.56 153 PHE B O 1
ATOM 3173 N N . GLU B 1 154 ? 7.523 -10.023 8.328 1 94.56 154 GLU B N 1
ATOM 3174 C CA . GLU B 1 154 ? 6.355 -9.344 8.875 1 94.56 154 GLU B CA 1
ATOM 3175 C C . GLU B 1 154 ? 5.082 -9.766 8.148 1 94.56 154 GLU B C 1
ATOM 3177 O O . GLU B 1 154 ? 4.031 -9.945 8.773 1 94.56 154 GLU B O 1
ATOM 3182 N N . VAL B 1 155 ? 5.207 -9.906 6.855 1 97.75 155 VAL B N 1
ATOM 3183 C CA . VAL B 1 155 ? 4.066 -10.344 6.059 1 97.75 155 VAL B CA 1
ATOM 3184 C C . VAL B 1 155 ? 3.629 -11.742 6.5 1 97.75 155 VAL B C 1
ATOM 3186 O O . VAL B 1 155 ? 2.447 -11.977 6.762 1 97.75 155 VAL B O 1
ATOM 3189 N N . ILE B 1 156 ? 4.578 -12.625 6.648 1 97.94 156 ILE B N 1
ATOM 3190 C CA . ILE B 1 156 ? 4.32 -14.008 7.008 1 97.94 156 ILE B CA 1
ATOM 3191 C C . ILE B 1 156 ? 3.703 -14.078 8.406 1 97.94 156 ILE B C 1
ATOM 3193 O O . ILE B 1 156 ? 2.729 -14.797 8.625 1 97.94 156 ILE B O 1
ATOM 3197 N N . GLN B 1 157 ? 4.23 -13.281 9.273 1 96.38 157 GLN B N 1
ATOM 3198 C CA . GLN B 1 157 ? 3.732 -13.273 10.648 1 96.38 157 GLN B CA 1
ATOM 3199 C C . GLN B 1 157 ? 2.277 -12.82 10.703 1 96.38 157 GLN B C 1
ATOM 3201 O O . GLN B 1 157 ? 1.468 -13.406 11.422 1 96.38 157 GLN B O 1
ATOM 3206 N N . THR B 1 158 ? 1.972 -11.805 9.969 1 96.69 158 THR B N 1
ATOM 3207 C CA . THR B 1 158 ? 0.594 -11.32 9.953 1 96.69 158 THR B CA 1
ATOM 3208 C C . THR B 1 158 ? -0.336 -12.367 9.344 1 96.69 158 THR B C 1
ATOM 3210 O O . THR B 1 158 ? -1.437 -12.602 9.852 1 96.69 158 THR B O 1
ATOM 3213 N N . ILE B 1 159 ? 0.097 -13.023 8.305 1 98.25 159 ILE B N 1
ATOM 3214 C CA . ILE B 1 159 ? -0.703 -14.07 7.668 1 98.25 159 ILE B CA 1
ATOM 3215 C C . ILE B 1 159 ? -0.985 -15.188 8.664 1 98.25 159 ILE B C 1
ATOM 3217 O O . ILE B 1 159 ? -2.107 -15.688 8.742 1 98.25 159 ILE B O 1
ATOM 3221 N N . ARG B 1 160 ? -0.071 -15.492 9.438 1 97.75 160 ARG B N 1
ATOM 3222 C CA . ARG B 1 160 ? -0.202 -16.594 10.391 1 97.75 160 ARG B CA 1
ATOM 3223 C C . ARG B 1 160 ? -1.164 -16.234 11.516 1 97.75 160 ARG B C 1
ATOM 3225 O O . ARG B 1 160 ? -1.607 -17.109 12.266 1 97.75 160 ARG B O 1
ATOM 3232 N N . SER B 1 161 ? -1.488 -15.008 11.609 1 96.62 161 SER B N 1
ATOM 3233 C CA . SER B 1 161 ? -2.391 -14.555 12.664 1 96.62 161 SER B CA 1
ATOM 3234 C C . SER B 1 161 ? -3.828 -14.469 12.164 1 96.62 161 SER B C 1
ATOM 3236 O O . SER B 1 161 ? -4.723 -14.039 12.891 1 96.62 161 SER B O 1
ATOM 3238 N N . ILE B 1 162 ? -4.094 -14.859 10.945 1 97.31 162 ILE B N 1
ATOM 3239 C CA . ILE B 1 162 ? -5.441 -14.797 10.398 1 97.31 162 ILE B CA 1
ATOM 3240 C C . ILE B 1 162 ? -5.867 -16.172 9.906 1 97.31 162 ILE B C 1
ATOM 3242 O O . ILE B 1 162 ? -5.031 -17.062 9.734 1 97.31 162 ILE B O 1
ATOM 3246 N N . ARG B 1 163 ? -7.176 -16.359 9.75 1 98.44 163 ARG B N 1
ATOM 3247 C CA . ARG B 1 163 ? -7.789 -17.578 9.219 1 98.44 163 ARG B CA 1
ATOM 3248 C C . ARG B 1 163 ? -8.797 -17.234 8.125 1 98.44 163 ARG B C 1
ATOM 3250 O O . ARG B 1 163 ? -10.008 -17.328 8.344 1 98.44 163 ARG B O 1
ATOM 3257 N N . PRO B 1 164 ? -8.297 -16.906 6.926 1 98.69 164 PRO B N 1
ATOM 3258 C CA . PRO B 1 164 ? -9.211 -16.531 5.848 1 98.69 164 PRO B CA 1
ATOM 3259 C C . PRO B 1 164 ? -10.109 -17.672 5.402 1 98.69 164 PRO B C 1
ATOM 3261 O O . PRO B 1 164 ? -9.727 -18.844 5.5 1 98.69 164 PRO B O 1
ATOM 3264 N N . ASP B 1 165 ? -11.297 -17.297 4.938 1 98.75 165 ASP B N 1
ATOM 3265 C CA . ASP B 1 165 ? -12.234 -18.266 4.391 1 98.75 165 ASP B CA 1
ATOM 3266 C C . ASP B 1 165 ? -11.734 -18.812 3.051 1 98.75 165 ASP B C 1
ATOM 3268 O O . ASP B 1 165 ? -11.852 -20.016 2.775 1 98.75 165 ASP B O 1
ATOM 3272 N N . ILE B 1 166 ? -11.18 -17.875 2.232 1 98.69 166 ILE B N 1
ATOM 3273 C CA . ILE B 1 166 ? -10.703 -18.219 0.896 1 98.69 166 ILE B CA 1
ATOM 3274 C C . ILE B 1 166 ? -9.359 -17.547 0.639 1 98.69 166 ILE B C 1
ATOM 3276 O O . ILE B 1 166 ? -9.141 -16.406 1.055 1 98.69 166 ILE B O 1
ATOM 3280 N N . CYS B 1 167 ? -8.516 -18.281 0.013 1 98.81 167 CYS B N 1
ATOM 3281 C CA . CYS B 1 167 ? -7.285 -17.734 -0.544 1 98.81 167 CYS B CA 1
ATOM 3282 C C . CYS B 1 167 ? -7.25 -17.906 -2.059 1 98.81 167 CYS B C 1
ATOM 3284 O O . CYS B 1 167 ? -7.316 -19.031 -2.562 1 98.81 167 CYS B O 1
ATOM 3286 N N . PHE B 1 168 ? -7.219 -16.797 -2.758 1 98.88 168 PHE B N 1
ATOM 3287 C CA . PHE B 1 168 ? -6.898 -16.844 -4.18 1 98.88 168 PHE B CA 1
ATOM 3288 C C . PHE B 1 168 ? -5.391 -16.766 -4.402 1 98.88 168 PHE B C 1
ATOM 3290 O O . PHE B 1 168 ? -4.785 -15.711 -4.184 1 98.88 168 PHE B O 1
ATOM 3297 N N . LEU B 1 169 ? -4.84 -17.812 -4.895 1 98.69 169 LEU B N 1
ATOM 3298 C CA . LEU B 1 169 ? -3.396 -17.984 -5.039 1 98.69 169 LEU B CA 1
ATOM 3299 C C . LEU B 1 169 ? -2.994 -17.969 -6.512 1 98.69 169 LEU B C 1
ATOM 3301 O O . LEU B 1 169 ? -3.326 -18.891 -7.258 1 98.69 169 LEU B O 1
ATOM 3305 N N . GLY B 1 170 ? -2.293 -16.891 -6.898 1 97.75 170 GLY B N 1
ATOM 3306 C CA . GLY B 1 170 ? -1.721 -16.906 -8.234 1 97.75 170 GLY B CA 1
ATOM 3307 C C . GLY B 1 170 ? -0.586 -17.891 -8.391 1 97.75 170 GLY B C 1
ATOM 3308 O O . GLY B 1 170 ? 0.354 -17.906 -7.59 1 97.75 170 GLY B O 1
ATOM 3309 N N . ILE B 1 171 ? -0.625 -18.625 -9.422 1 95.69 171 ILE B N 1
ATOM 3310 C CA . ILE B 1 171 ? 0.331 -19.703 -9.609 1 95.69 171 ILE B CA 1
ATOM 3311 C C . ILE B 1 171 ? 1.309 -19.344 -10.727 1 95.69 171 ILE B C 1
ATOM 3313 O O . ILE B 1 171 ? 0.902 -18.844 -11.773 1 95.69 171 ILE B O 1
ATOM 3317 N N . CYS B 1 172 ? 2.518 -19.609 -10.445 1 94.56 172 CYS B N 1
ATOM 3318 C CA . CYS B 1 172 ? 3.547 -19.531 -11.469 1 94.56 172 CYS B CA 1
ATOM 3319 C C . CYS B 1 172 ? 3.68 -20.844 -12.219 1 94.56 172 CYS B C 1
ATOM 3321 O O . CYS B 1 172 ? 3.666 -20.875 -13.453 1 94.56 172 CYS B O 1
ATOM 3323 N N . SER B 1 173 ? 3.805 -21.938 -11.469 1 94.44 173 SER B N 1
ATOM 3324 C CA . SER B 1 173 ? 3.932 -23.281 -12.023 1 94.44 173 SER B CA 1
ATOM 3325 C C . SER B 1 173 ? 3.26 -24.312 -11.125 1 94.44 173 SER 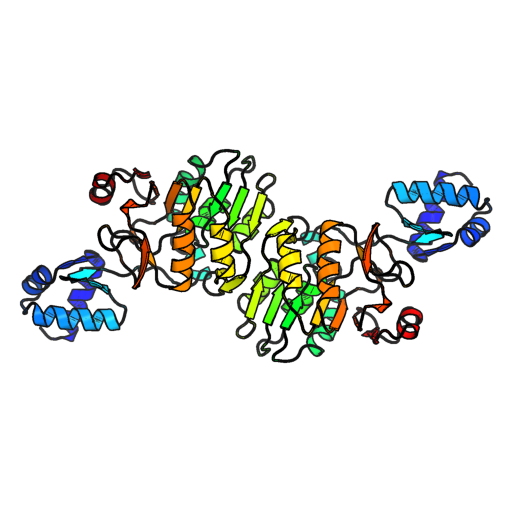B C 1
ATOM 3327 O O . SER B 1 173 ? 3.312 -24.203 -9.898 1 94.44 173 SER B O 1
ATOM 3329 N N . ILE B 1 174 ? 2.66 -25.25 -11.812 1 95.12 174 ILE B N 1
ATOM 3330 C CA . ILE B 1 174 ? 2.023 -26.328 -11.07 1 95.12 174 ILE B CA 1
ATOM 3331 C C . ILE B 1 174 ? 2.186 -27.641 -11.828 1 95.12 174 ILE B C 1
ATOM 3333 O O . ILE B 1 174 ? 2.061 -27.672 -13.055 1 95.12 174 ILE B O 1
ATOM 3337 N N . ASP B 1 175 ? 2.523 -28.625 -11.109 1 91.19 175 ASP B N 1
ATOM 3338 C CA . ASP B 1 175 ? 2.623 -29.969 -11.633 1 91.19 175 ASP B CA 1
ATOM 3339 C C . ASP B 1 175 ? 2.215 -31 -10.578 1 91.19 175 ASP B C 1
ATOM 3341 O O . ASP B 1 175 ? 2.312 -30.734 -9.383 1 91.19 175 ASP B O 1
ATOM 3345 N N . LEU B 1 176 ? 1.743 -32.156 -11.023 1 90.12 176 LEU B N 1
ATOM 3346 C CA . LEU B 1 176 ? 1.178 -33.125 -10.125 1 90.12 176 LEU B CA 1
ATOM 3347 C C . LEU B 1 176 ? 2.252 -33.719 -9.195 1 90.12 176 LEU B C 1
ATOM 3349 O O . LEU B 1 176 ? 1.966 -34.062 -8.055 1 90.12 176 LEU B O 1
ATOM 3353 N N . ILE B 1 177 ? 3.395 -33.719 -9.625 1 86.38 177 ILE B N 1
ATOM 3354 C CA . ILE B 1 177 ? 4.465 -34.375 -8.875 1 86.38 177 ILE B CA 1
ATOM 3355 C C . ILE B 1 177 ? 5.223 -33.312 -8.062 1 86.38 177 ILE B C 1
ATOM 3357 O O . ILE B 1 177 ? 5.348 -33.438 -6.84 1 86.38 177 ILE B O 1
ATOM 3361 N N . SER B 1 178 ? 5.602 -32.25 -8.695 1 89.88 178 SER B N 1
ATOM 3362 C CA . SER B 1 178 ? 6.43 -31.234 -8.055 1 89.88 178 SER B CA 1
ATOM 3363 C C . SER B 1 178 ? 5.59 -30.312 -7.184 1 89.88 178 SER B C 1
ATOM 3365 O O . SER B 1 178 ? 6.125 -29.609 -6.324 1 89.88 178 SER B O 1
ATOM 3367 N N . GLY B 1 179 ? 4.27 -30.297 -7.492 1 94.75 179 GLY B N 1
ATOM 3368 C CA . GLY B 1 179 ? 3.395 -29.406 -6.75 1 94.75 179 GLY B CA 1
ATOM 3369 C C . GLY B 1 179 ? 3.365 -27.984 -7.312 1 94.75 179 GLY B C 1
ATOM 3370 O O . GLY B 1 179 ? 3.547 -27.797 -8.516 1 94.75 179 GLY B O 1
ATOM 3371 N N . VAL B 1 180 ? 3.031 -27.078 -6.402 1 97.44 180 VAL B N 1
ATOM 3372 C CA . VAL B 1 180 ? 3.045 -25.672 -6.758 1 97.44 180 VAL B CA 1
ATOM 3373 C C . VAL B 1 180 ? 4.422 -25.078 -6.461 1 97.44 180 VAL B C 1
ATOM 3375 O O . VAL B 1 180 ? 4.941 -25.219 -5.352 1 97.44 180 VAL B O 1
ATOM 3378 N N . THR B 1 181 ? 4.992 -24.469 -7.504 1 95.94 181 THR B N 1
ATOM 3379 C CA . THR B 1 181 ? 6.34 -23.922 -7.355 1 95.94 181 THR B CA 1
ATOM 3380 C C . THR B 1 181 ? 6.422 -22.516 -7.938 1 95.94 181 THR B C 1
ATOM 3382 O O . THR B 1 181 ? 5.527 -22.094 -8.664 1 95.94 181 THR B O 1
ATOM 3385 N N . GLY B 1 182 ? 7.418 -21.781 -7.5 1 95 182 GLY B N 1
ATOM 3386 C CA . GLY B 1 182 ? 7.637 -20.438 -7.988 1 95 182 GLY B CA 1
ATOM 3387 C C . GLY B 1 182 ? 9.109 -20.078 -8.133 1 95 182 GLY B C 1
ATOM 3388 O O . GLY B 1 182 ? 9.977 -20.891 -7.809 1 95 182 GLY B O 1
ATOM 3389 N N . ILE B 1 183 ? 9.43 -18.891 -8.555 1 91.38 183 ILE B N 1
ATOM 3390 C CA . ILE B 1 183 ? 10.773 -18.5 -8.953 1 91.38 183 ILE B CA 1
ATOM 3391 C C . ILE B 1 183 ? 11.422 -17.688 -7.828 1 91.38 183 ILE B C 1
ATOM 3393 O O . ILE B 1 183 ? 12.648 -17.641 -7.727 1 91.38 183 ILE B O 1
ATOM 3397 N N . SER B 1 184 ? 10.656 -17.094 -6.977 1 94.5 184 SER B N 1
ATOM 3398 C CA . SER B 1 184 ? 11.164 -16.266 -5.883 1 94.5 184 SER B CA 1
ATOM 3399 C C . SER B 1 184 ? 11.016 -16.984 -4.543 1 94.5 184 SER B C 1
ATOM 3401 O O . SER B 1 184 ? 9.898 -17.266 -4.102 1 94.5 184 SER B O 1
ATOM 3403 N N . TYR B 1 185 ? 12.125 -17.172 -3.934 1 94.75 185 TYR B N 1
ATOM 3404 C CA . TYR B 1 185 ? 12.094 -17.859 -2.648 1 94.75 185 TYR B CA 1
ATOM 3405 C C . TYR B 1 185 ? 11.203 -17.125 -1.657 1 94.75 185 TYR B C 1
ATOM 3407 O O . TYR B 1 185 ? 10.336 -17.734 -1.018 1 94.75 185 TYR B O 1
ATOM 3415 N N . GLU B 1 186 ? 11.352 -15.828 -1.554 1 95.62 186 GLU B N 1
ATOM 3416 C CA . GLU B 1 186 ? 10.594 -15.031 -0.595 1 95.62 186 GLU B CA 1
ATOM 3417 C C . GLU B 1 186 ? 9.102 -15.062 -0.906 1 95.62 186 GLU B C 1
ATOM 3419 O O . GLU B 1 186 ? 8.273 -15.195 -0 1 95.62 186 GLU B O 1
ATOM 3424 N N . ASP B 1 187 ? 8.805 -14.945 -2.117 1 96.5 187 ASP B N 1
ATOM 3425 C CA . ASP B 1 187 ? 7.41 -14.992 -2.535 1 96.5 187 ASP B CA 1
ATOM 3426 C C . ASP B 1 187 ? 6.785 -16.344 -2.205 1 96.5 187 ASP B C 1
ATOM 3428 O O . ASP B 1 187 ? 5.648 -16.422 -1.74 1 96.5 187 ASP B O 1
ATOM 3432 N N . CYS B 1 188 ? 7.559 -17.375 -2.404 1 97.5 188 CYS B N 1
ATOM 3433 C CA . CYS B 1 188 ? 7.059 -18.719 -2.156 1 97.5 188 CYS B CA 1
ATOM 3434 C C . CYS B 1 188 ? 6.812 -18.953 -0.668 1 97.5 188 CYS B C 1
ATOM 3436 O O . CYS B 1 188 ? 5.883 -19.656 -0.289 1 97.5 188 CYS B O 1
ATOM 3438 N N . GLN B 1 189 ? 7.625 -18.312 0.172 1 97.94 189 GLN B N 1
ATOM 3439 C CA . GLN B 1 189 ? 7.398 -18.422 1.608 1 97.94 189 GLN B CA 1
ATOM 3440 C C . GLN B 1 189 ? 6.09 -17.75 2.016 1 97.94 189 GLN B C 1
ATOM 3442 O O . GLN B 1 189 ? 5.367 -18.266 2.877 1 97.94 189 GLN B O 1
ATOM 3447 N N . ILE B 1 190 ? 5.809 -16.688 1.428 1 98.56 190 ILE B N 1
ATOM 3448 C CA . ILE B 1 190 ? 4.566 -15.977 1.7 1 98.56 190 ILE B CA 1
ATOM 3449 C C . ILE B 1 190 ? 3.379 -16.812 1.236 1 98.56 190 ILE B C 1
ATOM 3451 O O . ILE B 1 190 ? 2.414 -17 1.982 1 98.56 190 ILE B O 1
ATOM 3455 N N . LYS B 1 191 ? 3.465 -17.328 0.056 1 98.62 191 LYS B N 1
ATOM 3456 C CA . LYS B 1 191 ? 2.389 -18.156 -0.489 1 98.62 191 LYS B CA 1
ATOM 3457 C C . LYS B 1 191 ? 2.186 -19.422 0.343 1 98.62 191 LYS B C 1
ATOM 3459 O O . LYS B 1 191 ? 1.054 -19.875 0.524 1 98.62 191 LYS B O 1
ATOM 3464 N N . LYS B 1 192 ? 3.271 -19.953 0.83 1 98.5 192 LYS B N 1
ATOM 3465 C CA . LYS B 1 192 ? 3.168 -21.109 1.716 1 98.5 192 LYS B CA 1
ATOM 3466 C C . LYS B 1 192 ? 2.34 -20.781 2.955 1 98.5 192 LYS B C 1
ATOM 3468 O O . LYS B 1 192 ? 1.444 -21.547 3.33 1 98.5 192 LYS B O 1
ATOM 3473 N N . ALA B 1 193 ? 2.637 -19.672 3.549 1 98.69 193 ALA B N 1
ATOM 3474 C CA . ALA B 1 193 ? 1.884 -19.234 4.723 1 98.69 193 ALA B CA 1
ATOM 3475 C C . ALA B 1 193 ? 0.409 -19.031 4.387 1 98.69 193 ALA B C 1
ATOM 3477 O O . ALA B 1 193 ? -0.468 -19.375 5.18 1 98.69 193 ALA B O 1
ATOM 3478 N N . MET B 1 194 ? 0.125 -18.5 3.201 1 98.75 194 MET B N 1
ATOM 3479 C CA . MET B 1 194 ? -1.253 -18.297 2.764 1 98.75 194 MET B CA 1
ATOM 3480 C C . MET B 1 194 ? -2 -19.625 2.678 1 98.75 194 MET B C 1
ATOM 3482 O O . MET B 1 194 ? -3.137 -19.734 3.143 1 98.75 194 MET B O 1
ATOM 3486 N N . VAL B 1 195 ? -1.346 -20.547 2.137 1 98.56 195 VAL B N 1
ATOM 3487 C CA . VAL B 1 195 ? -1.952 -21.875 1.977 1 98.56 195 VAL B CA 1
ATOM 3488 C C . VAL B 1 195 ? -2.203 -22.5 3.348 1 98.56 195 VAL B C 1
ATOM 3490 O O . VAL B 1 195 ? -3.289 -23.016 3.609 1 98.56 195 VAL B O 1
ATOM 3493 N N . GLU B 1 196 ? -1.285 -22.359 4.238 1 98.19 196 GLU B N 1
ATOM 3494 C CA . GLU B 1 196 ? -1.313 -23 5.543 1 98.19 196 GLU B CA 1
ATOM 3495 C C . GLU B 1 196 ? -2.424 -22.438 6.422 1 98.19 196 GLU B C 1
ATOM 3497 O O . GLU B 1 196 ? -2.967 -23.141 7.277 1 98.19 196 GLU B O 1
ATOM 3502 N N . THR B 1 197 ? -2.803 -21.25 6.199 1 98.44 197 THR B N 1
ATOM 3503 C CA . THR B 1 197 ? -3.703 -20.594 7.133 1 98.44 197 THR B CA 1
ATOM 3504 C C . THR B 1 197 ? -5.121 -20.547 6.578 1 98.44 197 THR B C 1
ATOM 3506 O O . THR B 1 197 ? -6.074 -20.281 7.312 1 98.44 197 THR B O 1
ATOM 3509 N N . SER B 1 198 ? -5.332 -20.812 5.316 1 98.62 198 SER B N 1
ATOM 3510 C CA . SER B 1 198 ? -6.617 -20.578 4.668 1 98.62 198 SER B CA 1
ATOM 3511 C C . SER B 1 198 ? -7.52 -21.812 4.77 1 98.62 198 SER B C 1
ATOM 3513 O O . SER B 1 198 ? -7.047 -22.938 4.648 1 98.62 198 SER B O 1
ATOM 3515 N N . LYS B 1 199 ? -8.797 -21.562 4.961 1 98.38 199 LYS B N 1
ATOM 3516 C CA . LYS B 1 199 ? -9.773 -22.656 4.992 1 98.38 199 LYS B CA 1
ATOM 3517 C C . LYS B 1 199 ? -9.93 -23.297 3.617 1 98.38 199 LYS B C 1
ATOM 3519 O O . LYS B 1 199 ? -10.023 -24.516 3.506 1 98.38 199 LYS B O 1
ATOM 3524 N N . GLN B 1 200 ? -10.008 -22.484 2.635 1 98.25 200 GLN B N 1
ATOM 3525 C CA . GLN B 1 200 ? -10.102 -22.938 1.254 1 98.25 200 GLN B CA 1
ATOM 3526 C C . GLN B 1 200 ? -9.047 -22.266 0.379 1 98.25 200 GLN B C 1
ATOM 3528 O O . GLN B 1 200 ? -8.906 -21.047 0.386 1 98.25 200 GLN B O 1
ATOM 3533 N N . VAL B 1 201 ? -8.32 -23.078 -0.357 1 98.38 201 VAL B N 1
ATOM 3534 C CA . VAL B 1 201 ? -7.277 -22.578 -1.241 1 98.38 201 VAL B CA 1
ATOM 3535 C C . VAL B 1 201 ? -7.699 -22.75 -2.697 1 98.38 201 VAL B C 1
ATOM 3537 O O . VAL B 1 201 ? -7.922 -23.875 -3.152 1 98.38 201 VAL B O 1
ATOM 3540 N N . ILE B 1 202 ? -7.777 -21.641 -3.422 1 98.62 202 ILE B N 1
ATOM 3541 C CA . ILE B 1 202 ? -8.133 -21.625 -4.836 1 98.62 202 ILE B CA 1
ATOM 3542 C C . ILE B 1 202 ? -6.938 -21.156 -5.664 1 98.62 202 ILE B C 1
ATOM 3544 O O . ILE B 1 202 ? -6.531 -20 -5.578 1 98.62 202 ILE B O 1
ATOM 3548 N N . ALA B 1 203 ? -6.434 -22.062 -6.453 1 98.44 203 ALA B N 1
ATOM 3549 C CA . ALA B 1 203 ? -5.312 -21.75 -7.336 1 98.44 203 ALA B CA 1
ATOM 3550 C C . ALA B 1 203 ? -5.797 -21.156 -8.656 1 98.44 203 ALA B C 1
ATOM 3552 O O . ALA B 1 203 ? -6.723 -21.688 -9.273 1 98.44 203 ALA B O 1
ATOM 3553 N N . ILE B 1 204 ? -5.141 -20.078 -8.992 1 97.75 204 ILE B N 1
ATOM 3554 C CA . ILE B 1 204 ? -5.445 -19.375 -10.234 1 97.75 204 ILE B CA 1
ATOM 3555 C C . ILE B 1 204 ? -4.309 -19.562 -11.234 1 97.75 204 ILE B C 1
ATOM 3557 O O . ILE B 1 204 ? -3.188 -19.109 -11.008 1 97.75 204 ILE B O 1
ATOM 3561 N N . ALA B 1 205 ? -4.645 -20.234 -12.375 1 95.5 205 ALA B N 1
ATOM 3562 C CA . ALA B 1 205 ? -3.59 -20.516 -13.344 1 95.5 205 ALA B CA 1
ATOM 3563 C C . ALA B 1 205 ? -4.152 -20.594 -14.758 1 95.5 205 ALA B C 1
ATOM 3565 O O . ALA B 1 205 ? -5.141 -21.281 -15.008 1 95.5 205 ALA B O 1
ATOM 3566 N N . THR B 1 206 ? -3.496 -19.828 -15.648 1 93.81 206 THR B N 1
ATOM 3567 C CA . THR B 1 206 ? -3.791 -20.094 -17.062 1 93.81 206 THR B CA 1
ATOM 3568 C C . THR B 1 206 ? -3.297 -21.484 -17.453 1 93.81 206 THR B C 1
ATOM 3570 O O . THR B 1 206 ? -2.426 -22.047 -16.797 1 93.81 206 THR B O 1
ATOM 3573 N N . PHE B 1 207 ? -3.812 -21.938 -18.531 1 89.69 207 PHE B N 1
ATOM 3574 C CA . PHE B 1 207 ? -3.533 -23.281 -18.984 1 89.69 207 PHE B CA 1
ATOM 3575 C C . PHE B 1 207 ? -2.037 -23.5 -19.188 1 89.69 207 PHE B C 1
ATOM 3577 O O . PHE B 1 207 ? -1.515 -24.578 -18.906 1 89.69 207 PHE B O 1
ATOM 3584 N N . GLU B 1 208 ? -1.326 -22.562 -19.625 1 88.25 208 GLU B N 1
ATOM 3585 C CA . GLU B 1 208 ? 0.081 -22.688 -20 1 88.25 208 GLU B CA 1
ATOM 3586 C C . GLU B 1 208 ? 0.961 -22.859 -18.766 1 88.25 208 GLU B C 1
ATOM 3588 O O . GLU B 1 208 ? 2.131 -23.234 -18.891 1 88.25 208 GLU B O 1
ATOM 3593 N N . LYS B 1 209 ? 0.429 -22.656 -17.594 1 92 209 LYS B N 1
ATOM 3594 C CA . LYS B 1 209 ? 1.187 -22.797 -16.344 1 92 209 LYS B CA 1
ATOM 3595 C C . LYS B 1 209 ? 1.092 -24.219 -15.812 1 92 209 LYS B C 1
ATOM 3597 O O . LYS B 1 209 ? 1.84 -24.609 -14.906 1 92 209 LYS B O 1
ATOM 3602 N N . LEU B 1 210 ? 0.179 -25 -16.359 1 91.44 210 LEU B N 1
ATOM 3603 C CA . LEU B 1 210 ? -0 -26.375 -15.938 1 91.44 210 LEU B CA 1
ATOM 3604 C C . LEU B 1 210 ? 1.135 -27.266 -16.453 1 91.44 210 LEU B C 1
ATOM 3606 O O . LEU B 1 210 ? 1.636 -27.047 -17.562 1 91.44 210 LEU B O 1
ATOM 3610 N N . ASP B 1 211 ? 1.557 -28.141 -15.633 1 89.62 211 ASP B N 1
ATOM 3611 C CA . ASP B 1 211 ? 2.588 -29.125 -15.945 1 89.62 211 ASP B CA 1
ATOM 3612 C C . ASP B 1 211 ? 3.936 -28.453 -16.188 1 89.62 211 ASP B C 1
ATOM 3614 O O . ASP B 1 211 ? 4.66 -28.812 -17.109 1 89.62 211 ASP B O 1
ATOM 3618 N N . THR B 1 212 ? 4.109 -27.422 -15.453 1 89.94 212 THR B N 1
ATOM 3619 C CA . THR B 1 212 ? 5.402 -26.75 -15.391 1 89.94 212 THR B CA 1
ATOM 3620 C C . THR B 1 212 ? 5.93 -26.719 -13.961 1 89.94 212 THR B C 1
ATOM 3622 O O . THR B 1 212 ? 5.199 -27.031 -13.016 1 89.94 212 THR B O 1
ATOM 3625 N N . THR B 1 213 ? 7.285 -26.438 -13.859 1 90.81 213 THR B N 1
ATOM 3626 C CA . THR B 1 213 ? 7.887 -26.406 -12.523 1 90.81 213 THR B CA 1
ATOM 3627 C C . THR B 1 213 ? 8.938 -25.297 -12.43 1 90.81 213 THR B C 1
ATOM 3629 O O . THR B 1 213 ? 9.523 -24.906 -13.438 1 90.81 213 THR B O 1
ATOM 3632 N N . GLU B 1 214 ? 9.078 -24.797 -11.203 1 91.69 214 GLU B N 1
ATOM 3633 C CA . GLU B 1 214 ? 10.094 -23.812 -10.883 1 91.69 214 GLU B CA 1
ATOM 3634 C C . GLU B 1 214 ? 10.898 -24.219 -9.648 1 91.69 214 GLU B C 1
ATOM 3636 O O . GLU B 1 214 ? 10.68 -25.297 -9.086 1 91.69 214 GLU B O 1
ATOM 3641 N N . SER B 1 215 ? 11.812 -23.422 -9.219 1 88.88 215 SER B N 1
ATOM 3642 C CA . SER B 1 215 ? 12.875 -23.844 -8.312 1 88.88 215 SER B CA 1
ATOM 3643 C C . SER B 1 215 ? 12.383 -23.906 -6.867 1 88.88 215 SER B C 1
ATOM 3645 O O . SER B 1 215 ? 12.922 -24.656 -6.051 1 88.88 215 SER B O 1
ATOM 3647 N N . TYR B 1 216 ? 11.383 -23.156 -6.516 1 94.5 216 TYR B N 1
ATOM 3648 C CA . TYR B 1 216 ? 11.039 -23.047 -5.102 1 94.5 216 TYR B CA 1
ATOM 3649 C C . TYR B 1 216 ? 9.648 -23.609 -4.836 1 94.5 216 TYR B C 1
ATOM 3651 O O . TYR B 1 216 ? 8.68 -23.234 -5.512 1 94.5 216 TYR B O 1
ATOM 3659 N N . TYR B 1 217 ? 9.586 -24.391 -3.857 1 96.5 217 TYR B N 1
ATOM 3660 C CA . TYR B 1 217 ? 8.383 -25.156 -3.525 1 96.5 217 TYR B CA 1
ATOM 3661 C C . TYR B 1 217 ? 7.449 -24.328 -2.641 1 96.5 217 TYR B C 1
ATOM 3663 O O . TYR B 1 217 ? 7.906 -23.641 -1.723 1 96.5 217 TYR B O 1
ATOM 3671 N N . ILE B 1 218 ? 6.105 -24.469 -2.908 1 98.19 218 ILE B N 1
ATOM 3672 C CA . ILE B 1 218 ? 5.094 -23.797 -2.105 1 98.19 218 ILE B CA 1
ATOM 3673 C C . ILE B 1 218 ? 4.246 -24.812 -1.361 1 98.19 218 ILE B C 1
ATOM 3675 O O . ILE B 1 218 ? 4.148 -24.781 -0.133 1 98.19 218 ILE B O 1
ATOM 3679 N N . THR B 1 219 ? 3.699 -25.719 -2.109 1 98.12 219 THR B N 1
ATOM 3680 C CA . THR B 1 219 ? 2.797 -26.703 -1.531 1 98.12 219 THR B CA 1
ATOM 3681 C C . THR B 1 219 ? 2.541 -27.844 -2.514 1 98.12 219 THR B C 1
ATOM 3683 O O . THR B 1 219 ? 2.893 -27.75 -3.691 1 98.12 219 THR B O 1
ATOM 3686 N N . SER B 1 220 ? 1.937 -28.859 -1.929 1 96.75 220 SER B N 1
ATOM 3687 C CA . SER B 1 220 ? 1.493 -29.953 -2.783 1 96.75 220 SER B CA 1
ATOM 3688 C C . SER B 1 220 ? 0.244 -29.578 -3.57 1 96.75 220 SER B C 1
ATOM 3690 O O . SER B 1 220 ? -0.605 -28.828 -3.074 1 96.75 220 SER B O 1
ATOM 3692 N N . THR B 1 221 ? 0.165 -30.156 -4.789 1 96.12 221 THR B N 1
ATOM 3693 C CA . THR B 1 221 ? -1.032 -29.922 -5.594 1 96.12 221 THR B CA 1
ATOM 3694 C C . THR B 1 221 ? -2.273 -30.438 -4.867 1 96.12 221 THR B C 1
ATOM 3696 O O . THR B 1 221 ? -3.354 -29.859 -4.992 1 96.12 221 THR B O 1
ATOM 3699 N N . SER B 1 222 ? -2.143 -31.422 -4.059 1 94.12 222 SER B N 1
ATOM 3700 C CA . SER B 1 222 ? -3.254 -32.031 -3.338 1 94.12 222 SER B CA 1
ATOM 3701 C C . SER B 1 222 ? -3.779 -31.125 -2.24 1 94.12 222 SER B C 1
ATOM 3703 O O . SER B 1 222 ? -4.852 -31.359 -1.685 1 94.12 222 SER B O 1
ATOM 3705 N N . ASP B 1 223 ? -3.029 -30.094 -1.89 1 95.56 223 ASP B N 1
ATOM 3706 C CA . ASP B 1 223 ? -3.447 -29.156 -0.862 1 95.56 223 ASP B CA 1
ATOM 3707 C C . ASP B 1 223 ? -4.434 -28.125 -1.425 1 95.56 223 ASP B C 1
ATOM 3709 O O . ASP B 1 223 ? -5.059 -27.375 -0.671 1 95.56 223 ASP B O 1
ATOM 3713 N N . LEU B 1 224 ? -4.602 -28.156 -2.713 1 97.25 224 LEU B N 1
ATOM 3714 C CA . LEU B 1 224 ? -5.492 -27.203 -3.359 1 97.25 224 LEU B CA 1
ATOM 3715 C C . LEU B 1 224 ? -6.93 -27.719 -3.359 1 97.25 224 LEU B C 1
ATOM 3717 O O . LEU B 1 224 ? -7.172 -28.906 -3.582 1 97.25 224 LEU B O 1
ATOM 3721 N N . ASP B 1 225 ? -7.812 -26.828 -3.094 1 96.62 225 ASP B N 1
ATOM 3722 C CA . ASP B 1 225 ? -9.219 -27.203 -3.115 1 96.62 225 ASP B CA 1
ATOM 3723 C C . ASP B 1 225 ? -9.805 -27.062 -4.516 1 96.62 225 ASP B C 1
ATOM 3725 O O . ASP B 1 225 ? -10.617 -27.875 -4.949 1 96.62 225 ASP B O 1
ATOM 3729 N N . ILE B 1 226 ? -9.461 -25.984 -5.16 1 97.81 226 ILE B N 1
ATOM 3730 C CA . ILE B 1 226 ? -9.969 -25.656 -6.488 1 97.81 226 ILE B CA 1
ATOM 3731 C C . ILE B 1 226 ? -8.828 -25.125 -7.352 1 97.81 226 ILE B C 1
ATOM 3733 O O . ILE B 1 226 ? -7.969 -24.391 -6.863 1 97.81 226 ILE B O 1
ATOM 3737 N N . ILE B 1 227 ? -8.805 -25.5 -8.578 1 97.88 227 ILE B N 1
ATOM 3738 C CA . ILE B 1 227 ? -7.969 -24.859 -9.586 1 97.88 227 ILE B CA 1
ATOM 3739 C C . ILE B 1 227 ? -8.852 -24.219 -10.664 1 97.88 227 ILE B C 1
ATOM 3741 O O . ILE B 1 227 ? -9.664 -24.906 -11.281 1 97.88 227 ILE B O 1
ATOM 3745 N N . ILE B 1 228 ? -8.68 -22.906 -10.812 1 98.12 228 ILE B N 1
ATOM 3746 C CA . ILE B 1 228 ? -9.414 -22.203 -11.859 1 98.12 228 ILE B CA 1
ATOM 3747 C C . ILE B 1 228 ? -8.484 -21.938 -13.039 1 98.12 228 ILE B C 1
ATOM 3749 O O . ILE B 1 228 ? -7.418 -21.328 -12.875 1 98.12 228 ILE B O 1
ATOM 3753 N N . THR B 1 229 ? -8.867 -22.406 -14.227 1 96.94 229 THR B N 1
ATOM 3754 C CA . THR B 1 229 ? -8.117 -22.156 -15.445 1 96.94 229 THR B CA 1
ATOM 3755 C C . THR B 1 229 ? -8.969 -21.391 -16.453 1 96.94 229 THR B C 1
ATOM 3757 O O . THR B 1 229 ? -10.141 -21.094 -16.188 1 96.94 229 THR B O 1
ATOM 3760 N N . ASP B 1 230 ? -8.312 -21 -17.562 1 96.06 230 ASP B N 1
ATOM 3761 C CA . ASP B 1 230 ? -9.016 -20.266 -18.625 1 96.06 230 ASP B CA 1
ATOM 3762 C C . ASP B 1 230 ? -9.609 -21.234 -19.656 1 96.06 230 ASP B C 1
ATOM 3764 O O . ASP B 1 230 ? -10.031 -20.812 -20.734 1 96.06 230 ASP B O 1
ATOM 3768 N N . THR B 1 231 ? -9.672 -22.531 -19.344 1 92.94 231 THR B N 1
ATOM 3769 C CA . THR B 1 231 ? -10.18 -23.547 -20.266 1 92.94 231 THR B CA 1
ATOM 3770 C C . THR B 1 231 ? -11.406 -24.25 -19.672 1 92.94 231 THR B C 1
ATOM 3772 O O . THR B 1 231 ? -11.742 -24.047 -18.5 1 92.94 231 THR B O 1
ATOM 3775 N N . ASP B 1 232 ? -12.039 -25 -20.547 1 93.56 232 ASP B N 1
ATOM 3776 C CA . ASP B 1 232 ? -13.156 -25.828 -20.094 1 93.56 232 ASP B CA 1
ATOM 3777 C C . ASP B 1 232 ? -12.703 -26.812 -19.016 1 93.56 232 ASP B C 1
ATOM 3779 O O . ASP B 1 232 ? -11.703 -27.516 -19.188 1 93.56 232 ASP B O 1
ATOM 3783 N N . PRO B 1 233 ? -13.438 -26.812 -17.906 1 93.19 233 PRO B N 1
ATOM 3784 C CA . PRO B 1 233 ? -13.047 -27.688 -16.797 1 93.19 233 PRO B CA 1
ATOM 3785 C C . PRO B 1 233 ? -13.031 -29.156 -17.188 1 93.19 233 PRO B C 1
ATOM 3787 O O . PRO B 1 233 ? -12.406 -29.984 -16.516 1 93.19 233 PRO B O 1
ATOM 3790 N N . ASN B 1 234 ? -13.703 -29.469 -18.281 1 92.88 234 ASN B N 1
ATOM 3791 C CA . ASN B 1 234 ? -13.781 -30.859 -18.719 1 92.88 234 ASN B CA 1
ATOM 3792 C C . ASN B 1 234 ? -12.742 -31.156 -19.797 1 92.88 234 ASN B C 1
ATOM 3794 O O . ASN B 1 234 ? -12.711 -32.281 -20.328 1 92.88 234 ASN B O 1
ATOM 3798 N N . HIS B 1 235 ? -11.992 -30.203 -20 1 91.75 235 HIS B N 1
ATOM 3799 C CA . HIS B 1 235 ? -10.945 -30.438 -21 1 91.75 235 HIS B CA 1
ATOM 3800 C C . HIS B 1 235 ? -10.102 -31.656 -20.641 1 91.75 235 HIS B C 1
ATOM 3802 O O . HIS B 1 235 ? -9.773 -31.859 -19.469 1 91.75 235 HIS B O 1
ATOM 3808 N N . GLU B 1 236 ? -9.617 -32.344 -21.609 1 89.88 236 GLU B N 1
ATOM 3809 C CA . GLU B 1 236 ? -8.906 -33.625 -21.438 1 89.88 236 GLU B CA 1
ATOM 3810 C C . GLU B 1 236 ? -7.582 -33.406 -20.703 1 89.88 236 GLU B C 1
ATOM 3812 O O . GLU B 1 236 ? -7.168 -34.281 -19.906 1 89.88 236 GLU B O 1
ATOM 3817 N N . ASN B 1 237 ? -6.996 -32.375 -20.953 1 84 237 ASN B N 1
ATOM 3818 C CA . ASN B 1 237 ? -5.695 -32.062 -20.359 1 84 237 ASN B CA 1
ATOM 3819 C C . ASN B 1 237 ? -5.797 -31.844 -18.859 1 84 237 ASN B C 1
ATOM 3821 O O . ASN B 1 237 ? -4.785 -31.844 -18.156 1 84 237 ASN B O 1
ATOM 3825 N N . LEU B 1 238 ? -6.973 -31.734 -18.344 1 91.88 238 LEU B N 1
ATOM 3826 C CA . LEU B 1 238 ? -7.176 -31.484 -16.922 1 91.88 238 LEU B CA 1
ATOM 3827 C C . LEU B 1 238 ? -7.547 -32.781 -16.188 1 91.88 238 LEU B C 1
ATOM 3829 O O . LEU B 1 238 ? -7.723 -32.75 -14.969 1 91.88 238 LEU B O 1
ATOM 3833 N N . LYS B 1 239 ? -7.637 -33.812 -16.938 1 92.5 239 LYS B N 1
ATOM 3834 C CA . LYS B 1 239 ? -8.117 -35.062 -16.391 1 92.5 239 LYS B CA 1
ATOM 3835 C C . LYS B 1 239 ? -7.25 -35.531 -15.234 1 92.5 239 LYS B C 1
ATOM 3837 O O . LYS B 1 239 ? -7.762 -36.031 -14.219 1 92.5 239 LYS B O 1
ATOM 3842 N N . SER B 1 240 ? -5.957 -35.406 -15.398 1 89.81 240 SER B N 1
ATOM 3843 C CA . SER B 1 240 ? -5.043 -35.875 -14.359 1 89.81 240 SER B CA 1
ATOM 3844 C C . SER B 1 240 ? -5.27 -35.125 -13.055 1 89.81 240 SER B C 1
ATOM 3846 O O . SER B 1 240 ? -5.156 -35.688 -11.969 1 89.81 240 SER B O 1
ATOM 3848 N N . TYR B 1 241 ? -5.59 -33.875 -13.086 1 92.5 241 TYR B N 1
ATOM 3849 C CA . TYR B 1 241 ? -5.879 -33.062 -11.906 1 92.5 241 TYR B CA 1
ATOM 3850 C C . TYR B 1 241 ? -7.211 -33.469 -11.281 1 92.5 241 TYR B C 1
ATOM 3852 O O . TYR B 1 241 ? -7.324 -33.594 -10.062 1 92.5 241 TYR B O 1
ATOM 3860 N N . ARG B 1 242 ? -8.164 -33.719 -12.164 1 93.31 242 ARG B N 1
ATOM 3861 C CA . ARG B 1 242 ? -9.477 -34.156 -11.688 1 93.31 242 ARG B CA 1
ATOM 3862 C C . ARG B 1 242 ? -9.375 -35.5 -11 1 93.31 242 ARG B C 1
ATOM 3864 O O . ARG B 1 242 ? -10.023 -35.75 -9.977 1 93.31 242 ARG B O 1
ATOM 3871 N N . ASP B 1 243 ? -8.602 -36.281 -11.562 1 91.56 243 ASP B N 1
ATOM 3872 C CA . ASP B 1 243 ? -8.43 -37.625 -11.023 1 91.56 243 ASP B CA 1
ATOM 3873 C C . ASP B 1 243 ? -7.832 -37.594 -9.617 1 91.56 243 ASP B C 1
ATOM 3875 O O . ASP B 1 243 ? -8 -38.531 -8.836 1 91.56 243 ASP B O 1
ATOM 3879 N N . LEU B 1 244 ? -7.129 -36.531 -9.297 1 89 244 LEU B N 1
ATOM 3880 C CA . LEU B 1 244 ? -6.559 -36.344 -7.969 1 89 244 LEU B CA 1
ATOM 3881 C C . LEU B 1 244 ? -7.613 -35.844 -6.992 1 89 244 LEU B C 1
ATOM 3883 O O . LEU B 1 244 ? -7.34 -35.688 -5.801 1 89 244 LEU B O 1
ATOM 3887 N N . GLY B 1 245 ? -8.75 -35.531 -7.496 1 89.88 245 GLY B N 1
ATOM 3888 C CA . GLY B 1 245 ? -9.836 -35.062 -6.645 1 89.88 245 GLY B CA 1
ATOM 3889 C C . GLY B 1 245 ? -9.922 -33.531 -6.566 1 89.88 245 GLY B C 1
ATOM 3890 O O . GLY B 1 245 ? -10.656 -33 -5.746 1 89.88 245 GLY B O 1
ATOM 3891 N N . ILE B 1 246 ? -9.156 -32.906 -7.34 1 92.19 246 ILE B N 1
ATOM 3892 C CA . ILE B 1 246 ? -9.18 -31.438 -7.34 1 92.19 246 ILE B CA 1
ATOM 3893 C C . ILE B 1 246 ? -10.344 -30.938 -8.203 1 92.19 246 ILE B C 1
ATOM 3895 O O . ILE B 1 246 ? -10.539 -31.422 -9.32 1 92.19 246 ILE B O 1
ATOM 3899 N N . ARG B 1 247 ? -11.094 -30.047 -7.609 1 95.81 247 ARG B N 1
ATOM 3900 C CA . ARG B 1 247 ? -12.164 -29.406 -8.383 1 95.81 247 ARG B CA 1
ATOM 3901 C C . ARG B 1 247 ? -11.586 -28.438 -9.406 1 95.81 247 ARG B C 1
ATOM 3903 O O . ARG B 1 247 ? -10.844 -27.516 -9.047 1 95.81 247 ARG B O 1
ATOM 3910 N N . MET B 1 248 ? -11.914 -28.688 -10.648 1 95.12 248 MET B N 1
ATOM 3911 C CA . MET B 1 248 ? -11.484 -27.797 -11.719 1 95.12 248 MET B CA 1
ATOM 3912 C C . MET B 1 248 ? -12.609 -26.844 -12.125 1 95.12 248 MET B C 1
ATOM 3914 O O . MET B 1 248 ? -13.773 -27.266 -12.203 1 95.12 248 MET B O 1
ATOM 3918 N N . GLU B 1 249 ? -12.219 -25.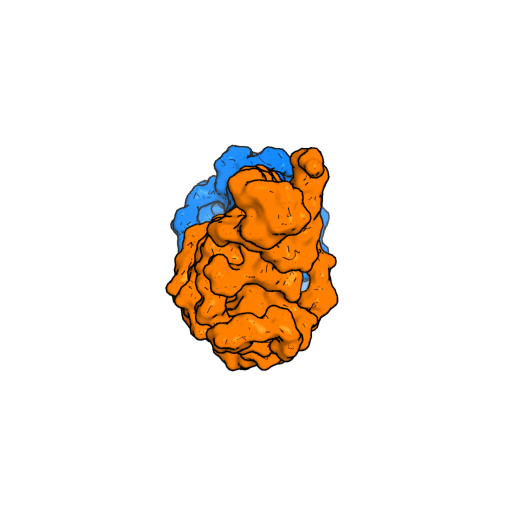641 -12.273 1 93.88 249 GLU B N 1
ATOM 3919 C CA . GLU B 1 249 ? -13.156 -24.641 -12.797 1 93.88 249 GLU B CA 1
ATOM 3920 C C . GLU B 1 249 ? -12.609 -23.969 -14.055 1 93.88 249 GLU B C 1
ATOM 3922 O O . GLU B 1 249 ? -11.398 -23.828 -14.211 1 93.88 249 GLU B O 1
#

InterPro domains:
  IPR001034 DeoR-type HTH domain [PF08220] (6-59)
  IPR001034 DeoR-type HTH domain [PR00037] (24-38)
  IPR001034 DeoR-type HTH domain [PR00037] (38-56)
  IPR001034 DeoR-type HTH domain [PS51000] (3-58)
  IPR001034 DeoR-type HTH domain [SM00420] (6-58)
  IPR014036 DeoR-like transcriptional repressor, C-terminal sensor domain [PF00455] (75-231)
  IPR018356 Transcription regulator, HTH DeoR-type, conserved site [PS00894] (6-40)
  IPR036388 Winged helix-like DNA-binding domain superfamily [G3DSA:1.10.10.10] (1-55)
  IPR036390 Winged helix DNA-binding domain superfamily [SSF46785] (5-58)
  IPR037171 NagB/RpiA transferase-like [SSF100950] (75-232)
  IPR050313 Carbohydrate Metabolism HTH-type Transcriptional Regulators [PTHR30363] (1-247)

Nearest PDB structures (foldseek):
  7l6l-assembly1_E  TM=9.271E-01  e=3.973E-16  Escherichia coli K-12
  8edr-assembly1_A-2  TM=4.214E-01  e=7.109E-02  Escherichia coli
  6k0k-assembly2_D  TM=4.149E-01  e=1.787E-01  Escherichia coli
  8iav-assembly1_D  TM=4.745E-01  e=2.922E-01  Streptococcus pneumoniae R6
  8iav-assembly1_B  TM=4.472E-01  e=2.748E-01  Streptococcus pneumoniae R6

Secondary structure (DSSP, 8-state):
--HHHHHHHHHHHHHHHSEEEHHHHHHHHTS-HHHHHHHHHHHHHTTSSEEETTEEEPPP-S-SSHHHHHTSSHHHHHHHHHHHHTT--TT-EEEE-SSHHHHHHHHT--TT---EEEE-BHHHHHHTTT-SS-EEEE--EEEETTTTEEESHHHHHHHHT---SEEEEE-SEEETTTEEEES-HHHHHHHHHHHHH-SEEEEE--GGGBT---SEEEE-GGG-SEEE-SS-TT-GGGHHHHHTTPEE-/--HHHHHHHHHHHHHHHSEEEHHHHHHHHTS-HHHHHHHHHHHHHTTSSEEETTEEEPPP-S-SSHHHHHTSSHHHHHHHHHHHHTT--TT-EEEE-SSHHHHHHHHT--TT---EEEE-BHHHHHHTTT-SS-EEEE--EEEETTTTEEESHHHHHHHHT---SEEEEE-SEEETTTEEEES-HHHHHHHHHHHHH-SEEEEE--GGGBT---SEEEE-GGG-SEEE-SS-TT-GGGHHHHHTTPEE-

Foldseek 3Di:
DDLVVLLVVLLVVCLVVQWDFLVRSCVVVVHDSVSVLVSQVVCVVVVSWNDDVRTIGGFFPADQFQVRNLPPPLVFLLLLLVVVLVVDAAAFEEEAELHSSSLNNLLPHDLPHAYEYEYQHPSSCVSCVPRDHYHYDHQDACQDRRSRGHWDDSSLVVLLVDAGAEYEAEARAAEQPQGTADADQGSLSNLLSNLVRYNAYEYEDEPSRYRGHYDGGRDHLLSHQEYEYSDDQPDPVCVVVVVSVHHYD/DDLVVLLVVLLVVCLVVQWDFLVRSCVVVVHDSVSSLVSQVVCVVVVSWNDDVRTIGGFFPADQFQVRNLPPPVVFLLLLLVVVLVVDAAPFEEEAELHSSSLNNLLPHDLPHAYEYEYQHPSSCVSCVPRDHYHYDHQDACQDRRSRGHWDDSSLVVLLVDAGAEYEAEARAAEQVQGTADADQGSLSNLLSNLVRYNAYEYEDEPSRYRGHYDGGRDHLLSHQEYEYSDDQPDPVCVVVVVSVHHYD

pLDDT: mean 94.22, std 4.71, range [77.31, 98.94]

Radius of gyration: 29.23 Å; Cα contacts (8 Å, |Δi|>4): 1071; chains: 2; bounding box: 55×89×60 Å

Sequence (498 aa):
MIKAERLQLIIEHIRKERKVLLGDLSTMLEVSEDTVRRDIKELSDQGLLKAVRGGAISRSPIPQHFREREHYDVSHKEIIAQKAVKLIKNGQVVLFDSGTSVLAIATHLPRDLQITVVTNSFPVATVLEDHPFIEVIFLGGRLNKSSFSTTGFEVIQTIRSIRPDICFLGICSIDLISGVTGISYEDCQIKKAMVETSKQVIAIATFEKLDTTESYYITSTSDLDIIITDTDPNHENLKSYRDLGIRMEMIKAERLQLIIEHIRKERKVLLGDLSTMLEVSEDTVRRDIKELSDQGLLKAVRGGAISRSPIPQHFREREHYDVSHKEIIAQKAVKLIKNGQVVLFDSGTSVLAIATHLPRDLQITVVTNSFPVATVLEDHPFIEVIFLGGRLNKSSFSTTGFEVIQTIRSIRPDICFLGICSIDLISGVTGISYEDCQIKKAMVETSKQVIAIATFEKLDTTESYYITSTSDLDIIITDTDPNHENLKSYRDLGIRME

Organism: NCBI:txid1503925

Solvent-accessible surface area (backbone atoms only — not comparable to full-atom values): 25142 Å² total; per-residue (Å²): 129,54,68,70,57,50,54,50,50,50,51,52,46,25,70,72,60,26,46,45,43,34,66,56,49,14,63,74,67,71,46,54,49,68,57,44,50,54,49,39,46,53,37,25,75,70,65,72,29,36,64,48,94,67,29,37,30,20,47,56,88,67,70,80,43,36,79,61,34,57,69,50,63,50,71,46,28,47,51,29,18,62,59,52,53,72,74,65,57,73,76,35,36,35,33,40,42,55,33,56,53,38,37,40,30,62,70,61,50,62,72,84,45,37,33,36,38,35,30,36,18,53,64,47,53,57,69,43,48,76,41,80,47,45,44,43,38,38,42,24,23,36,58,35,55,54,52,45,22,41,38,61,68,59,29,40,54,54,44,67,73,46,70,30,53,33,24,44,38,51,55,55,14,28,22,86,83,78,6,29,17,26,85,43,64,67,58,22,52,43,51,29,40,48,56,74,34,27,76,31,34,35,35,40,35,54,68,80,24,53,50,13,46,48,85,28,70,43,45,57,51,82,71,39,52,31,40,35,29,56,53,65,55,79,38,73,89,43,44,73,51,43,74,72,68,33,43,60,58,131,53,68,71,58,50,52,51,50,50,50,53,45,25,70,72,61,25,45,47,42,34,66,58,50,12,62,74,66,71,47,53,50,67,56,45,49,54,51,40,47,52,38,24,74,70,65,71,29,36,63,47,94,67,29,36,29,18,46,55,88,66,68,80,42,37,78,60,35,57,70,48,63,51,71,47,28,47,52,30,16,62,59,53,52,72,73,64,57,72,76,35,36,36,33,40,42,56,33,55,52,36,36,40,29,63,69,61,51,61,72,83,44,36,33,36,38,36,30,34,18,53,63,47,53,58,70,44,50,76,42,81,47,46,45,41,37,39,42,25,23,36,58,35,55,54,53,45,21,41,37,60,70,58,30,40,53,55,43,67,72,45,70,30,52,33,24,44,38,50,56,54,14,29,23,87,81,78,7,29,17,26,85,44,62,69,59,24,53,42,52,29,41,49,56,73,33,28,74,33,34,34,36,38,36,54,66,81,24,55,53,15,46,48,86,27,68,42,46,57,51,82,72,39,51,30,40,36,30,54,53,67,55,78,40,73,89,42,44,70,51,42,73,72,67,34,43,61,60